Protein 3WSY (pdb70)

B-factor: mean 60.63, std 30.03, range [22.09, 217.59]

Sequence (673 aa):
QPEPIKVYGQVSLNDSHNQMVVHWAGEKSNVIVALARDSLALARPKSSDVYVSYDYGKSFKKISDKLNFGLGNRSEAVIAQFYHSPADNKRYIFADAYAQYLWITFDFCNTLQGFSIPFRAADLLLHSKASNLLLGFDRSHPNKQLWKSDDFGQTWIMIQEHVKSFSWGIDPYDKPNTIYIERHEPSGYSTVFRSTDFFQSRENQEVILEEVRDFQLRDKYMFATKVVHLLGSEQQSSVQLWVSFGRKPMRAAQFVTRHPINEYYIADASEDQVFVCVSHSNNRTNLYISEAEGLKFSLSLENVLYYSPGGAGSDTLVRYFANEPFADFHRVEGLQGVYIATLINGSMNEENMRSVITFDKGGTWEFLQAPAFTGYGEKINCELSQGCSLHLAQRLSQLLNLQLRRMPILSKESAPGLIIATGSVGKNLASKTNVYISSSAGARWREALPGPHYYTWGDHGGIITAIAQGMETNELKYSTNEGETWKTFIFSEKPVFVYGLLTEPGEKSTVFTIFGSNKENVHSWLILQVNATDALGVPCTENDYKLWSPSDERGNECLLGHKTVFKRRTPHATCFNGEDFDRPVVVSNCSCTREDYECDFGFKMSEDLSLEVCVPDPEFSGPPVPCPSTYRRTRGYRKISGDTCSGGDVEARLEGELVPCPLPQDRGFLVVQ

GO terms:
  GO:0005515 protein binding (F, IPI)
  GO:0031901 early endosome membrane (C, IDA)
  GO:0042147 retrograde transport, endosome to Golgi (P, IDA)
  GO:1902430 negative regulation of amyloid-beta formation (P, IDA)
  GO:0140318 protein transporter activity (F, IDA)
  GO:0005041 low-density lipoprotein particle receptor activity (F, TAS)
  GO:0001960 negative regulation of cytokine-mediated signaling pathway (P, IDA)
  GO:0005576 extracellular region (C, IDA)
  GO:0038020 insulin receptor recycling (P, IDA)
  GO:0005768 endosome (C, IDA)
  GO:0005769 early endosome (C, IDA)
  GO:0005771 multivesicular body (C, IDA)
  GO:0005783 endoplasmic reticulum (C, IDA)
  GO:0005794 Golgi apparatus (C, IDA)
  GO:0005886 plasma membrane (C, IDA)
  GO:0016020 membrane (C, IDA)
  GO:0038024 cargo receptor activity (F, IDA)
  GO:0014910 regulation of smooth muscle cell migration (P, IDA)
  GO:1904179 positive regulation of adipose tissue development (P, IDA)
  GO:1905146 lysosomal protein catabolic process (P, IDA)

Solvent-accessible surface area: 32067 Å² total; per-residue (Å²): 184,125,92,29,5,149,43,87,5,130,16,79,13,137,4,69,21,44,30,0,5,2,15,16,9,15,142,132,28,77,8,5,0,2,0,0,12,30,41,90,104,83,96,186,16,173,47,16,28,1,4,0,0,80,34,32,0,103,55,32,107,96,0,23,102,69,9,66,34,28,192,83,74,249,60,157,15,13,3,25,50,0,28,54,5,77,42,24,24,100,40,0,0,0,0,6,16,122,34,88,37,0,2,2,0,91,40,38,0,73,94,31,105,25,37,83,8,76,2,77,8,34,47,6,65,17,28,64,146,32,28,58,13,0,0,0,4,9,117,81,57,119,50,60,21,0,33,22,1,81,40,2,0,72,92,21,88,64,14,32,62,80,0,78,41,31,32,24,20,50,91,100,80,10,138,112,51,3,0,2,2,5,60,60,42,141,48,76,56,1,13,0,17,33,1,38,31,28,23,126,27,216,150,59,56,86,83,27,19,111,62,1,91,65,27,59,28,72,77,69,6,3,4,1,6,34,18,35,99,116,117,26,110,179,84,146,49,42,25,50,4,52,1,1,23,38,40,124,111,11,144,24,12,133,28,113,60,144,78,90,23,55,27,25,55,14,21,15,14,19,80,33,21,0,0,0,1,0,4,3,76,68,96,98,4,9,0,9,20,2,56,8,80,10,26,144,8,63,82,19,18,91,40,3,0,3,2,2,56,74,19,6,10,31,124,40,79,0,108,141,80,10,138,119,36,27,13,2,25,32,56,1,68,31,5,56,3,1,0,0,0,1,35,21,128,48,79,48,61,45,114,35,1,72,1,6,4,1,23,42,10,3,59,88,46,106,70,1,89,14,5,51,106,26,39,188,42,118,119,26,143,26,101,84,100,120,27,15,1,0,0,0,8,12,118,0,2,6,8,20,62,85,52,62,37,64,43,73,9,30,8,72,125,13,6,4,1,10,0,1,0,1,0,0,32,18,132,32,5,39,54,145,22,7,1,3,4,3,27,5,0,2,26,132,18,92,25,7,6,41,19,33,2,4,10,14,1,0,1,15,12,5,0,2,1,0,0,34,27,47,122,36,17,24,74,0,45,13,3,24,23,38,2,79,83,50,140,71,19,94,4,29,164,139,50,10,42,2,9,4,4,43,12,31,74,29,20,99,10,20,17,0,7,2,2,2,1,42,109,130,71,116,14,28,0,22,3,8,1,0,52,1,42,92,15,2,40,78,88,22,75,129,133,28,33,140,116,17,2,12,0,72,44,44,60,117,112,38,20,34,2,28,60,26,33,12,41,42,26,38,59,123,16,74,4,46,20,21,77,107,36,128,39,56,71,93,90,49,88,27,73,12,62,77,130,9,12,56,30,19,161,12,48,103,75,30,168,70,145,97,132,97,80,9,55,96,20,119,155,89,124,87,154,68,140,124,31,115,112,96,36,118,127,59,102,0,18,87,72,49,43,34,13,67,5,59,31,38,109,38,31,73,149,24,50,9,93,88,78,96,31,137,71,44,132,92,81,0,44,41,62,66,74

CATH classification: 3.30.60.270

Radius of gyration: 27.46 Å; Cα contacts (8 Å, |Δi|>4): 1666; chains: 2; bounding box: 67×55×88 Å

Nearest PDB structures (foldseek):
  3wsy-assembly1_A  TM=1.002E+00  e=0.000E+00  Homo sapiens
  3wsz-assembly1_A  TM=9.929E-01  e=1.173E-96  Homo sapiens
  7vt0-assembly1_B  TM=8.746E-01  e=8.440E-98  Homo sapiens
  3wsx-assembly1_A  TM=8.585E-01  e=1.118E-90  Homo sapiens
  6fg9-assembly1_B  TM=8.362E-01  e=2.624E-47  Mus musculus

Structure (mmCIF, N/CA/C/O backbone):
data_3WSY
#
_entry.id   3WSY
#
_cell.length_a   158.186
_cell.length_b   158.186
_cell.length_c   145.458
_cell.angle_alpha   90.00
_cell.angle_beta   90.00
_cell.angle_gamma   90.00
#
_symmetry.space_group_name_H-M   'I 41'
#
loop_
_entity.id
_entity.type
_entity.pdbx_description
1 polymer 'Sortilin-related receptor'
2 polymer 'peptide from Sortilin-related receptor'
3 non-polymer 2-acetamido-2-deoxy-beta-D-glucopyranose
#
loop_
_atom_site.group_PDB
_atom_site.id
_atom_site.type_symbol
_atom_site.label_atom_id
_atom_site.label_alt_id
_atom_site.label_comp_id
_atom_site.label_asym_id
_atom_site.label_entity_id
_atom_site.label_seq_id
_atom_site.pdbx_PDB_ins_code
_atom_site.Cartn_x
_atom_site.Cartn_y
_atom_site.Cartn_z
_atom_site.occupancy
_atom_site.B_iso_or_equiv
_atom_site.auth_seq_id
_atom_site.auth_comp_id
_atom_site.auth_asym_id
_atom_site.auth_atom_id
_atom_site.pdbx_PDB_model_num
ATOM 1 N N . GLN A 1 2 ? -2.597 -6.115 50.444 1.00 127.55 86 GLN A N 1
ATOM 2 C CA . GLN A 1 2 ? -1.294 -5.548 50.024 1.00 122.15 86 GLN A CA 1
ATOM 3 C C . GLN A 1 2 ? -0.124 -6.399 50.524 1.00 126.69 86 GLN A C 1
ATOM 4 O O . GLN A 1 2 ? 0.183 -6.410 51.724 1.00 122.47 86 GLN A O 1
ATOM 10 N N . PRO A 1 3 ? 0.515 -7.148 49.609 1.00 127.63 87 PRO A N 1
ATOM 11 C CA . PRO A 1 3 ? 1.867 -7.592 49.927 1.00 123.39 87 PRO A CA 1
ATOM 12 C C . PRO A 1 3 ? 2.785 -6.476 49.434 1.00 117.22 87 PRO A C 1
ATOM 13 O O . PRO A 1 3 ? 2.864 -6.234 48.224 1.00 132.38 87 PRO A O 1
ATOM 17 N N . GLU A 1 4 ? 3.430 -5.770 50.356 1.00 93.40 88 GLU A N 1
ATOM 18 C CA . GLU A 1 4 ? 4.160 -4.563 49.995 1.00 81.72 88 GLU A CA 1
ATOM 19 C C . GLU A 1 4 ? 4.877 -4.653 48.637 1.00 74.46 88 GLU A C 1
ATOM 20 O O . GLU A 1 4 ? 5.607 -5.615 48.381 1.00 75.14 88 GLU A O 1
ATOM 26 N N . PRO A 1 5 ? 4.664 -3.656 47.755 1.00 66.49 89 PRO A N 1
ATOM 27 C CA . PRO A 1 5 ? 5.244 -3.687 46.406 1.00 61.49 89 PRO A CA 1
ATOM 28 C C . PRO A 1 5 ? 6.752 -3.441 46.371 1.00 60.04 89 PRO A C 1
ATOM 29 O O . PRO A 1 5 ? 7.362 -3.505 45.312 1.00 66.54 89 PRO A O 1
ATOM 33 N N . ILE A 1 6 ? 7.355 -3.167 47.514 1.00 56.04 90 ILE A N 1
ATOM 34 C CA . ILE A 1 6 ? 8.796 -3.030 47.568 1.00 54.99 90 ILE A CA 1
ATOM 35 C C . ILE A 1 6 ? 9.366 -3.733 48.796 1.00 55.17 90 ILE A C 1
ATOM 36 O O . ILE A 1 6 ? 8.921 -3.501 49.920 1.00 53.51 90 ILE A O 1
ATOM 41 N N . LYS A 1 7 ? 10.352 -4.593 48.574 1.00 56.84 91 LYS A N 1
ATOM 42 C CA . LYS A 1 7 ? 11.028 -5.270 49.672 1.00 59.20 91 LYS A CA 1
ATOM 43 C C . LYS A 1 7 ? 12.334 -4.587 50.042 1.00 57.33 91 LYS A C 1
ATOM 44 O O . LYS A 1 7 ? 13.025 -4.022 49.190 1.00 55.92 91 LYS A O 1
ATOM 50 N N . VAL A 1 8 ? 12.649 -4.617 51.330 1.00 58.44 92 VAL A N 1
ATOM 51 C CA . VAL A 1 8 ? 13.938 -4.150 51.805 1.00 59.18 92 VAL A CA 1
ATOM 52 C C . VAL A 1 8 ? 14.882 -5.332 51.959 1.00 60.75 92 VAL A C 1
ATOM 53 O O . VAL A 1 8 ? 15.145 -5.813 53.062 1.00 59.05 92 VAL A O 1
ATOM 57 N N . TYR A 1 9 ? 15.380 -5.761 50.806 1.00 62.77 93 TYR A N 1
ATOM 58 C CA . TYR A 1 9 ? 16.235 -6.906 50.611 1.00 62.33 93 TYR A CA 1
ATOM 59 C C . TYR A 1 9 ? 17.481 -6.901 51.518 1.00 66.04 93 TYR A C 1
ATOM 60 O O . TYR A 1 9 ? 18.071 -7.944 51.737 1.00 74.05 93 TYR A O 1
ATOM 69 N N . GLY A 1 10 ? 17.855 -5.751 52.087 1.00 68.27 94 GLY A N 1
ATOM 70 C CA . GLY A 1 10 ? 18.986 -5.688 53.046 1.00 73.46 94 GLY A CA 1
ATOM 71 C C . GLY A 1 10 ? 19.164 -4.385 53.830 1.00 78.08 94 GLY A C 1
ATOM 72 O O . GLY A 1 10 ? 18.971 -3.297 53.275 1.00 83.15 94 GLY A O 1
ATOM 73 N N . GLN A 1 11 ? 19.526 -4.497 55.120 1.00 74.95 95 GLN A N 1
ATOM 74 C CA . GLN A 1 11 ? 19.835 -3.339 55.998 1.00 72.07 95 GLN A CA 1
ATOM 75 C C . GLN A 1 11 ? 21.224 -3.488 56.569 1.00 69.44 95 GLN A C 1
ATOM 76 O O . GLN A 1 11 ? 21.538 -4.517 57.159 1.00 75.53 95 GLN A O 1
ATOM 82 N N . VAL A 1 12 ? 22.052 -2.461 56.407 1.00 66.00 96 VAL A N 1
ATOM 83 C CA . VAL A 1 12 ? 23.476 -2.571 56.729 1.00 61.65 96 VAL A CA 1
ATOM 84 C C . VAL A 1 12 ? 24.024 -1.313 57.389 1.00 62.60 96 VAL A C 1
ATOM 85 O O . VAL A 1 12 ? 24.044 -0.251 56.778 1.00 63.77 96 VAL A O 1
ATOM 89 N N . SER A 1 13 ? 24.466 -1.440 58.637 1.00 64.45 97 SER A N 1
ATOM 90 C CA . SER A 1 13 ? 25.159 -0.355 59.322 1.00 63.90 97 SER A CA 1
ATOM 91 C C . SER A 1 13 ? 26.616 -0.654 59.250 1.00 62.93 97 SER A C 1
ATOM 92 O O . SER A 1 13 ? 27.039 -1.750 59.579 1.00 65.01 97 SER A O 1
ATOM 95 N N . LEU A 1 14 ? 27.401 0.313 58.827 1.00 63.66 98 LEU A N 1
ATOM 96 C CA . LEU A 1 14 ? 28.801 0.021 58.635 1.00 69.39 98 LEU A CA 1
ATOM 97 C C . LEU A 1 14 ? 29.646 0.244 59.879 1.00 75.13 98 LEU A C 1
ATOM 98 O O . LEU A 1 14 ? 30.718 -0.351 60.008 1.00 72.35 98 LEU A O 1
ATOM 103 N N . ASN A 1 15 ? 29.167 1.079 60.803 1.00 83.07 99 ASN A N 1
ATOM 104 C CA . ASN A 1 15 ? 29.974 1.443 61.971 1.00 89.04 99 ASN A CA 1
ATOM 105 C C . ASN A 1 15 ? 31.207 2.170 61.485 1.00 87.93 99 ASN A C 1
ATOM 106 O O . ASN A 1 15 ? 32.304 1.988 62.015 1.00 92.83 99 ASN A O 1
ATOM 111 N N . ASP A 1 16 ? 31.019 2.956 60.435 1.00 80.14 100 ASP A N 1
ATOM 112 C CA . ASP A 1 16 ? 32.096 3.677 59.802 1.00 69.96 100 ASP A CA 1
ATOM 113 C C . ASP A 1 16 ? 31.663 5.112 59.719 1.00 68.35 100 ASP A C 1
ATOM 114 O O . ASP A 1 16 ? 30.499 5.391 59.445 1.00 67.87 100 ASP A O 1
ATOM 119 N N . SER A 1 17 ? 32.589 6.032 59.954 1.00 66.38 101 SER A N 1
ATOM 120 C CA . SER A 1 17 ? 32.225 7.440 59.919 1.00 64.13 101 SER A CA 1
ATOM 121 C C . SER A 1 17 ? 33.224 8.297 59.157 1.00 60.69 101 SER A C 1
ATOM 122 O O . SER A 1 17 ? 33.376 9.481 59.471 1.00 59.08 101 SER A O 1
ATOM 125 N N . HIS A 1 18 ? 33.884 7.694 58.158 1.00 57.98 102 HIS A N 1
ATOM 126 C CA . HIS A 1 18 ? 34.740 8.409 57.197 1.00 58.29 102 HIS A CA 1
ATOM 127 C C . HIS A 1 18 ? 33.866 9.293 56.338 1.00 58.65 102 HIS A C 1
ATOM 128 O O . HIS A 1 18 ? 32.750 8.904 56.028 1.00 58.12 102 HIS A O 1
ATOM 135 N N . ASN A 1 19 ? 34.362 10.456 55.922 1.00 61.33 103 ASN A N 1
ATOM 136 C CA . ASN A 1 19 ? 33.479 11.440 55.294 1.00 68.33 103 ASN A CA 1
ATOM 137 C C . ASN A 1 19 ? 33.085 11.126 53.880 1.00 70.66 103 ASN A C 1
ATOM 138 O O . ASN A 1 19 ? 32.100 11.660 53.362 1.00 73.43 103 ASN A O 1
ATOM 143 N N . GLN A 1 20 ? 33.844 10.244 53.255 1.00 68.24 104 GLN A N 1
ATOM 144 C CA . GLN A 1 20 ? 33.592 9.957 51.873 1.00 65.16 104 GLN A CA 1
ATOM 145 C C . GLN A 1 20 ? 33.526 8.484 51.611 1.00 58.29 104 GLN A C 1
ATOM 146 O O . GLN A 1 20 ? 34.293 7.701 52.181 1.00 55.09 104 GLN A O 1
ATOM 152 N N . MET A 1 21 ? 32.599 8.126 50.728 1.00 54.23 105 MET A N 1
ATOM 153 C CA . MET A 1 21 ? 32.509 6.773 50.235 1.00 52.17 105 MET A CA 1
ATOM 154 C C . MET A 1 21 ? 32.572 6.616 48.713 1.00 48.23 105 MET A C 1
ATOM 155 O O . MET A 1 21 ? 31.889 7.323 47.951 1.00 46.14 105 MET A O 1
ATOM 160 N N . VAL A 1 22 ? 33.388 5.651 48.302 1.00 41.70 106 VAL A N 1
ATOM 161 C CA . VAL A 1 22 ? 33.591 5.334 46.913 1.00 40.62 106 VAL A CA 1
ATOM 162 C C . VAL A 1 22 ? 33.051 3.936 46.666 1.00 40.31 106 VAL A C 1
ATOM 163 O O . VAL A 1 22 ? 33.471 2.992 47.316 1.00 41.20 106 VAL A O 1
ATOM 167 N N . VAL A 1 23 ? 32.140 3.801 45.708 1.00 41.02 107 VAL A N 1
ATOM 168 C CA . VAL A 1 23 ? 31.408 2.543 45.513 1.00 40.94 107 VAL A CA 1
ATOM 169 C C . VAL A 1 23 ? 31.603 1.947 44.137 1.00 36.99 107 VAL A C 1
ATOM 170 O O . VAL A 1 23 ? 31.578 2.655 43.146 1.00 41.43 107 VAL A O 1
ATOM 174 N N . HIS A 1 24 ? 31.781 0.650 44.054 0.50 33.72 108 HIS A N 1
ATOM 175 C CA . HIS A 1 24 ? 31.855 0.101 42.752 0.50 32.57 108 HIS A CA 1
ATOM 176 C C . HIS A 1 24 ? 31.112 -1.155 42.705 0.50 31.37 108 HIS A C 1
ATOM 177 O O . HIS A 1 24 ? 31.334 -2.054 43.493 0.50 29.94 108 HIS A O 1
ATOM 184 N N . TRP A 1 25 ? 30.220 -1.207 41.745 1.00 32.21 109 TRP A N 1
ATOM 185 C CA . TRP A 1 25 ? 29.548 -2.429 41.395 1.00 34.59 109 TRP A CA 1
ATOM 186 C C . TRP A 1 25 ? 30.392 -3.123 40.371 1.00 35.85 109 TRP A C 1
ATOM 187 O O . TRP A 1 25 ? 30.826 -2.488 39.428 1.00 39.39 109 TRP A O 1
ATOM 198 N N . ALA A 1 26 ? 30.588 -4.426 40.506 1.00 34.58 110 ALA A N 1
ATOM 199 C CA . ALA A 1 26 ? 31.405 -5.127 39.545 1.00 34.50 110 ALA A CA 1
ATOM 200 C C . ALA A 1 26 ? 30.574 -5.604 38.368 1.00 35.95 110 ALA A C 1
ATOM 201 O O . ALA A 1 26 ? 31.114 -5.939 37.324 1.00 36.48 110 ALA A O 1
ATOM 203 N N . GLY A 1 27 ? 29.260 -5.640 38.542 1.00 37.62 111 GLY A N 1
ATOM 204 C CA . GLY A 1 27 ? 28.347 -5.927 37.437 1.00 41.83 111 GLY A CA 1
ATOM 205 C C . GLY A 1 27 ? 28.509 -7.288 36.797 1.00 43.93 111 GLY A C 1
ATOM 206 O O . GLY A 1 27 ? 28.875 -8.230 37.467 1.00 49.42 111 GLY A O 1
ATOM 207 N N . GLU A 1 28 ? 28.240 -7.385 35.498 1.00 45.06 112 GLU A N 1
ATOM 208 C CA . GLU A 1 28 ? 28.262 -8.662 34.786 1.00 45.24 112 GLU A CA 1
ATOM 209 C C . GLU A 1 28 ? 27.589 -9.740 35.624 1.00 46.17 112 GLU A C 1
ATOM 210 O O . GLU A 1 28 ? 28.065 -10.869 35.718 1.00 48.15 112 GLU A O 1
ATOM 216 N N . LYS A 1 29 ? 26.485 -9.364 36.263 1.00 46.20 113 LYS A N 1
ATOM 217 C CA . LYS A 1 29 ? 25.744 -10.296 37.088 1.00 43.98 113 LYS A CA 1
ATOM 218 C C . LYS A 1 29 ? 26.635 -10.880 38.148 1.00 42.73 113 LYS A C 1
ATOM 219 O O . LYS A 1 29 ? 26.369 -11.937 38.663 1.00 38.63 113 LYS A O 1
ATOM 225 N N . SER A 1 30 ? 27.702 -10.168 38.458 1.00 46.43 114 SER A N 1
ATOM 226 C CA . SER A 1 30 ? 28.657 -10.612 39.446 1.00 49.74 114 SER A CA 1
ATOM 227 C C . SER A 1 30 ? 28.057 -10.757 40.820 1.00 49.70 114 SER A C 1
ATOM 228 O O . SER A 1 30 ? 28.366 -11.699 41.512 1.00 51.93 114 SER A O 1
ATOM 231 N N . ASN A 1 31 ? 27.207 -9.816 41.215 1.00 52.54 115 ASN A N 1
ATOM 232 C CA . ASN A 1 31 ? 26.616 -9.786 42.560 1.00 49.90 115 ASN A CA 1
ATOM 233 C C . ASN A 1 31 ? 27.527 -9.151 43.589 1.00 47.85 115 ASN A C 1
ATOM 234 O O . ASN A 1 31 ? 27.168 -9.075 44.760 1.00 48.90 115 ASN A O 1
ATOM 239 N N . VAL A 1 32 ? 28.691 -8.686 43.145 1.00 45.13 116 VAL A N 1
ATOM 240 C CA . VAL A 1 32 ? 29.676 -8.069 44.023 1.00 43.94 116 VAL A CA 1
ATOM 241 C C . VAL A 1 32 ? 29.636 -6.542 44.019 1.00 40.21 116 VAL A C 1
ATOM 242 O O . VAL A 1 32 ? 29.580 -5.920 42.974 1.00 39.93 116 VAL A O 1
ATOM 246 N N . ILE A 1 33 ? 29.688 -5.948 45.197 1.00 37.20 117 ILE A N 1
ATOM 247 C CA . ILE A 1 33 ? 29.818 -4.518 45.314 1.00 37.82 117 ILE A CA 1
ATOM 248 C C . ILE A 1 33 ? 31.030 -4.238 46.166 1.00 39.51 117 ILE A C 1
ATOM 249 O O . ILE A 1 33 ? 31.274 -4.951 47.121 1.00 45.71 117 ILE A O 1
ATOM 254 N N . VAL A 1 34 ? 31.804 -3.217 45.816 1.00 39.63 118 VAL A N 1
ATOM 255 C CA . VAL A 1 34 ? 33.017 -2.882 46.574 1.00 37.65 118 VAL A CA 1
ATOM 256 C C . VAL A 1 34 ? 32.958 -1.448 47.035 1.00 40.13 118 VAL A C 1
ATOM 257 O O . VAL A 1 34 ? 32.633 -0.560 46.244 1.00 45.91 118 VAL A O 1
ATOM 261 N N . ALA A 1 35 ? 33.274 -1.216 48.304 1.00 40.93 119 ALA A N 1
ATOM 262 C CA . ALA A 1 35 ? 33.264 0.146 48.831 1.00 43.71 119 ALA A CA 1
ATOM 263 C C . ALA A 1 35 ? 34.515 0.506 49.608 1.00 45.70 119 ALA A C 1
ATOM 264 O O . ALA A 1 35 ? 35.076 -0.313 50.332 1.00 50.41 119 ALA A O 1
ATOM 266 N N . LEU A 1 36 ? 34.949 1.742 49.417 1.00 45.77 120 LEU A N 1
ATOM 267 C CA . LEU A 1 36 ? 36.050 2.311 50.142 1.00 44.68 120 LEU A CA 1
ATOM 268 C C . LEU A 1 36 ? 35.508 3.493 50.929 1.00 47.63 120 LEU A C 1
ATOM 269 O O . LEU A 1 36 ? 34.850 4.380 50.362 1.00 44.83 120 LEU A O 1
ATOM 274 N N . ALA A 1 37 ? 35.764 3.480 52.238 1.00 51.07 121 ALA A N 1
ATOM 275 C CA . ALA A 1 37 ? 35.476 4.617 53.105 1.00 54.20 121 ALA A CA 1
ATOM 276 C C . ALA A 1 37 ? 36.800 5.235 53.440 1.00 58.06 121 ALA A C 1
ATOM 277 O O . ALA A 1 37 ? 37.696 4.561 53.968 1.00 60.68 121 ALA A O 1
ATOM 279 N N . ARG A 1 38 ? 36.907 6.521 53.130 1.00 59.85 122 ARG A N 1
ATOM 280 C CA . ARG A 1 38 ? 38.163 7.233 53.105 1.00 62.59 122 ARG A CA 1
ATOM 281 C C . ARG A 1 38 ? 37.846 8.630 53.556 1.00 62.35 122 ARG A C 1
ATOM 282 O O . ARG A 1 38 ? 36.698 9.064 53.472 1.00 63.12 122 ARG A O 1
ATOM 290 N N . ASP A 1 39 ? 38.856 9.340 54.032 1.00 64.36 123 ASP A N 1
ATOM 291 C CA . ASP A 1 39 ? 38.663 10.718 54.409 1.00 67.58 123 ASP A CA 1
ATOM 292 C C . ASP A 1 39 ? 38.590 11.557 53.173 1.00 68.85 123 ASP A C 1
ATOM 293 O O . ASP A 1 39 ? 39.013 11.124 52.110 1.00 70.05 123 ASP A O 1
ATOM 298 N N . SER A 1 40 ? 38.029 12.750 53.313 1.00 73.93 124 SER A N 1
ATOM 299 C CA . SER A 1 40 ? 37.832 13.630 52.185 1.00 80.75 124 SER A CA 1
ATOM 300 C C . SER A 1 40 ? 39.085 13.692 51.339 1.00 85.72 124 SER A C 1
ATOM 301 O O . SER A 1 40 ? 40.194 13.735 51.865 1.00 87.13 124 SER A O 1
ATOM 304 N N . LEU A 1 41 ? 38.911 13.691 50.028 1.00 92.67 125 LEU A N 1
ATOM 305 C CA . LEU A 1 41 ? 40.058 13.824 49.163 1.00 100.79 125 LEU A CA 1
ATOM 306 C C . LEU A 1 41 ? 40.679 15.208 49.318 1.00 104.89 125 LEU A C 1
ATOM 307 O O . LEU A 1 41 ? 41.897 15.345 49.435 1.00 100.25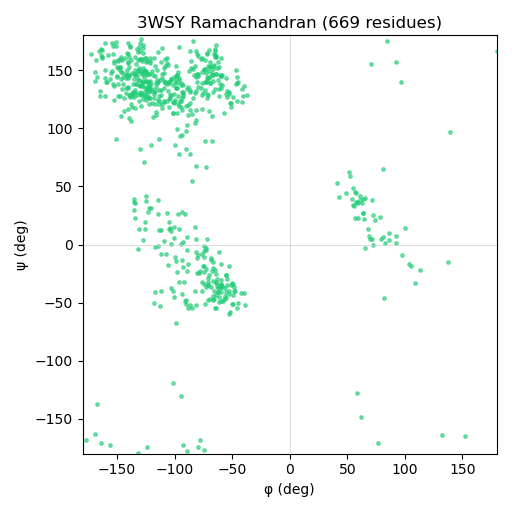 125 LEU A O 1
ATOM 312 N N . ALA A 1 42 ? 39.834 16.232 49.347 1.00 111.29 126 ALA A N 1
ATOM 313 C CA . ALA A 1 42 ? 40.338 17.603 49.318 1.00 113.20 126 ALA A CA 1
ATOM 314 C C . ALA A 1 42 ? 41.612 17.757 50.147 1.00 115.83 126 ALA A C 1
ATOM 315 O O . ALA A 1 42 ? 42.616 18.244 49.637 1.00 128.10 126 ALA A O 1
ATOM 317 N N . LEU A 1 43 ? 41.591 17.320 51.404 1.00 109.78 127 LEU A N 1
ATOM 318 C CA . LEU A 1 43 ? 42.814 17.351 52.193 1.00 100.99 127 LEU A CA 1
ATOM 319 C C . LEU A 1 43 ? 43.798 16.367 51.594 1.00 105.34 127 LEU A C 1
ATOM 320 O O . LEU A 1 43 ? 43.405 15.369 50.977 1.00 108.08 127 LEU A O 1
ATOM 325 N N . ALA A 1 44 ? 45.077 16.681 51.763 1.00 107.67 128 ALA A N 1
ATOM 326 C CA . ALA A 1 44 ? 46.167 15.829 51.306 1.00 110.67 128 ALA A CA 1
ATOM 327 C C . ALA A 1 44 ? 46.759 15.086 52.497 1.00 117.79 128 ALA A C 1
ATOM 328 O O . ALA A 1 44 ? 47.808 14.458 52.385 1.00 118.59 128 ALA A O 1
ATOM 330 N N . ARG A 1 45 ? 46.060 15.154 53.628 1.00 130.05 129 ARG A N 1
ATOM 331 C CA . ARG A 1 45 ? 46.534 14.581 54.881 1.00 130.87 129 ARG A CA 1
ATOM 332 C C . ARG A 1 45 ? 45.657 13.417 55.355 1.00 123.89 129 ARG A C 1
ATOM 333 O O . ARG A 1 45 ? 45.430 13.272 56.558 1.00 127.25 129 ARG A O 1
ATOM 341 N N . PRO A 1 46 ? 45.174 12.574 54.419 1.00 109.68 130 PRO A N 1
ATOM 342 C CA . PRO A 1 46 ? 44.136 11.612 54.804 1.00 99.64 130 PRO A CA 1
ATOM 343 C C . PRO A 1 46 ? 44.623 10.696 55.923 1.00 95.12 130 PRO A C 1
ATOM 344 O O . PRO A 1 46 ? 45.763 10.241 55.873 1.00 100.19 130 PRO A O 1
ATOM 348 N N . LYS A 1 47 ? 43.782 10.437 56.923 1.00 85.11 131 LYS A N 1
ATOM 349 C CA . LYS A 1 47 ? 44.253 9.734 58.132 1.00 79.63 131 LYS A CA 1
ATOM 350 C C . LYS A 1 47 ? 43.865 8.270 58.348 1.00 79.04 131 LYS A C 1
ATOM 351 O O . LYS A 1 47 ? 44.501 7.601 59.142 1.00 85.22 131 LYS A O 1
ATOM 357 N N . SER A 1 48 ? 42.852 7.756 57.658 1.00 79.31 132 SER A N 1
ATOM 358 C CA . SER A 1 48 ? 42.428 6.358 57.870 1.00 74.94 132 SER A CA 1
ATOM 359 C C . SER A 1 48 ? 41.568 5.849 56.736 1.00 71.55 132 SER A C 1
ATOM 360 O O . SER A 1 48 ? 40.962 6.630 56.015 1.00 74.18 132 SER A O 1
ATOM 363 N N . SER A 1 49 ? 41.455 4.541 56.593 1.00 67.76 133 SER A N 1
ATOM 364 C CA . SER A 1 49 ? 40.499 4.044 55.627 1.00 68.30 133 SER A CA 1
ATOM 365 C C . SER A 1 49 ? 40.009 2.644 55.944 1.00 73.86 133 SER A C 1
ATOM 366 O O . SER A 1 49 ? 40.740 1.814 56.511 1.00 76.75 133 SER A O 1
ATOM 369 N N . ASP A 1 50 ? 38.756 2.399 55.575 1.00 71.26 134 ASP A N 1
ATOM 370 C CA . ASP A 1 50 ? 38.188 1.060 55.612 1.00 68.82 134 ASP A CA 1
ATOM 371 C C . ASP A 1 50 ? 37.620 0.636 54.249 1.00 64.05 134 ASP A C 1
ATOM 372 O O . ASP A 1 50 ? 37.117 1.470 53.477 1.00 65.37 134 ASP A O 1
ATOM 377 N N . VAL A 1 51 ? 37.712 -0.667 53.982 1.00 53.95 135 VAL A N 1
ATOM 378 C CA . VAL A 1 51 ? 37.280 -1.288 52.743 1.00 49.31 135 VAL A CA 1
ATOM 379 C C . VAL A 1 51 ? 36.232 -2.364 53.036 1.00 53.95 135 VAL A C 1
ATOM 380 O O . VAL A 1 51 ? 36.421 -3.193 53.910 1.00 60.79 135 VAL A O 1
ATOM 384 N N . TYR A 1 52 ? 35.130 -2.362 52.305 1.00 55.87 136 TYR A N 1
ATOM 385 C CA . TYR A 1 52 ? 34.081 -3.334 52.539 1.00 57.10 136 TYR A CA 1
ATOM 386 C C . TYR A 1 52 ? 33.678 -3.922 51.213 1.00 58.57 136 TYR A C 1
ATOM 387 O O . TYR A 1 52 ? 33.670 -3.219 50.205 1.00 63.61 136 TYR A O 1
ATOM 396 N N . VAL A 1 53 ? 33.326 -5.199 51.212 1.00 56.27 137 VAL A N 1
ATOM 397 C CA . VAL A 1 53 ? 32.833 -5.856 50.004 1.00 56.85 137 VAL A CA 1
ATOM 398 C C . VAL A 1 53 ? 31.600 -6.724 50.314 1.00 57.11 137 VAL A C 1
ATOM 399 O O . VAL A 1 53 ? 31.528 -7.331 51.376 1.00 65.35 137 VAL A O 1
ATOM 403 N N . SER A 1 54 ? 30.630 -6.756 49.399 1.00 52.86 138 SER A N 1
ATOM 404 C CA . SER A 1 54 ? 29.434 -7.594 49.525 1.00 49.15 138 SER A CA 1
ATOM 405 C C . SER A 1 54 ? 29.421 -8.607 48.387 1.00 48.99 138 SER A C 1
ATOM 406 O O . SER A 1 54 ? 30.010 -8.348 47.339 1.00 47.35 138 SER A O 1
ATOM 409 N N . TYR A 1 55 ? 28.779 -9.762 48.593 1.00 49.33 139 TYR A N 1
ATOM 410 C CA . TYR A 1 55 ? 28.706 -10.793 47.542 1.00 46.61 139 TYR A CA 1
ATOM 411 C C . TYR A 1 55 ? 27.279 -11.222 47.289 1.00 45.93 139 TYR A C 1
ATOM 412 O O . TYR A 1 55 ? 27.035 -12.124 46.507 1.00 49.44 139 TYR A O 1
ATOM 421 N N . ASP A 1 56 ? 26.330 -10.593 47.941 0.50 43.49 140 ASP A N 1
ATOM 422 C CA . ASP A 1 56 ? 24.982 -11.030 47.783 0.50 44.50 140 ASP A CA 1
ATOM 423 C C . ASP A 1 56 ? 24.207 -9.831 47.343 0.50 43.99 140 ASP A C 1
ATOM 424 O O . ASP A 1 56 ? 23.078 -9.606 47.779 0.50 41.86 140 ASP A O 1
A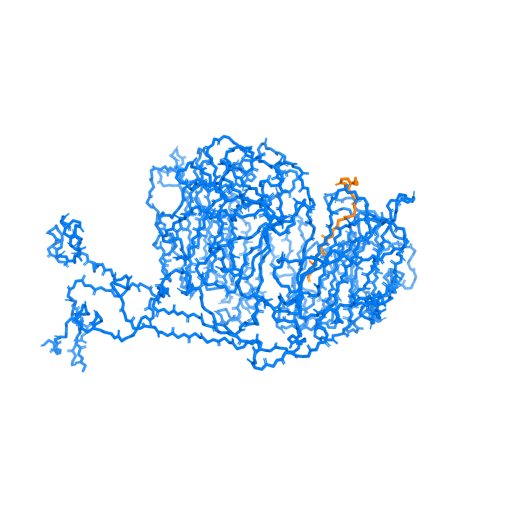TOM 429 N N . TYR A 1 57 ? 24.858 -9.035 46.504 1.00 44.34 141 TYR A N 1
ATOM 430 C CA . TYR A 1 57 ? 24.277 -7.825 45.927 1.00 44.89 141 TYR A CA 1
ATOM 431 C C . TYR A 1 57 ? 23.748 -6.852 46.980 1.00 46.52 141 TYR A C 1
ATOM 432 O O . TYR A 1 57 ? 22.617 -6.372 46.882 1.00 47.90 141 TYR A O 1
ATOM 441 N N . GLY A 1 58 ? 24.564 -6.578 47.992 1.00 47.28 142 GLY A N 1
ATOM 442 C CA . GLY A 1 58 ? 24.261 -5.529 48.943 1.00 49.41 142 GLY A CA 1
ATOM 443 C C . GLY A 1 58 ? 23.378 -5.968 50.083 1.00 55.85 142 GLY A C 1
ATOM 444 O O . GLY A 1 58 ? 22.902 -5.129 50.857 1.00 57.20 142 GLY A O 1
ATOM 445 N N . LYS A 1 59 ? 23.154 -7.276 50.200 1.00 61.27 143 LYS A N 1
ATOM 446 C CA . LYS A 1 59 ? 22.372 -7.796 51.323 1.00 67.40 143 LYS A CA 1
ATOM 447 C C . LYS A 1 59 ? 23.191 -7.674 52.610 1.00 63.63 143 LYS A C 1
ATOM 448 O O . LYS A 1 59 ? 22.650 -7.374 53.674 1.00 63.92 143 LYS A O 1
ATOM 454 N N . SER A 1 60 ? 24.501 -7.858 52.481 1.00 60.66 144 SER A N 1
ATOM 455 C CA . SER A 1 60 ? 25.405 -7.831 53.615 1.00 61.28 144 SER A CA 1
ATOM 456 C C . SER A 1 60 ? 26.851 -7.594 53.188 1.00 64.23 144 SER A C 1
ATOM 457 O O . SER A 1 60 ? 27.409 -8.324 52.337 1.00 58.88 144 SER A O 1
ATOM 460 N N . PHE A 1 61 ? 27.461 -6.601 53.827 1.00 66.05 145 PHE A N 1
ATOM 461 C CA . PHE A 1 61 ? 28.826 -6.203 53.522 1.00 66.14 145 PHE A CA 1
ATOM 462 C C . PHE A 1 61 ? 29.818 -6.735 54.513 1.00 65.76 145 PHE A C 1
ATOM 463 O O . PHE A 1 61 ? 29.584 -6.701 55.711 1.00 73.87 145 PHE A O 1
ATOM 471 N N . LYS A 1 62 ? 30.940 -7.205 53.999 1.00 65.12 146 LYS A N 1
ATOM 472 C CA . LYS A 1 62 ? 31.996 -7.754 54.824 1.00 66.54 146 LYS A CA 1
ATOM 473 C C . LYS A 1 62 ? 33.209 -6.804 54.790 1.00 66.51 146 LYS A C 1
ATOM 474 O O . LYS A 1 62 ? 33.738 -6.502 53.714 1.00 71.72 146 LYS A O 1
ATOM 480 N N . LYS A 1 63 ? 33.605 -6.309 55.969 1.00 62.29 147 LYS A N 1
ATOM 481 C CA . LYS A 1 63 ? 34.756 -5.420 56.144 1.00 55.76 147 LYS A CA 1
ATOM 482 C C . LYS A 1 63 ? 36.055 -6.181 56.007 1.00 54.57 147 LYS A C 1
ATOM 483 O O . LYS A 1 63 ? 36.225 -7.222 56.610 1.00 56.00 147 LYS A O 1
ATOM 489 N N . ILE A 1 64 ? 36.989 -5.648 55.236 1.00 55.64 148 ILE A N 1
ATOM 490 C CA . ILE A 1 64 ? 38.206 -6.387 54.960 1.00 58.14 148 ILE A CA 1
ATOM 491 C C . ILE A 1 64 ? 39.489 -5.573 55.180 1.00 60.03 148 ILE A C 1
ATOM 492 O O . ILE A 1 64 ? 40.584 -6.008 54.797 1.00 58.43 148 ILE A O 1
ATOM 497 N N . SER A 1 65 ? 39.350 -4.423 55.845 1.00 59.41 149 SER A N 1
ATOM 498 C CA . SER A 1 65 ? 40.462 -3.506 56.075 1.00 67.59 149 SER A CA 1
ATOM 499 C C . SER A 1 65 ? 41.700 -4.204 56.620 1.00 77.38 149 SER A C 1
ATOM 500 O O . SER A 1 65 ? 42.828 -3.867 56.240 1.00 84.90 149 SER A O 1
ATOM 503 N N . ASP A 1 66 ? 41.469 -5.153 57.530 1.00 84.96 150 ASP A N 1
ATOM 504 C CA . ASP A 1 66 ? 42.528 -5.944 58.147 1.00 85.27 150 ASP A CA 1
ATOM 505 C C . ASP A 1 66 ? 43.271 -6.808 57.132 1.00 83.42 150 ASP A C 1
ATOM 506 O O . ASP A 1 66 ? 44.465 -7.031 57.296 1.00 89.32 150 ASP A O 1
ATOM 511 N N . LYS A 1 67 ? 42.579 -7.289 56.095 1.00 77.66 151 LYS A N 1
ATOM 512 C CA . LYS A 1 67 ? 43.226 -8.069 55.028 1.00 72.98 151 LYS A CA 1
ATOM 513 C C . LYS A 1 67 ? 44.196 -7.200 54.214 1.00 71.41 151 LYS A C 1
ATOM 514 O O . LYS A 1 67 ? 45.102 -7.699 53.550 1.00 66.39 151 LYS A O 1
ATOM 520 N N . LEU A 1 68 ? 44.006 -5.891 54.293 1.00 75.24 152 LEU A N 1
ATOM 521 C CA . LEU A 1 68 ? 44.996 -4.946 53.798 1.00 77.99 152 LEU A CA 1
ATOM 522 C C . LEU A 1 68 ? 45.996 -4.583 54.896 1.00 81.02 152 LEU A C 1
ATOM 523 O O . LEU A 1 68 ? 45.732 -3.729 55.762 1.00 71.42 152 LEU A O 1
ATOM 528 N N . ASN A 1 69 ? 47.140 -5.260 54.847 1.00 85.64 153 ASN A N 1
ATOM 529 C CA . ASN A 1 69 ? 48.213 -5.073 55.821 1.00 87.93 153 ASN A CA 1
ATOM 530 C C . ASN A 1 69 ? 49.543 -5.368 55.168 1.00 88.15 153 ASN A C 1
ATOM 531 O O . ASN A 1 69 ? 49.594 -5.862 54.035 1.00 85.82 153 ASN A O 1
ATOM 536 N N . PHE A 1 70 ? 50.614 -5.125 55.908 1.00 87.58 154 PHE A N 1
ATOM 537 C CA . PHE A 1 70 ? 51.940 -5.148 55.329 1.00 96.67 154 PHE A CA 1
ATOM 538 C C . PHE A 1 70 ? 52.629 -6.499 55.393 1.00 108.10 154 PHE A C 1
ATOM 539 O O . PHE A 1 70 ? 53.862 -6.596 55.364 1.00 107.80 154 PHE A O 1
ATOM 547 N N . GLY A 1 71 ? 51.814 -7.544 55.435 1.00 120.72 155 GLY A N 1
ATOM 548 C CA . GLY A 1 71 ? 52.322 -8.891 55.571 1.00 126.22 155 GLY A CA 1
ATOM 549 C C . GLY A 1 71 ? 52.753 -9.169 56.998 1.00 129.96 155 GLY A C 1
ATOM 550 O O . GLY A 1 71 ? 52.523 -8.369 57.917 1.00 123.49 155 GLY A O 1
ATOM 551 N N . LEU A 1 72 ? 53.411 -10.301 57.179 1.00 129.76 156 LEU A N 1
ATOM 552 C CA . LEU A 1 72 ? 53.626 -10.843 58.510 1.00 124.75 156 LEU A CA 1
ATOM 553 C C . LEU A 1 72 ? 55.059 -10.539 58.966 1.00 117.12 156 LEU A C 1
ATOM 554 O O . LEU A 1 72 ? 56.002 -11.027 58.355 1.00 115.37 156 LEU A O 1
ATOM 559 N N . GLY A 1 73 ? 55.245 -9.706 59.992 1.00 110.37 157 GLY A N 1
ATOM 560 C CA . GLY A 1 73 ? 54.185 -8.932 60.629 1.00 107.52 157 GLY A CA 1
ATOM 561 C C . GLY A 1 73 ? 54.623 -7.483 60.707 1.00 107.66 157 GLY A C 1
ATOM 562 O O . GLY A 1 73 ? 55.725 -7.190 61.167 1.00 100.98 157 GLY A O 1
ATOM 563 N N . ASN A 1 74 ? 53.774 -6.577 60.232 1.00 111.37 158 ASN A N 1
ATOM 564 C CA . ASN A 1 74 ? 54.036 -5.137 60.299 1.00 108.48 158 ASN A CA 1
ATOM 565 C C . ASN A 1 74 ? 52.937 -4.493 61.105 1.00 104.77 158 ASN A C 1
ATOM 566 O O . ASN A 1 74 ? 51.765 -4.591 60.751 1.00 109.48 158 ASN A O 1
ATOM 571 N N . ARG A 1 75 ? 53.308 -3.827 62.184 1.00 103.79 159 ARG A N 1
ATOM 572 C CA . ARG A 1 75 ? 52.331 -3.112 62.979 1.00 109.00 159 ARG A CA 1
ATOM 573 C C . ARG A 1 75 ? 51.975 -1.769 62.359 1.00 107.64 159 ARG A C 1
ATOM 574 O O . ARG A 1 75 ? 51.045 -1.095 62.812 1.00 106.10 159 ARG A O 1
ATOM 582 N N . SER A 1 76 ? 52.708 -1.374 61.323 1.00 108.94 160 SER A N 1
ATOM 583 C CA . SER A 1 76 ? 52.367 -0.141 60.628 1.00 104.39 160 SER A CA 1
ATOM 584 C C . SER A 1 76 ? 50.948 -0.320 60.084 1.00 102.25 160 SER A C 1
ATOM 585 O O . SER A 1 76 ? 50.602 -1.398 59.589 1.00 98.58 160 SER A O 1
ATOM 588 N N . GLU A 1 77 ? 50.113 0.706 60.194 1.00 93.88 161 GLU A N 1
ATOM 589 C CA . GLU A 1 77 ? 48.729 0.562 59.750 1.00 89.83 161 GLU A CA 1
ATOM 590 C C . GLU A 1 77 ? 48.505 1.094 58.340 1.00 87.07 161 GLU A C 1
ATOM 591 O O . GLU A 1 77 ? 48.847 2.240 58.050 1.00 89.01 161 GLU A O 1
ATOM 597 N N . ALA A 1 78 ? 47.907 0.264 57.485 1.00 80.76 162 ALA A N 1
ATOM 598 C CA . ALA A 1 78 ? 47.644 0.617 56.078 1.00 72.28 162 ALA A CA 1
ATOM 599 C C . ALA A 1 78 ? 46.552 1.664 55.926 1.00 70.44 162 ALA A C 1
ATOM 600 O O . ALA A 1 78 ? 45.570 1.645 56.668 1.00 76.64 162 ALA A O 1
ATOM 602 N N . VAL A 1 79 ? 46.738 2.573 54.966 1.00 66.29 163 VAL A N 1
ATOM 603 C CA . VAL A 1 79 ? 45.740 3.598 54.618 1.00 63.49 163 VAL A CA 1
ATOM 604 C C . VAL A 1 79 ? 45.600 3.773 53.098 1.00 64.56 163 VAL A C 1
ATOM 605 O O . VAL A 1 79 ? 46.559 4.153 52.417 1.00 65.80 163 VAL A O 1
ATOM 609 N N . ILE A 1 80 ? 44.393 3.506 52.595 1.00 60.31 164 ILE A N 1
ATOM 610 C CA . ILE A 1 80 ? 44.091 3.522 51.165 1.00 55.17 164 ILE A CA 1
ATOM 611 C C . ILE A 1 80 ? 43.565 4.869 50.665 1.00 59.02 164 ILE A C 1
ATOM 612 O O . ILE A 1 80 ? 42.648 5.451 51.260 1.00 55.38 164 ILE A O 1
ATOM 617 N N . ALA A 1 81 ? 44.156 5.340 49.563 1.00 62.08 165 ALA A N 1
ATOM 618 C CA . ALA A 1 81 ? 43.761 6.584 48.904 1.00 62.07 165 ALA A CA 1
ATOM 619 C C . ALA A 1 81 ? 42.704 6.291 47.874 1.00 61.69 165 ALA A C 1
ATOM 620 O O . ALA A 1 81 ? 41.668 6.943 47.852 1.00 63.87 165 ALA A O 1
ATOM 622 N N . GLN A 1 82 ? 42.985 5.318 47.011 1.00 59.36 166 GLN A N 1
ATOM 623 C CA . GLN A 1 82 ? 42.094 4.964 45.919 1.00 59.99 166 GLN A CA 1
ATOM 624 C C . GLN A 1 82 ? 42.189 3.488 45.641 1.00 53.88 166 GLN A C 1
ATOM 625 O O . GLN A 1 82 ? 43.165 2.848 46.014 1.00 51.52 166 GLN A O 1
ATOM 631 N N . PHE A 1 83 ? 41.168 2.953 44.981 1.00 49.29 167 PHE A N 1
ATOM 632 C CA . PHE A 1 83 ? 41.228 1.594 44.473 1.00 47.27 167 PHE A CA 1
ATOM 633 C C . PHE A 1 83 ? 40.775 1.584 43.022 1.00 47.72 167 PHE A C 1
ATOM 634 O O . PHE A 1 83 ? 39.949 2.399 42.623 1.00 51.84 167 PHE A O 1
ATOM 642 N N . TYR A 1 84 ? 41.315 0.667 42.236 1.00 46.56 168 TYR A N 1
ATOM 643 C CA . TYR A 1 84 ? 41.189 0.744 40.793 1.00 48.41 168 TYR A CA 1
ATOM 644 C C . TYR A 1 84 ? 40.670 -0.573 40.320 1.00 45.63 168 TYR A C 1
ATOM 645 O O . TYR A 1 84 ? 41.125 -1.587 40.801 1.00 48.37 168 TYR A O 1
ATOM 654 N N . HIS A 1 85 ? 39.750 -0.563 39.365 1.00 44.23 169 HIS A N 1
ATOM 655 C CA . HIS A 1 85 ? 39.196 -1.802 38.824 1.00 44.17 169 HIS A CA 1
ATOM 656 C C . HIS A 1 85 ? 39.626 -2.061 37.383 1.00 42.21 169 HIS A C 1
ATOM 657 O O . HIS A 1 85 ? 40.159 -1.185 36.712 1.00 42.00 169 HIS A O 1
ATOM 664 N N . SER A 1 86 ? 39.361 -3.255 36.884 1.00 42.38 170 SER A N 1
ATOM 665 C CA . SER A 1 86 ? 39.722 -3.535 35.511 1.00 43.06 170 SER A CA 1
ATOM 666 C C . SER A 1 86 ? 38.516 -3.531 34.609 1.00 43.74 170 SER A C 1
ATOM 667 O O . SER A 1 86 ? 37.551 -4.267 34.850 1.00 45.18 170 SER A O 1
ATOM 670 N N . PRO A 1 87 ? 38.578 -2.708 33.546 1.00 42.99 171 PRO A N 1
ATOM 671 C CA . PRO A 1 87 ? 37.571 -2.704 32.491 1.00 41.40 171 PRO A CA 1
ATOM 672 C C . PRO A 1 87 ? 37.553 -4.044 31.780 1.00 41.30 171 PRO A C 1
ATOM 673 O O . PRO A 1 87 ? 36.515 -4.470 31.283 1.00 41.97 171 PRO A O 1
ATOM 677 N N . ALA A 1 88 ? 38.706 -4.698 31.746 1.00 41.92 172 ALA A N 1
ATOM 678 C CA . ALA A 1 88 ? 38.857 -5.947 31.038 1.00 44.74 172 ALA A CA 1
ATOM 679 C C . ALA A 1 88 ? 38.370 -7.145 31.851 1.00 46.60 172 ALA A C 1
ATOM 680 O O . ALA A 1 88 ? 37.743 -8.043 31.311 1.00 51.69 172 ALA A O 1
ATOM 682 N N . ASP A 1 89 ? 38.641 -7.148 33.148 1.00 47.23 173 ASP A N 1
ATOM 683 C CA . ASP A 1 89 ? 38.303 -8.273 33.999 1.00 48.28 173 ASP A CA 1
ATOM 684 C C . ASP A 1 89 ? 37.672 -7.692 35.252 1.00 48.12 173 ASP A C 1
ATOM 685 O O . ASP A 1 89 ? 38.320 -6.930 35.984 1.00 46.14 173 ASP A O 1
ATOM 690 N N . ASN A 1 90 ? 36.409 -8.017 35.503 1.00 47.20 174 ASN A N 1
ATOM 691 C CA . ASN A 1 90 ? 35.749 -7.392 36.635 1.00 51.35 174 ASN A CA 1
ATOM 692 C C . ASN A 1 90 ? 36.098 -8.074 37.948 1.00 52.30 174 ASN A C 1
ATOM 693 O O . ASN A 1 90 ? 35.684 -7.612 39.002 1.00 54.73 174 ASN A O 1
ATOM 698 N N . LYS A 1 91 ? 36.824 -9.192 37.880 1.00 50.61 175 LYS A N 1
ATOM 699 C CA . LYS A 1 91 ? 37.295 -9.896 39.085 1.00 47.16 175 LYS A CA 1
ATOM 700 C C . LYS A 1 91 ? 38.459 -9.172 39.779 1.00 44.86 175 LYS A C 1
ATOM 701 O O . LYS A 1 91 ? 38.566 -9.220 40.994 1.00 41.59 175 LYS A O 1
ATOM 707 N N . ARG A 1 92 ? 39.320 -8.516 38.997 1.00 44.05 176 ARG A N 1
ATOM 708 C CA . ARG A 1 92 ? 40.548 -7.889 39.494 1.00 42.96 176 ARG A CA 1
ATOM 709 C C . ARG A 1 92 ? 40.378 -6.537 40.121 1.00 43.40 176 ARG A C 1
ATOM 710 O O . ARG A 1 92 ? 39.587 -5.713 39.647 1.00 46.73 176 ARG A O 1
ATOM 718 N N . TYR A 1 93 ? 41.172 -6.289 41.154 1.00 42.12 177 TYR A N 1
ATOM 719 C CA . TYR A 1 93 ? 41.188 -4.998 41.827 1.00 43.84 177 TYR A CA 1
ATOM 720 C C . TYR A 1 93 ? 42.563 -4.652 42.401 1.00 43.77 177 TYR A C 1
ATOM 721 O O . TYR A 1 93 ? 43.337 -5.541 42.720 1.00 47.60 177 TYR A O 1
ATOM 730 N N . ILE A 1 94 ? 42.870 -3.366 42.508 1.00 40.57 178 ILE A N 1
ATOM 731 C CA . ILE A 1 94 ? 44.140 -2.930 43.044 1.00 40.52 178 ILE A CA 1
ATOM 732 C C . ILE A 1 94 ? 43.899 -1.803 44.009 1.00 44.07 178 ILE A C 1
ATOM 733 O O . ILE A 1 94 ? 43.256 -0.825 43.643 1.00 45.63 178 ILE A O 1
ATOM 738 N N . PHE A 1 95 ? 44.426 -1.939 45.228 1.00 44.75 179 PHE A N 1
ATOM 739 C CA . PHE A 1 95 ? 44.328 -0.893 46.244 1.00 46.37 179 PHE A CA 1
ATOM 740 C C . PHE A 1 95 ? 45.700 -0.310 46.473 1.00 48.63 179 PHE A C 1
ATOM 741 O O . PHE A 1 95 ? 46.684 -1.044 46.476 1.00 52.83 179 PHE A O 1
ATOM 749 N N . ALA A 1 96 ? 45.750 0.996 46.713 1.00 49.13 180 ALA A N 1
ATOM 750 C CA . ALA A 1 96 ? 47.003 1.730 46.803 1.00 51.87 180 ALA A CA 1
ATOM 751 C C . ALA A 1 96 ? 47.139 2.506 48.109 1.00 54.20 180 ALA A C 1
ATOM 752 O O . ALA A 1 96 ? 46.250 3.286 48.470 1.00 53.34 180 ALA A O 1
ATOM 754 N N . ASP A 1 97 ? 48.261 2.307 48.803 1.00 55.81 181 ASP A N 1
ATOM 755 C CA . ASP A 1 97 ? 48.453 2.961 50.086 1.00 57.69 181 ASP A CA 1
ATOM 756 C C . ASP A 1 97 ? 48.721 4.418 49.856 1.00 57.29 181 ASP A C 1
ATOM 757 O O . ASP A 1 97 ? 49.432 4.783 48.923 1.00 55.83 181 ASP A O 1
ATOM 762 N N . ALA A 1 98 ? 48.137 5.247 50.712 1.00 58.61 182 ALA A N 1
ATOM 763 C CA . ALA A 1 98 ? 48.281 6.688 50.597 1.00 61.16 182 ALA A CA 1
ATOM 764 C C . ALA A 1 98 ? 49.719 7.089 50.861 1.00 64.08 182 ALA A C 1
ATOM 765 O O . ALA A 1 98 ? 50.204 8.068 50.302 1.00 62.92 182 ALA A O 1
ATOM 767 N N . TYR A 1 99 ? 50.393 6.320 51.714 1.00 67.34 183 TYR A N 1
ATOM 768 C CA . TYR A 1 99 ? 51.741 6.657 52.145 1.00 66.87 183 TYR A CA 1
ATOM 769 C C . TYR A 1 99 ? 52.786 5.699 51.650 1.00 65.93 183 TYR A C 1
ATOM 770 O O . TYR A 1 99 ? 53.763 6.115 51.046 1.00 71.37 183 TYR A O 1
ATOM 779 N N . ALA A 1 100 ? 52.579 4.415 51.896 1.00 61.47 184 ALA A N 1
ATOM 780 C CA . ALA A 1 100 ? 53.602 3.422 51.607 1.00 61.28 184 ALA A CA 1
ATOM 781 C C . ALA A 1 100 ? 53.718 3.096 50.128 1.00 63.27 184 ALA A C 1
ATOM 782 O O . ALA A 1 100 ? 52.721 2.949 49.429 1.00 72.06 184 ALA A O 1
ATOM 784 N N . GLN A 1 101 ? 54.935 2.955 49.640 1.00 62.42 185 GLN A N 1
ATOM 785 C CA . GLN A 1 101 ? 55.094 2.575 48.257 1.00 61.24 185 GLN A CA 1
ATOM 786 C C . GLN A 1 101 ? 54.705 1.119 48.128 1.00 56.96 185 GLN A C 1
ATOM 787 O O . GLN A 1 101 ? 55.528 0.256 47.841 1.00 52.15 185 GLN A O 1
ATOM 793 N N . TYR A 1 102 ? 53.419 0.882 48.354 1.00 57.04 186 TYR A N 1
ATOM 794 C CA . TYR A 1 102 ? 52.865 -0.443 48.486 1.00 62.87 186 TYR A CA 1
ATOM 795 C C . TYR A 1 102 ? 51.508 -0.559 47.786 1.00 61.62 186 TYR A C 1
ATOM 796 O O . TYR A 1 102 ? 50.716 0.378 47.773 1.00 58.83 186 TYR A O 1
ATOM 805 N N . LEU A 1 103 ? 51.243 -1.736 47.241 1.00 59.44 187 LEU A N 1
ATOM 806 C CA . LEU A 1 103 ? 50.043 -2.004 46.476 1.00 59.43 187 LEU A CA 1
ATOM 807 C C . LEU A 1 103 ? 49.423 -3.281 46.960 1.00 61.00 187 LEU A C 1
ATOM 808 O O . LEU A 1 103 ? 50.119 -4.092 47.541 1.00 68.06 187 LEU A O 1
ATOM 813 N N . TRP A 1 104 ? 48.132 -3.478 46.710 1.00 60.32 188 TRP A N 1
ATOM 814 C CA . TRP A 1 104 ? 47.489 -4.763 46.971 1.00 60.03 188 TRP A CA 1
ATOM 815 C C . TRP A 1 104 ? 46.686 -5.209 45.779 1.00 57.40 188 TRP A C 1
ATOM 816 O O . TRP A 1 104 ? 45.978 -4.404 45.201 1.00 62.40 188 TRP A O 1
ATOM 827 N N . ILE A 1 105 ? 46.765 -6.483 45.418 1.00 49.94 189 ILE A N 1
ATOM 828 C CA . ILE A 1 105 ? 46.048 -6.948 44.239 1.00 50.43 189 ILE A CA 1
ATOM 829 C C . ILE A 1 105 ? 45.157 -8.163 44.514 1.00 52.68 189 ILE A C 1
ATOM 830 O O . ILE A 1 105 ? 45.310 -8.815 45.543 1.00 53.25 189 ILE A O 1
ATOM 835 N N . THR A 1 106 ? 44.233 -8.453 43.590 1.00 53.52 190 THR A N 1
ATOM 836 C CA . THR A 1 106 ? 43.235 -9.526 43.724 1.00 54.42 190 THR A CA 1
ATOM 837 C C . THR A 1 106 ? 42.757 -9.963 42.367 1.00 55.95 190 THR A C 1
ATOM 838 O O . THR A 1 106 ? 42.574 -9.127 41.498 1.00 63.90 190 THR A O 1
ATOM 842 N N . PHE A 1 107 ? 42.512 -11.252 42.185 1.00 54.14 191 PHE A N 1
ATOM 843 C CA . PHE A 1 107 ? 41.881 -11.711 40.960 1.00 53.65 191 PHE A CA 1
ATOM 844 C C . PHE A 1 107 ? 40.662 -12.522 41.325 1.00 55.62 191 PHE A C 1
ATOM 845 O O . PHE A 1 107 ? 40.167 -13.312 40.522 1.00 53.72 191 PHE A O 1
ATOM 853 N N . ASP A 1 108 ? 40.187 -12.337 42.551 1.00 57.00 192 ASP A N 1
ATOM 854 C CA . ASP A 1 108 ? 39.079 -13.134 43.027 1.00 59.99 192 ASP A CA 1
ATOM 855 C C . ASP A 1 108 ? 38.042 -12.292 43.750 1.00 60.11 192 ASP A C 1
ATOM 856 O O . ASP A 1 108 ? 37.439 -12.736 44.733 1.00 64.39 192 ASP A O 1
ATOM 861 N N . PHE A 1 109 ? 37.818 -11.078 43.265 1.00 55.31 193 PHE A N 1
ATOM 862 C CA . PHE A 1 109 ? 36.757 -10.271 43.822 1.00 53.68 193 PHE A CA 1
ATOM 863 C C . PHE A 1 109 ? 37.056 -9.958 45.274 1.00 55.11 193 PHE A C 1
ATOM 864 O O . PHE A 1 109 ? 36.146 -9.781 46.077 1.00 53.19 193 PHE A O 1
ATOM 872 N N . CYS A 1 110 ? 38.336 -9.938 45.613 1.00 59.32 194 CYS A N 1
ATOM 873 C CA . CYS A 1 110 ? 38.784 -9.537 46.937 1.00 66.62 194 CYS A CA 1
ATOM 874 C C . CYS A 1 110 ? 38.823 -10.605 47.997 1.00 73.85 194 CYS A C 1
ATOM 875 O O . CYS A 1 110 ? 39.121 -10.295 49.150 1.00 81.81 194 CYS A O 1
ATOM 878 N N . ASN A 1 111 ? 38.521 -11.852 47.648 1.00 79.16 195 ASN A N 1
ATOM 879 C CA . ASN A 1 111 ? 38.647 -12.928 48.637 1.00 78.72 195 ASN A CA 1
ATOM 880 C C . ASN A 1 111 ? 40.070 -13.000 49.159 1.00 75.48 195 ASN A C 1
ATOM 881 O O . ASN A 1 111 ? 40.297 -13.027 50.367 1.00 72.61 195 ASN A O 1
ATOM 886 N N . THR A 1 112 ? 41.019 -13.000 48.226 1.00 70.90 196 THR A N 1
ATOM 887 C CA . THR A 1 112 ? 42.425 -13.075 48.555 1.00 68.12 196 THR A CA 1
ATOM 888 C C . THR A 1 112 ? 43.160 -11.885 47.991 1.00 65.92 196 THR A C 1
ATOM 889 O O . THR A 1 112 ? 43.173 -11.664 46.782 1.00 63.42 196 THR A O 1
ATOM 893 N N . LEU A 1 113 ? 43.784 -11.138 48.889 1.00 65.87 197 LEU A N 1
ATOM 894 C CA . LEU A 1 113 ? 44.565 -9.968 48.535 1.00 67.98 197 LEU A CA 1
ATOM 895 C C . LEU A 1 113 ? 46.039 -10.248 48.718 1.00 72.05 197 LEU A C 1
ATOM 896 O O . LEU A 1 113 ? 46.427 -10.859 49.706 1.00 85.40 197 LEU A O 1
ATOM 901 N N . GLN A 1 114 ? 46.872 -9.793 47.788 1.00 72.08 198 GLN A N 1
ATOM 902 C CA . GLN A 1 114 ? 48.315 -9.922 47.959 1.00 68.20 198 GLN A CA 1
ATOM 903 C C . GLN A 1 114 ? 49.048 -8.587 47.932 1.00 65.94 198 GLN A C 1
ATOM 904 O O . GLN A 1 114 ? 48.905 -7.834 46.978 1.00 71.69 198 GLN A O 1
ATOM 910 N N . GLY A 1 115 ? 49.837 -8.317 48.974 1.00 66.12 199 GLY A N 1
ATOM 911 C CA . GLY A 1 115 ? 50.667 -7.105 49.090 1.00 61.36 199 GLY A CA 1
ATOM 912 C C . GLY A 1 115 ? 51.979 -7.149 48.311 1.00 62.31 199 GLY A C 1
ATOM 913 O O . GLY A 1 115 ? 52.563 -8.218 48.135 1.00 64.82 199 GLY A O 1
ATOM 914 N N . PHE A 1 116 ? 52.414 -5.987 47.815 1.00 60.98 200 PHE A N 1
ATOM 915 C CA . PHE A 1 116 ? 53.694 -5.799 47.107 1.00 60.75 200 PHE A CA 1
ATOM 916 C C . PHE A 1 116 ? 54.183 -4.393 47.384 1.00 62.41 200 PHE A C 1
ATOM 917 O O . PHE A 1 116 ? 53.390 -3.459 47.375 1.00 64.93 200 PHE A O 1
ATOM 925 N N . SER A 1 117 ? 55.471 -4.214 47.633 1.00 65.01 201 SER A N 1
ATOM 926 C CA . SER A 1 117 ? 56.001 -2.857 47.573 1.00 65.58 201 SER A CA 1
ATOM 927 C C . SER A 1 117 ? 56.371 -2.578 46.123 1.00 65.30 201 SER A C 1
ATOM 928 O O . SER A 1 117 ? 56.575 -3.502 45.320 1.00 62.46 201 SER A O 1
ATOM 931 N N . ILE A 1 118 ? 56.425 -1.298 45.791 1.00 61.63 202 ILE A N 1
ATOM 932 C CA . ILE A 1 118 ? 56.664 -0.873 44.433 1.00 58.42 202 ILE A CA 1
ATOM 933 C C . ILE A 1 118 ? 57.585 0.336 44.484 1.00 59.48 202 ILE A C 1
ATOM 934 O O . ILE A 1 118 ? 57.632 1.037 45.503 1.00 56.31 202 ILE A O 1
ATOM 939 N N . PRO A 1 119 ? 58.315 0.591 43.381 1.00 60.42 203 PRO A N 1
ATOM 940 C CA . PRO A 1 119 ? 59.365 1.618 43.332 1.00 60.10 203 PRO A CA 1
ATOM 941 C C . PRO A 1 119 ? 58.893 3.082 43.336 1.00 63.17 203 PRO A C 1
ATOM 942 O O . PRO A 1 119 ? 59.719 3.984 43.216 1.00 67.55 203 PRO A O 1
ATOM 946 N N . PHE A 1 120 ? 57.593 3.320 43.484 1.00 64.73 204 PHE A N 1
ATOM 947 C CA . PHE A 1 120 ? 57.045 4.679 43.493 1.00 61.23 204 PHE A CA 1
ATOM 948 C C . PHE A 1 120 ? 55.760 4.685 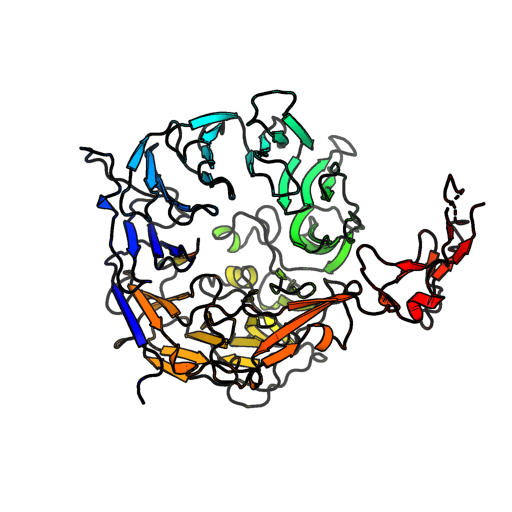44.301 1.00 61.07 204 PHE A C 1
ATOM 949 O O . PHE A 1 120 ? 55.251 3.621 44.669 1.00 57.13 204 PHE A O 1
ATOM 957 N N . ARG A 1 121 ? 55.220 5.866 44.573 1.00 63.51 205 ARG A N 1
ATOM 958 C CA . ARG A 1 121 ? 53.894 5.909 45.172 1.00 72.78 205 ARG A CA 1
ATOM 959 C C . ARG A 1 121 ? 52.852 5.941 44.063 1.00 73.67 205 ARG A C 1
ATOM 960 O O . ARG A 1 121 ? 52.981 6.701 43.101 1.00 80.91 205 ARG A O 1
ATOM 968 N N . ALA A 1 122 ? 51.824 5.113 44.194 1.00 67.15 206 ALA A N 1
ATOM 969 C CA . ALA A 1 122 ? 50.759 5.084 43.206 1.00 67.36 206 ALA A CA 1
ATOM 970 C C . ALA A 1 122 ? 49.730 6.210 43.418 1.00 71.20 206 ALA A C 1
ATOM 971 O O . ALA A 1 122 ? 48.569 5.950 43.768 1.00 69.64 206 ALA A O 1
ATOM 973 N N . ALA A 1 123 ? 50.182 7.452 43.205 1.00 73.87 207 ALA A N 1
ATOM 974 C CA . ALA A 1 123 ? 49.325 8.651 43.131 1.00 69.65 207 ALA A CA 1
ATOM 975 C C . ALA A 1 123 ? 48.177 8.398 42.153 1.00 67.68 207 ALA A C 1
ATOM 976 O O . ALA A 1 123 ? 46.993 8.577 42.468 1.00 62.79 207 ALA A O 1
ATOM 978 N N . ASP A 1 124 ? 48.554 7.952 40.963 1.00 63.87 208 ASP A N 1
ATOM 979 C CA . ASP A 1 124 ? 47.605 7.698 39.926 1.00 59.70 208 ASP A CA 1
ATOM 980 C C . ASP A 1 124 ? 48.015 6.461 39.151 1.00 54.03 208 ASP A C 1
ATOM 981 O O . ASP A 1 124 ? 49.170 6.325 38.759 1.00 54.91 208 ASP A O 1
ATOM 986 N N . LEU A 1 125 ? 47.067 5.550 38.960 1.00 49.69 209 LEU A N 1
ATOM 987 C CA . LEU A 1 125 ? 47.244 4.407 38.066 1.00 47.92 209 LEU A CA 1
ATOM 988 C C . LEU A 1 125 ? 46.237 4.443 36.924 1.00 48.39 209 LEU A C 1
ATOM 989 O O . LEU A 1 125 ? 45.199 5.110 37.026 1.00 55.94 209 LEU A O 1
ATOM 994 N N . LEU A 1 126 ? 46.532 3.711 35.853 1.00 42.74 210 LEU A N 1
ATOM 995 C CA . LEU A 1 126 ? 45.666 3.669 34.691 1.00 40.37 210 LEU A CA 1
ATOM 996 C C . LEU A 1 126 ? 45.738 2.292 34.082 1.00 40.92 210 LEU A C 1
ATOM 997 O O . LEU A 1 126 ? 46.768 1.903 33.514 1.00 37.60 210 LEU A O 1
ATOM 1002 N N . LEU A 1 127 ? 44.639 1.556 34.193 1.00 39.29 211 LEU A N 1
ATOM 1003 C CA . LEU A 1 127 ? 44.641 0.160 33.777 1.00 39.24 211 LEU A CA 1
ATOM 1004 C C . LEU A 1 127 ? 44.157 -0.028 32.362 1.00 38.81 211 LEU A C 1
ATOM 1005 O O . LEU A 1 127 ? 43.043 0.336 32.041 1.00 42.53 211 LEU A O 1
ATOM 1010 N N . HIS A 1 128 ? 44.958 -0.645 31.511 1.00 38.94 212 HIS A N 1
ATOM 1011 C CA . HIS A 1 128 ? 44.494 -0.924 30.163 1.00 38.71 212 HIS A CA 1
ATOM 1012 C C . HIS A 1 128 ? 43.088 -1.515 30.155 1.00 40.47 212 HIS A C 1
ATOM 1013 O O . HIS A 1 128 ? 42.700 -2.295 31.046 1.00 45.44 212 HIS A O 1
ATOM 1020 N N . SER A 1 129 ? 42.322 -1.145 29.145 1.00 42.76 213 SER A N 1
ATOM 1021 C CA . SER A 1 129 ? 40.895 -1.479 29.124 1.00 47.45 213 SER A CA 1
ATOM 1022 C C . SER A 1 129 ? 40.570 -2.771 28.380 1.00 46.84 213 SER A C 1
ATOM 1023 O O . SER A 1 129 ? 39.459 -3.298 28.480 1.00 46.10 213 SER A O 1
ATOM 1026 N N . LYS A 1 130 ? 41.536 -3.270 27.625 1.00 47.20 214 LYS A N 1
ATOM 1027 C CA . LYS A 1 130 ? 41.380 -4.560 26.994 1.00 48.65 214 LYS A CA 1
ATOM 1028 C C . LYS A 1 130 ? 42.328 -5.612 27.596 1.00 51.16 214 LYS A C 1
ATOM 1029 O O . LYS A 1 130 ? 41.917 -6.750 27.820 1.00 53.77 214 LYS A O 1
ATOM 1035 N N . ALA A 1 131 ? 43.568 -5.224 27.898 1.00 49.43 215 ALA A N 1
ATOM 1036 C CA . ALA A 1 131 ? 44.558 -6.158 28.447 1.00 49.19 215 ALA A CA 1
ATOM 1037 C C . ALA A 1 131 ? 44.629 -6.126 29.973 1.00 50.47 215 ALA A C 1
ATOM 1038 O O . ALA A 1 131 ? 45.374 -5.329 30.551 1.00 49.98 215 ALA A O 1
ATOM 1040 N N . SER A 1 132 ? 43.877 -7.016 30.614 1.00 50.65 216 SER A N 1
ATOM 1041 C CA . SER A 1 132 ? 43.768 -7.036 32.070 1.00 53.81 216 SER A CA 1
ATOM 1042 C C . SER A 1 132 ? 45.104 -6.952 32.811 1.00 57.75 216 SER A C 1
ATOM 1043 O O . SER A 1 132 ? 45.202 -6.243 33.818 1.00 65.61 216 SER A O 1
ATOM 1046 N N . ASN A 1 133 ? 46.122 -7.650 32.307 1.00 56.96 217 ASN A N 1
ATOM 1047 C CA . ASN A 1 133 ? 47.463 -7.681 32.928 1.00 57.34 217 ASN A CA 1
ATOM 1048 C C . ASN A 1 133 ? 48.220 -6.346 32.882 1.00 53.08 217 ASN A C 1
ATOM 1049 O O . ASN A 1 133 ? 49.122 -6.097 33.687 1.00 52.41 217 ASN A O 1
ATOM 1054 N N . LEU A 1 134 ? 47.845 -5.500 31.926 1.00 49.33 218 LEU A N 1
ATOM 1055 C CA . LEU A 1 134 ? 48.607 -4.303 31.575 1.00 43.19 218 LEU A CA 1
ATOM 1056 C C . LEU A 1 134 ? 48.109 -3.054 32.290 1.00 42.92 218 LEU A C 1
ATOM 1057 O O . LEU A 1 134 ? 46.888 -2.858 32.398 1.00 43.32 218 LEU A O 1
ATOM 1062 N N . LEU A 1 135 ? 49.034 -2.210 32.762 1.00 41.76 219 LEU A N 1
ATOM 1063 C CA . LEU A 1 135 ? 48.661 -0.901 33.373 1.00 42.76 219 LEU A CA 1
ATOM 1064 C C . LEU A 1 135 ? 49.820 0.098 33.547 1.00 41.77 219 LEU A C 1
ATOM 1065 O O . LEU A 1 135 ? 50.977 -0.271 33.462 1.00 43.65 219 LEU A O 1
ATOM 1070 N N . LEU A 1 136 ? 49.499 1.355 33.830 1.00 41.59 220 LEU A N 1
ATOM 1071 C CA . LEU A 1 136 ? 50.526 2.394 34.021 1.00 41.76 220 LEU A CA 1
ATOM 1072 C C . LEU A 1 136 ? 50.378 3.050 35.367 1.00 43.05 220 LEU A C 1
ATOM 1073 O O . LEU A 1 136 ? 49.296 3.059 35.945 1.00 45.33 220 LEU A O 1
ATOM 1078 N N . GLY A 1 137 ? 51.462 3.641 35.846 1.00 43.15 221 GLY A N 1
ATOM 1079 C CA . GLY A 1 137 ? 51.465 4.240 37.158 1.00 44.67 221 GLY A CA 1
ATOM 1080 C C . GLY A 1 137 ? 52.339 5.457 37.190 1.00 47.95 221 GLY A C 1
ATOM 1081 O O . GLY A 1 137 ? 53.473 5.431 36.707 1.00 50.44 221 GLY A O 1
ATOM 1082 N N . PHE A 1 138 ? 51.804 6.517 37.783 1.00 48.45 222 PHE A N 1
ATOM 1083 C CA . PHE A 1 138 ? 52.405 7.817 37.726 1.00 50.38 222 PHE A CA 1
ATOM 1084 C C . PHE A 1 138 ? 52.641 8.337 39.118 1.00 58.76 222 PHE A C 1
ATOM 1085 O O . PHE A 1 138 ? 51.770 8.234 39.993 1.00 59.04 222 PHE A O 1
ATOM 1093 N N . ASP A 1 139 ? 53.836 8.895 39.303 1.00 71.50 223 ASP A N 1
ATOM 1094 C CA . ASP A 1 139 ? 54.278 9.438 40.579 1.00 80.79 223 ASP A CA 1
ATOM 1095 C C . ASP A 1 139 ? 54.427 10.940 40.430 1.00 81.48 223 ASP A C 1
ATOM 1096 O O . ASP A 1 139 ? 55.499 11.416 40.048 1.00 75.81 223 ASP A O 1
ATOM 1101 N N . ARG A 1 140 ? 53.347 11.666 40.722 1.00 84.15 224 ARG A N 1
ATOM 1102 C CA . ARG A 1 140 ? 53.274 13.113 40.503 1.00 87.18 224 ARG A CA 1
ATOM 1103 C C . ARG A 1 140 ? 54.252 13.856 41.394 1.00 87.60 224 ARG A C 1
ATOM 1104 O O . ARG A 1 140 ? 54.894 14.821 40.968 1.00 84.12 224 ARG A O 1
ATOM 1112 N N . SER A 1 141 ? 54.356 13.381 42.630 1.00 88.15 225 SER A N 1
ATOM 1113 C CA . SER A 1 141 ? 55.157 14.029 43.648 1.00 86.27 225 SER A CA 1
ATOM 1114 C C . SER A 1 141 ? 56.656 13.819 43.447 1.00 83.59 225 SER A C 1
ATOM 1115 O O . SER A 1 141 ? 57.453 14.372 44.198 1.00 85.38 225 SER A O 1
ATOM 1118 N N . HIS A 1 142 ? 57.043 13.005 42.467 1.00 81.01 226 HIS A N 1
ATOM 1119 C CA . HIS A 1 142 ? 58.463 12.831 42.152 1.00 78.34 226 HIS A CA 1
ATOM 1120 C C . HIS A 1 142 ? 58.971 14.093 41.473 1.00 75.53 226 HIS A C 1
ATOM 1121 O O . HIS A 1 142 ? 58.255 14.699 40.674 1.00 75.50 226 HIS A O 1
ATOM 1128 N N . PRO A 1 143 ? 60.196 14.514 41.815 1.00 76.22 227 PRO A N 1
ATOM 1129 C CA . PRO A 1 143 ? 60.812 15.681 41.187 1.00 75.33 227 PRO A CA 1
ATOM 1130 C C . PRO A 1 143 ? 60.870 15.543 39.671 1.00 72.23 227 PRO A C 1
ATOM 1131 O O . PRO A 1 143 ? 60.658 16.517 38.960 1.00 74.67 227 PRO A O 1
ATOM 1135 N N . ASN A 1 144 ? 61.133 14.336 39.189 1.00 69.09 228 ASN A N 1
ATOM 1136 C CA . ASN A 1 144 ? 61.170 14.066 37.761 1.00 68.01 228 ASN A CA 1
ATOM 1137 C C . ASN A 1 144 ? 59.854 13.667 37.147 1.00 65.91 228 ASN A C 1
ATOM 1138 O O . ASN A 1 144 ? 59.771 13.480 35.935 1.00 68.61 228 ASN A O 1
ATOM 1143 N N . LYS A 1 145 ? 58.829 13.503 37.972 1.00 62.14 229 LYS A N 1
ATOM 1144 C CA . LYS A 1 145 ? 57.508 13.164 37.456 1.00 59.18 229 LYS A CA 1
ATOM 1145 C C . LYS A 1 145 ? 57.581 11.937 36.516 1.00 58.45 229 LYS A C 1
ATOM 1146 O O . LYS A 1 145 ? 57.277 12.011 35.314 1.00 57.41 229 LYS A O 1
ATOM 1152 N N . GLN A 1 146 ? 57.997 10.813 37.097 1.00 57.26 230 GLN A N 1
ATOM 1153 C CA . GLN A 1 146 ? 58.268 9.583 36.359 1.00 57.98 230 GLN A CA 1
ATOM 1154 C C . GLN A 1 146 ? 57.030 8.762 36.113 1.00 54.54 230 GLN A C 1
ATOM 1155 O O . GLN A 1 146 ? 56.104 8.761 36.919 1.00 55.82 230 GLN A O 1
ATOM 1161 N N . LEU A 1 147 ? 57.068 8.024 35.012 1.00 50.58 231 LEU A N 1
ATOM 1162 C CA . LEU A 1 147 ? 55.977 7.191 34.572 1.00 52.08 231 LEU A CA 1
ATOM 1163 C C . LEU A 1 147 ? 56.440 5.737 34.460 1.00 53.73 231 LEU A C 1
ATOM 1164 O O . LEU A 1 147 ? 57.493 5.464 33.883 1.00 58.37 231 LEU A O 1
ATOM 1169 N N . TRP A 1 148 ? 55.638 4.810 34.982 1.00 50.05 232 TRP A N 1
ATOM 1170 C CA . TRP A 1 148 ? 56.026 3.408 35.071 1.00 46.87 232 TRP A CA 1
ATOM 1171 C C . TRP A 1 148 ? 54.993 2.508 34.411 1.00 47.61 232 TRP A C 1
ATOM 1172 O O . TRP A 1 148 ? 53.807 2.827 34.411 1.00 47.88 232 TRP A O 1
ATOM 1183 N N . LYS A 1 149 ? 55.437 1.377 33.868 1.00 48.36 233 LYS A N 1
ATOM 1184 C CA . LYS A 1 149 ? 54.515 0.359 33.358 1.00 52.91 233 LYS A CA 1
ATOM 1185 C C . LYS A 1 149 ? 54.694 -0.934 34.118 1.00 56.92 233 LYS A C 1
ATOM 1186 O O . LYS A 1 149 ? 55.810 -1.265 34.521 1.00 63.53 233 LYS A O 1
ATOM 1192 N N . SER A 1 150 ? 53.590 -1.655 34.297 1.00 55.68 234 SER A N 1
ATOM 1193 C CA . SER A 1 150 ? 53.612 -2.996 34.844 1.00 56.35 234 SER A CA 1
ATOM 1194 C C . SER A 1 150 ? 52.973 -3.942 33.852 1.00 57.94 234 SER A C 1
ATOM 1195 O O . SER A 1 150 ? 52.044 -3.592 33.116 1.00 57.81 234 SER A O 1
ATOM 1198 N N . ASP A 1 151 ? 53.480 -5.158 33.842 1.00 60.52 235 ASP A N 1
ATOM 1199 C CA . ASP A 1 151 ? 53.081 -6.066 32.824 1.00 61.10 235 ASP A CA 1
ATOM 1200 C C . ASP A 1 151 ? 52.365 -7.244 33.420 1.00 62.46 235 ASP A C 1
ATOM 1201 O O . ASP A 1 151 ? 51.905 -8.132 32.714 1.00 62.28 235 ASP A O 1
ATOM 1206 N N . ASP A 1 152 ? 52.271 -7.251 34.733 1.00 61.55 236 ASP A N 1
ATOM 1207 C CA . ASP A 1 152 ? 51.776 -8.411 35.424 1.00 59.05 236 ASP A CA 1
ATOM 1208 C C . ASP A 1 152 ? 50.793 -7.936 36.475 1.00 57.98 236 ASP A C 1
ATOM 1209 O O . ASP A 1 152 ? 50.772 -8.434 37.592 1.00 55.45 236 ASP A O 1
ATOM 1214 N N . PHE A 1 153 ? 49.997 -6.941 36.119 1.00 56.38 237 PHE A N 1
ATOM 1215 C CA . PHE A 1 153 ? 48.987 -6.419 37.012 1.00 54.53 237 PHE A CA 1
ATOM 1216 C C . PHE A 1 153 ? 49.568 -5.900 38.308 1.00 55.71 237 PHE A C 1
ATOM 1217 O O . PHE A 1 153 ? 48.968 -6.031 39.367 1.00 53.51 237 PHE A O 1
ATOM 1225 N N . GLY A 1 154 ? 50.754 -5.317 38.224 1.00 60.14 238 GLY A N 1
ATOM 1226 C CA . GLY A 1 154 ? 51.235 -4.451 39.298 1.00 62.10 238 GLY A CA 1
ATOM 1227 C C . GLY A 1 154 ? 52.213 -5.014 40.304 1.00 64.49 238 GLY A C 1
ATOM 1228 O O . GLY A 1 154 ? 52.445 -4.394 41.342 1.00 66.89 238 GLY A O 1
ATOM 1229 N N . GLN A 1 155 ? 52.799 -6.168 39.998 1.00 63.45 239 GLN A N 1
ATOM 1230 C CA . GLN A 1 155 ? 53.828 -6.768 40.847 1.00 62.04 239 GLN A CA 1
ATOM 1231 C C . GLN A 1 155 ? 55.200 -6.202 40.516 1.00 62.28 239 GLN A C 1
ATOM 1232 O O . GLN A 1 155 ? 55.905 -5.690 41.390 1.00 62.06 239 GLN A O 1
ATOM 1238 N N . THR A 1 156 ? 55.577 -6.293 39.247 1.00 62.49 240 THR A N 1
ATOM 1239 C CA . THR A 1 156 ? 56.837 -5.727 38.790 1.00 60.47 240 THR A CA 1
ATOM 1240 C C . THR A 1 156 ? 56.587 -4.557 37.838 1.00 58.72 240 THR A C 1
ATOM 1241 O O . THR A 1 156 ? 55.666 -4.596 37.017 1.00 56.36 240 THR A O 1
ATOM 1245 N N . TRP A 1 157 ? 57.424 -3.527 37.971 1.00 58.87 241 TRP A N 1
ATOM 1246 C CA . TRP A 1 157 ? 57.321 -2.268 37.225 1.00 59.85 241 TRP A CA 1
ATOM 1247 C C . TRP A 1 157 ? 58.611 -1.874 36.519 1.00 61.42 241 TRP A C 1
ATOM 1248 O O . TRP A 1 157 ? 59.697 -2.235 36.954 1.00 68.65 241 TRP A O 1
ATOM 1259 N N . ILE A 1 158 ? 58.500 -1.134 35.424 1.00 60.32 242 ILE A N 1
ATOM 1260 C CA . ILE A 1 158 ? 59.683 -0.515 34.828 1.00 58.79 242 ILE A CA 1
ATOM 1261 C C . ILE A 1 158 ? 59.367 0.938 34.513 1.00 57.87 242 ILE A C 1
ATOM 1262 O O . ILE A 1 158 ? 58.270 1.267 34.064 1.00 60.20 242 ILE A O 1
ATOM 1267 N N . MET A 1 159 ? 60.311 1.819 34.793 1.00 53.89 243 MET A N 1
ATOM 1268 C CA . MET A 1 159 ? 60.047 3.217 34.598 1.00 52.03 243 MET A CA 1
ATOM 1269 C C . MET A 1 159 ? 60.413 3.597 33.182 1.00 51.87 243 MET A C 1
ATOM 1270 O O . MET A 1 159 ? 61.563 3.477 32.795 1.00 53.94 243 MET A O 1
ATOM 1275 N N . ILE A 1 160 ? 59.440 4.089 32.422 1.00 50.32 244 ILE A N 1
ATOM 1276 C CA . ILE A 1 160 ? 59.609 4.240 30.980 1.00 48.42 244 ILE A CA 1
ATOM 1277 C C . ILE A 1 160 ? 59.679 5.660 30.438 1.00 49.98 244 ILE A C 1
ATOM 1278 O O . ILE A 1 160 ? 59.946 5.842 29.248 1.00 53.30 244 ILE A O 1
ATOM 1283 N N . GLN A 1 161 ? 59.416 6.656 31.281 1.00 49.53 245 GLN A N 1
ATOM 1284 C CA . GLN A 1 161 ? 59.496 8.059 30.852 1.00 49.92 245 GLN A CA 1
ATOM 1285 C C . GLN A 1 161 ? 59.636 9.036 32.006 1.00 51.23 245 GLN A C 1
ATOM 1286 O O . GLN A 1 161 ? 59.137 8.781 33.093 1.00 57.80 245 GLN A O 1
ATOM 1292 N N . GLU A 1 162 ? 60.300 10.159 31.767 1.00 51.85 246 GLU A N 1
ATOM 1293 C CA . GLU A 1 162 ? 60.391 11.213 32.777 1.00 53.55 246 GLU A CA 1
ATOM 1294 C C . GLU A 1 162 ? 59.822 12.536 32.286 1.00 52.48 246 GLU A C 1
ATOM 1295 O O . GLU A 1 162 ? 59.746 12.793 31.073 1.00 50.18 246 GLU A O 1
ATOM 1301 N N . HIS A 1 163 ? 59.453 13.383 33.241 1.00 50.41 247 HIS A N 1
ATOM 1302 C CA . HIS A 1 163 ? 58.908 14.697 32.949 1.00 51.09 247 HIS A CA 1
ATOM 1303 C C . HIS A 1 163 ? 57.564 14.601 32.250 1.00 51.31 247 HIS A C 1
ATOM 1304 O O . HIS A 1 163 ? 57.250 15.370 31.326 1.00 52.76 247 HIS A O 1
ATOM 1311 N N . VAL A 1 164 ? 56.753 13.659 32.709 1.00 47.45 248 VAL A N 1
ATOM 1312 C CA . VAL A 1 164 ? 55.434 13.541 32.144 1.00 45.22 248 VAL A CA 1
ATOM 1313 C C . VAL A 1 164 ? 54.501 14.565 32.781 1.00 46.56 248 VAL A C 1
ATOM 1314 O O . VAL A 1 164 ? 54.482 14.742 34.001 1.00 47.90 248 VAL A O 1
ATOM 1318 N N . LYS A 1 165 ? 53.765 15.273 31.933 1.00 45.63 249 LYS A N 1
ATOM 1319 C CA . LYS A 1 165 ? 52.705 16.141 32.400 1.00 43.64 249 LYS A CA 1
ATOM 1320 C C . LYS A 1 165 ? 51.417 15.329 32.456 1.00 43.16 249 LYS A C 1
ATOM 1321 O O . LYS A 1 165 ? 50.718 15.356 33.457 1.00 45.22 249 LYS A O 1
ATOM 1327 N N . SER A 1 166 ? 51.110 14.593 31.396 1.00 41.37 250 SER A N 1
ATOM 1328 C CA . SER A 1 166 ? 49.927 13.744 31.395 1.00 39.13 250 SER A CA 1
ATOM 1329 C C . SER A 1 166 ? 50.156 12.618 30.422 1.00 38.53 250 SER A C 1
ATOM 1330 O O . SER A 1 166 ? 51.140 12.625 29.677 1.00 38.25 250 SER A O 1
ATOM 1333 N N . PHE A 1 167 ? 49.226 11.671 30.406 1.00 36.41 251 PHE A N 1
ATOM 1334 C CA . PHE A 1 167 ? 49.383 10.471 29.620 1.00 35.10 251 PHE A CA 1
ATOM 1335 C C . PHE A 1 167 ? 48.077 9.700 29.548 1.00 36.90 251 PHE A C 1
ATOM 1336 O O . PHE A 1 167 ? 47.212 9.842 30.405 1.00 38.71 251 PHE A O 1
ATOM 1344 N N . SER A 1 168 ? 47.961 8.843 28.543 1.00 39.82 252 SER A N 1
ATOM 1345 C CA . SER A 1 168 ? 46.820 7.943 28.411 1.00 40.71 252 SER A CA 1
ATOM 1346 C C . SER A 1 168 ? 47.134 6.822 27.437 1.00 40.64 252 SER A C 1
ATOM 1347 O O . SER A 1 168 ? 48.045 6.925 26.599 1.00 38.57 252 SER A O 1
ATOM 1350 N N . TRP A 1 169 ? 46.350 5.758 27.532 1.00 40.56 253 TRP A N 1
ATOM 1351 C CA . TRP A 1 169 ? 46.423 4.707 26.544 1.00 40.95 253 TRP A CA 1
ATOM 1352 C C . TRP A 1 169 ? 45.806 5.266 25.290 1.00 39.83 253 TRP A C 1
ATOM 1353 O O . TRP A 1 169 ? 45.126 6.279 25.334 1.00 42.41 253 TRP A O 1
ATOM 1364 N N . GLY A 1 170 ? 46.047 4.618 24.167 1.00 39.80 254 GLY A N 1
ATOM 1365 C CA . GLY A 1 170 ? 45.376 4.989 22.933 1.00 41.35 254 GLY A CA 1
ATOM 1366 C C . GLY A 1 170 ? 43.962 4.455 22.929 1.00 42.64 254 GLY A C 1
ATOM 1367 O O . GLY A 1 170 ? 43.464 4.003 23.962 1.00 43.77 254 GLY A O 1
ATOM 1368 N N . ILE A 1 171 ? 43.306 4.506 21.775 1.00 43.88 255 ILE A N 1
ATOM 1369 C CA . ILE A 1 171 ? 41.933 4.025 21.675 1.00 45.76 255 ILE A CA 1
ATOM 1370 C C . ILE A 1 171 ? 41.750 3.086 20.502 1.00 48.54 255 ILE A C 1
ATOM 1371 O O . ILE A 1 171 ? 42.140 3.389 19.383 1.00 46.98 255 ILE A O 1
ATOM 1376 N N . ASP A 1 172 ? 41.148 1.939 20.775 1.00 52.65 256 ASP A N 1
ATOM 1377 C CA . ASP A 1 172 ? 40.807 1.008 19.736 1.00 55.51 256 ASP A CA 1
ATOM 1378 C C . ASP A 1 172 ? 39.615 1.537 18.952 1.00 52.27 256 ASP A C 1
ATOM 1379 O O . ASP A 1 172 ? 38.684 2.079 19.540 1.00 51.10 256 ASP A O 1
ATOM 1384 N N . PRO A 1 173 ? 39.634 1.372 17.623 1.00 50.84 257 PRO A N 1
ATOM 1385 C CA . PRO A 1 173 ? 40.745 0.782 16.888 1.00 50.88 257 PRO A CA 1
ATOM 1386 C C . PRO A 1 173 ? 41.655 1.807 16.210 1.00 52.99 257 PRO A C 1
ATOM 1387 O O . PRO A 1 173 ? 42.575 1.441 15.465 1.00 56.87 257 PRO A O 1
ATOM 1391 N N . TYR A 1 174 ? 41.409 3.084 16.465 1.00 52.66 258 TYR A N 1
ATOM 1392 C CA . TYR A 1 174 ? 42.152 4.157 15.795 1.00 50.04 258 TYR A CA 1
ATOM 1393 C C . TYR A 1 174 ? 43.655 4.100 16.058 1.00 47.20 258 TYR A C 1
ATOM 1394 O O . TYR A 1 174 ? 44.451 4.320 15.167 1.00 44.56 258 TYR A O 1
ATOM 1403 N N . ASP A 1 175 ? 44.029 3.810 17.292 1.00 48.02 259 ASP A N 1
ATOM 1404 C CA . ASP A 1 175 ? 45.419 3.630 17.641 1.00 50.57 259 ASP A CA 1
ATOM 1405 C C . ASP A 1 175 ? 45.776 2.152 17.677 1.00 57.38 259 ASP A C 1
ATOM 1406 O O . ASP A 1 175 ? 44.918 1.297 17.932 1.00 61.17 259 ASP A O 1
ATOM 1411 N N . LYS A 1 176 ? 47.055 1.857 17.451 1.00 62.68 260 LYS A N 1
ATOM 1412 C CA . LYS A 1 176 ? 47.570 0.494 17.551 1.00 65.90 260 LYS A CA 1
ATOM 1413 C C . LYS A 1 176 ? 47.453 0.010 18.993 1.00 65.23 260 LYS A C 1
ATOM 1414 O O . LYS A 1 176 ? 47.141 0.793 19.886 1.00 64.73 260 LYS A O 1
ATOM 1420 N N . PRO A 1 177 ? 47.653 -1.296 19.221 1.00 66.55 261 PRO A N 1
ATOM 1421 C CA . PRO A 1 177 ? 47.780 -1.840 20.588 1.00 65.10 261 PRO A CA 1
ATOM 1422 C C . PRO A 1 177 ? 49.059 -1.347 21.295 1.00 63.53 261 PRO A C 1
ATOM 1423 O O . PRO A 1 177 ? 50.086 -1.167 20.633 1.00 65.37 261 PRO A O 1
ATOM 1427 N N . ASN A 1 178 ? 48.991 -1.141 22.616 1.00 58.16 262 ASN A N 1
ATOM 1428 C CA . ASN A 1 178 ? 50.098 -0.581 23.432 1.00 54.77 262 ASN A CA 1
ATOM 1429 C C . ASN A 1 178 ? 50.433 0.882 23.220 1.00 52.27 262 ASN A C 1
ATOM 1430 O O . ASN A 1 178 ? 51.422 1.399 23.780 1.00 54.49 262 ASN A O 1
ATOM 1435 N N . THR A 1 179 ? 49.638 1.540 22.389 1.00 49.74 263 THR A N 1
ATOM 1436 C CA . THR A 1 179 ? 49.822 2.949 22.121 1.00 47.57 263 THR A CA 1
ATOM 1437 C C . THR A 1 179 ? 49.645 3.734 23.420 1.00 44.94 263 THR A C 1
ATOM 1438 O O . THR A 1 179 ? 48.668 3.557 24.161 1.00 45.21 263 THR A O 1
ATOM 1442 N N . ILE A 1 180 ? 50.637 4.556 23.716 1.00 39.95 264 ILE A N 1
ATOM 1443 C CA . ILE A 1 180 ? 50.548 5.437 24.843 1.00 38.27 264 ILE A CA 1
ATOM 1444 C C . ILE A 1 180 ? 50.765 6.869 24.378 1.00 40.11 264 ILE A C 1
ATOM 1445 O O . ILE A 1 180 ? 51.734 7.145 23.675 1.00 44.57 264 ILE A O 1
ATOM 1450 N N . TYR A 1 181 ? 49.880 7.788 24.756 1.00 37.41 265 TYR A N 1
ATOM 1451 C CA . TYR A 1 181 ? 50.119 9.196 24.471 1.00 32.35 265 TYR A CA 1
ATOM 1452 C C . TYR A 1 181 ? 50.700 9.842 25.694 1.00 31.45 265 TYR A C 1
ATOM 1453 O O . TYR A 1 181 ? 50.359 9.443 26.791 1.00 30.35 265 TYR A O 1
ATOM 1462 N N . ILE A 1 182 ? 51.595 10.811 25.518 1.00 33.13 266 ILE A N 1
ATOM 1463 C CA . ILE A 1 182 ? 52.037 11.645 26.650 1.00 36.23 266 ILE A CA 1
ATOM 1464 C C . ILE A 1 182 ? 52.271 13.122 26.313 1.00 38.02 266 ILE A C 1
ATOM 1465 O O . ILE A 1 182 ? 52.685 13.444 25.203 1.00 40.37 266 ILE A O 1
ATOM 1470 N N . GLU A 1 183 ? 51.985 14.008 27.271 1.00 39.63 267 GLU A N 1
ATOM 1471 C CA . GLU A 1 183 ? 52.508 15.369 27.246 1.00 41.81 267 GLU A CA 1
ATOM 1472 C C . GLU A 1 183 ? 53.769 15.263 28.058 1.00 44.69 267 GLU A C 1
ATOM 1473 O O . GLU A 1 183 ? 53.703 14.763 29.181 1.00 45.62 267 GLU A O 1
ATOM 1479 N N . ARG A 1 184 ? 54.906 15.716 27.530 1.00 45.36 268 ARG A N 1
ATOM 1480 C CA . ARG A 1 184 ? 56.105 15.808 28.361 1.00 46.95 268 ARG A CA 1
ATOM 1481 C C . ARG A 1 184 ? 56.526 17.252 28.517 1.00 48.57 268 ARG A C 1
ATOM 1482 O O . ARG A 1 184 ? 56.476 18.012 27.546 1.00 49.07 268 ARG A O 1
ATOM 1490 N N . HIS A 1 185 ? 56.931 17.622 29.736 1.00 48.45 269 HIS A N 1
ATOM 1491 C CA . HIS A 1 185 ? 57.221 19.010 30.085 1.00 49.05 269 HIS A CA 1
ATOM 1492 C C . HIS A 1 185 ? 58.374 19.520 29.287 1.00 50.87 269 HIS A C 1
ATOM 1493 O O . HIS A 1 185 ? 59.291 18.774 28.977 1.00 54.07 269 HIS A O 1
ATOM 1500 N N . GLU A 1 186 ? 58.347 20.803 28.968 1.00 52.62 270 GLU A N 1
ATOM 1501 C CA . GLU A 1 186 ? 59.477 21.422 28.283 1.00 54.26 270 GLU A CA 1
ATOM 1502 C C . GLU A 1 186 ? 59.967 22.632 29.063 1.00 53.97 270 GLU A C 1
ATOM 1503 O O . GLU A 1 186 ? 59.244 23.134 29.912 1.00 55.11 270 GLU A O 1
ATOM 1509 N N . PRO A 1 187 ? 61.208 23.084 28.815 1.00 54.47 271 PRO A N 1
ATOM 1510 C CA . PRO A 1 187 ? 61.681 24.258 29.547 1.00 53.12 271 PRO A CA 1
ATOM 1511 C C . PRO A 1 187 ? 60.924 25.551 29.280 1.00 53.24 271 PRO A C 1
ATOM 1512 O O . PRO A 1 187 ? 60.905 26.425 30.135 1.00 55.17 271 PRO A O 1
ATOM 1516 N N . SER A 1 188 ? 60.298 25.690 28.123 1.00 52.54 272 SER A N 1
ATOM 1517 C CA . SER A 1 188 ? 59.297 26.730 27.987 1.00 49.86 272 SER A CA 1
ATOM 1518 C C . SER A 1 188 ? 58.169 26.342 28.924 1.00 52.00 272 SER A C 1
ATOM 1519 O O . SER A 1 188 ? 58.066 25.187 29.332 1.00 53.29 272 SER A O 1
ATOM 1522 N N . GLY A 1 189 ? 57.281 27.258 29.252 1.00 53.96 273 GLY A N 1
ATOM 1523 C CA . GLY A 1 189 ? 56.081 26.809 29.976 1.00 58.88 273 GLY A CA 1
ATOM 1524 C C . GLY A 1 189 ? 55.531 25.468 29.460 1.00 54.29 273 GLY A C 1
ATOM 1525 O O . GLY A 1 189 ? 55.180 24.595 30.229 1.00 53.88 273 GLY A O 1
ATOM 1526 N N . TYR A 1 190 ? 55.518 25.304 28.142 1.00 55.46 274 TYR A N 1
ATOM 1527 C CA . TYR A 1 190 ? 54.734 24.275 27.451 1.00 56.44 274 TYR A CA 1
ATOM 1528 C C . TYR A 1 190 ? 55.319 22.863 27.430 1.00 54.31 274 TYR A C 1
ATOM 1529 O O . TYR A 1 190 ? 56.332 22.598 28.075 1.00 54.93 274 TYR A O 1
ATOM 1538 N N . SER A 1 191 ? 54.652 21.967 26.698 1.00 52.63 275 SER A N 1
ATOM 1539 C CA . SER A 1 191 ? 55.007 20.551 26.649 1.00 51.29 275 SER A CA 1
ATOM 1540 C C . SER A 1 191 ? 54.921 19.991 25.243 1.00 46.53 275 SER A C 1
ATOM 1541 O O . SER A 1 191 ? 54.250 20.568 24.390 1.00 43.64 275 SER A O 1
ATOM 1544 N N . THR A 1 192 ? 55.615 18.876 25.013 1.00 43.90 276 THR A N 1
ATOM 1545 C CA . THR A 1 192 ? 55.599 18.185 23.729 1.00 43.75 276 THR A CA 1
ATOM 1546 C C . THR A 1 192 ? 54.776 16.908 23.847 1.00 43.15 276 THR A C 1
ATOM 1547 O O . THR A 1 192 ? 54.870 16.185 24.839 1.00 44.00 276 THR A O 1
ATOM 1551 N N . VAL A 1 193 ? 53.970 16.646 22.827 1.00 40.29 277 VAL A N 1
ATOM 1552 C CA . VAL A 1 193 ? 53.118 15.470 22.766 1.00 39.01 277 VAL A CA 1
ATOM 1553 C C . VAL A 1 193 ? 53.727 14.321 21.947 1.00 42.38 277 VAL A C 1
ATOM 1554 O O . VAL A 1 193 ? 54.025 14.479 20.742 1.00 43.34 277 VAL A O 1
ATOM 1558 N N . PHE A 1 194 ? 53.897 13.173 22.617 1.00 42.55 278 PHE A N 1
ATOM 1559 C CA . PHE A 1 194 ? 54.452 11.961 22.020 1.00 42.95 278 PHE A CA 1
ATOM 1560 C C . PHE A 1 194 ? 53.465 10.821 21.971 1.00 41.34 278 PHE A C 1
ATOM 1561 O O . PHE A 1 194 ? 52.623 10.671 22.850 1.00 40.96 278 PHE A O 1
ATOM 1569 N N . ARG A 1 195 ? 53.652 9.978 20.967 1.00 40.42 279 ARG A N 1
ATOM 1570 C CA . ARG A 1 195 ? 52.972 8.715 20.851 1.00 40.73 279 ARG A CA 1
ATOM 1571 C C . ARG A 1 195 ? 54.030 7.598 20.773 1.00 42.75 279 ARG A C 1
ATOM 1572 O O . ARG A 1 195 ? 55.012 7.736 20.058 1.00 44.28 279 ARG A O 1
ATOM 1580 N N . SER A 1 196 ? 53.840 6.499 21.505 1.00 43.37 280 SER A N 1
ATOM 1581 C CA . SER A 1 196 ? 54.761 5.351 21.455 1.00 41.84 280 SER A CA 1
ATOM 1582 C C . SER A 1 196 ? 54.061 3.991 21.491 1.00 43.37 280 SER A C 1
ATOM 1583 O O . SER A 1 196 ? 53.138 3.750 22.294 1.00 45.08 280 SER A O 1
ATOM 1586 N N . THR A 1 197 ? 54.520 3.096 20.621 1.00 43.68 281 THR A N 1
ATOM 1587 C CA . THR A 1 197 ? 53.904 1.776 20.506 1.00 44.85 281 THR A CA 1
ATOM 1588 C C . THR A 1 197 ? 54.676 0.715 21.249 1.00 45.62 281 THR A C 1
ATOM 1589 O O . THR A 1 197 ? 54.186 -0.406 21.408 1.00 44.36 281 THR A O 1
ATOM 1593 N N . ASP A 1 198 ? 55.879 1.060 21.696 1.00 48.25 282 ASP A N 1
ATOM 1594 C CA . ASP A 1 198 ? 56.722 0.091 22.387 1.00 49.08 282 ASP A CA 1
ATOM 1595 C C . ASP A 1 198 ? 57.157 0.526 23.775 1.00 46.45 282 ASP A C 1
ATOM 1596 O O . ASP A 1 198 ? 58.199 0.106 24.247 1.00 45.71 282 ASP A O 1
ATOM 1601 N N . PHE A 1 199 ? 56.354 1.359 24.427 1.00 46.61 283 PHE A N 1
ATOM 1602 C CA . PHE A 1 199 ? 56.661 1.818 25.783 1.00 45.38 283 PHE A CA 1
ATOM 1603 C C . PHE A 1 199 ? 57.966 2.569 25.780 1.00 43.21 283 PHE A C 1
ATOM 1604 O O . PHE A 1 199 ? 58.803 2.401 26.666 1.00 43.23 283 PHE A O 1
ATOM 1612 N N . PHE A 1 200 ? 58.137 3.387 24.750 1.00 44.24 284 PHE A N 1
ATOM 1613 C CA . PHE A 1 200 ? 59.224 4.350 24.714 1.00 48.73 284 PHE A CA 1
ATOM 1614 C C . PHE A 1 200 ? 60.562 3.648 24.870 1.00 50.69 284 PHE A C 1
ATOM 1615 O O . PHE A 1 200 ? 61.412 4.068 25.650 1.00 48.11 284 PHE A O 1
ATOM 1623 N N . GLN A 1 201 ? 60.716 2.557 24.132 1.00 56.71 285 GLN A N 1
ATOM 1624 C CA . GLN A 1 201 ? 61.925 1.768 24.182 1.00 59.87 285 GLN A CA 1
ATOM 1625 C C . GLN A 1 201 ? 62.829 2.056 23.000 1.00 61.53 285 GLN A C 1
ATOM 1626 O O . GLN A 1 201 ? 64.037 2.142 23.166 1.00 77.04 285 GLN A O 1
ATOM 1632 N N . SER A 1 202 ? 62.239 2.213 21.822 1.00 61.59 286 SER A N 1
ATOM 1633 C CA . SER A 1 202 ? 62.953 2.497 20.577 1.00 58.70 286 SER A CA 1
ATOM 1634 C C . SER A 1 202 ? 62.670 3.914 20.150 1.00 59.01 286 SER A C 1
ATOM 1635 O O . SER A 1 202 ? 61.595 4.447 20.438 1.00 62.82 286 SER A O 1
ATOM 1638 N N . ARG A 1 203 ? 63.602 4.533 19.444 1.00 60.88 287 ARG A N 1
ATOM 1639 C CA . ARG A 1 203 ? 63.307 5.869 18.961 1.00 63.02 287 ARG A CA 1
ATOM 1640 C C . ARG A 1 203 ? 62.450 5.830 17.694 1.00 60.20 287 ARG A C 1
ATOM 1641 O O . ARG A 1 203 ? 61.726 6.783 17.411 1.00 54.46 287 ARG A O 1
ATOM 1649 N N . GLU A 1 204 ? 62.505 4.728 16.947 1.00 60.36 288 GLU A N 1
ATOM 1650 C CA . GLU A 1 204 ? 61.760 4.673 15.700 1.00 62.48 288 GLU A CA 1
ATOM 1651 C C . GLU A 1 204 ? 60.288 4.359 15.939 1.00 57.68 288 GLU A C 1
ATOM 1652 O O . GLU A 1 204 ? 59.465 4.494 15.043 1.00 58.23 288 GLU A O 1
ATOM 1658 N N . ASN A 1 205 ? 59.961 3.953 17.155 1.00 54.06 289 ASN A N 1
ATOM 1659 C CA . ASN A 1 205 ? 58.570 3.759 17.525 1.00 54.25 289 ASN A CA 1
ATOM 1660 C C . ASN A 1 205 ? 57.972 4.827 18.405 1.00 53.16 289 ASN A C 1
ATOM 1661 O O . ASN A 1 205 ? 56.955 4.629 19.057 1.00 54.67 289 ASN A O 1
ATOM 1666 N N . GLN A 1 206 ? 58.627 5.966 18.405 1.00 53.32 290 GLN A N 1
ATOM 1667 C CA . GLN A 1 206 ? 58.206 7.115 19.157 1.00 51.76 290 GLN A CA 1
ATOM 1668 C C . GLN A 1 206 ? 57.903 8.151 18.098 1.00 49.98 290 GLN A C 1
ATOM 1669 O O . GLN A 1 206 ? 58.648 8.271 17.128 1.00 55.87 290 GLN A O 1
ATOM 1675 N N . GLU A 1 207 ? 56.819 8.899 18.273 1.00 46.04 291 GLU A N 1
ATOM 1676 C CA . GLU A 1 207 ? 56.336 9.806 17.238 1.00 40.76 291 GLU A CA 1
ATOM 1677 C C . GLU A 1 207 ? 55.883 11.135 17.812 1.00 40.99 291 GLU A C 1
ATOM 1678 O O . GLU A 1 207 ? 55.089 11.164 18.759 1.00 43.47 291 GLU A O 1
ATOM 1684 N N . VAL A 1 208 ? 56.375 12.237 17.254 1.00 38.79 292 VAL A N 1
ATOM 1685 C CA . VAL A 1 208 ? 55.983 13.540 17.770 1.00 38.30 292 VAL A CA 1
ATOM 1686 C C . VAL A 1 208 ? 54.657 13.956 17.151 1.00 40.51 292 VAL A C 1
ATOM 1687 O O . VAL A 1 208 ? 54.521 13.972 15.922 1.00 41.18 292 VAL A O 1
ATOM 1691 N N . ILE A 1 209 ? 53.690 14.284 18.008 1.00 38.88 293 ILE A N 1
ATOM 1692 C CA . ILE A 1 209 ? 52.351 14.622 17.546 1.00 38.43 293 ILE A CA 1
ATOM 1693 C C . ILE A 1 209 ? 52.181 16.127 17.359 1.00 39.98 293 ILE A C 1
ATOM 1694 O O . ILE A 1 209 ? 51.565 16.568 16.369 1.00 39.75 293 ILE A O 1
ATOM 1699 N N . LEU A 1 210 ? 52.704 16.904 18.313 1.00 37.09 294 LEU A N 1
ATOM 1700 C CA . LEU A 1 210 ? 52.609 18.365 18.256 1.00 35.48 294 LEU A CA 1
ATOM 1701 C C . LEU A 1 210 ? 53.530 18.946 19.283 1.00 36.31 294 LEU A C 1
ATOM 1702 O O . LEU A 1 210 ? 53.685 18.367 20.340 1.00 37.29 294 LEU A O 1
ATOM 1707 N N . GLU A 1 211 ? 54.149 20.082 18.986 1.00 39.50 295 GLU A N 1
ATOM 1708 C CA . GLU A 1 211 ? 55.151 20.645 19.896 1.00 43.49 295 GLU A CA 1
ATOM 1709 C C . GLU A 1 211 ? 54.617 21.879 20.638 1.00 46.25 295 GLU A C 1
ATOM 1710 O O . GLU A 1 211 ? 53.686 22.538 20.175 1.00 45.61 295 GLU A O 1
ATOM 1716 N N . GLU A 1 212 ? 55.203 22.185 21.795 1.00 47.57 296 GLU A N 1
ATOM 1717 C CA . GLU A 1 212 ? 54.871 23.408 22.537 1.00 46.92 296 GLU A CA 1
ATOM 1718 C C . GLU A 1 212 ? 53.360 23.611 22.792 1.00 47.53 296 GLU A C 1
ATOM 1719 O O . GLU A 1 212 ? 52.761 24.631 22.390 1.00 49.05 296 GLU A O 1
ATOM 1725 N N . VAL A 1 213 ? 52.752 22.643 23.475 1.00 44.23 297 VAL A N 1
ATOM 1726 C CA . VAL A 1 213 ? 51.318 22.709 23.757 1.00 43.91 297 VAL A CA 1
ATOM 1727 C C . VAL A 1 213 ? 51.025 23.045 25.210 1.00 45.10 297 VAL A C 1
ATOM 1728 O O . VAL A 1 213 ? 51.834 22.762 26.097 1.00 47.12 297 VAL A O 1
ATOM 1732 N N . ARG A 1 214 ? 49.849 23.625 25.440 1.00 42.94 298 ARG A N 1
ATOM 1733 C CA . ARG A 1 214 ? 49.420 23.968 26.780 1.00 41.39 298 ARG A CA 1
ATOM 1734 C C . ARG A 1 214 ? 48.696 22.798 27.435 1.00 43.88 298 ARG A C 1
ATOM 1735 O O . ARG A 1 214 ? 49.062 22.379 28.528 1.00 45.57 298 ARG A O 1
ATOM 1743 N N . ASP A 1 215 ? 47.669 22.280 26.771 1.00 47.21 299 ASP A N 1
ATOM 1744 C CA . ASP A 1 215 ? 47.014 21.051 27.199 1.00 51.92 299 ASP A CA 1
ATOM 1745 C C . ASP A 1 215 ? 46.988 20.139 25.978 1.00 48.54 299 ASP A C 1
ATOM 1746 O O . ASP A 1 215 ? 47.333 20.579 24.887 1.00 49.04 299 ASP A O 1
ATOM 1751 N N . PHE A 1 216 ? 46.595 18.882 26.161 1.00 43.80 300 PHE A N 1
ATOM 1752 C CA . PHE A 1 216 ? 46.348 17.968 25.048 1.00 39.82 300 PHE A CA 1
ATOM 1753 C C . PHE A 1 216 ? 45.281 16.990 25.499 1.00 41.70 300 PHE A C 1
ATOM 1754 O O . PHE A 1 216 ? 45.244 16.602 26.669 1.00 45.95 300 PHE A O 1
ATOM 1762 N N . GLN A 1 217 ? 44.421 16.570 24.587 1.00 42.68 301 GLN A N 1
ATOM 1763 C CA . GLN A 1 217 ? 43.333 15.695 24.971 1.00 46.08 301 GLN A CA 1
ATOM 1764 C C . GLN A 1 217 ? 43.011 14.700 23.894 1.00 45.94 301 GLN A C 1
ATOM 1765 O O . GLN A 1 217 ? 43.118 15.005 22.720 1.00 49.35 301 GLN A O 1
ATOM 1771 N N . LEU A 1 218 ? 42.575 13.517 24.292 1.00 45.40 302 LEU A N 1
ATOM 1772 C CA . LEU A 1 218 ? 42.298 12.464 23.337 1.00 44.98 302 LEU A CA 1
ATOM 1773 C C . LEU A 1 218 ? 40.835 12.108 23.421 1.00 47.37 302 LEU A C 1
ATOM 1774 O O . LEU A 1 218 ? 40.350 11.891 24.521 1.00 52.88 302 LEU A O 1
ATOM 1779 N N . ARG A 1 219 ? 40.112 12.059 22.301 1.00 48.91 303 ARG A N 1
ATOM 1780 C CA . ARG A 1 219 ? 38.671 11.727 22.369 1.00 48.55 303 ARG A CA 1
ATOM 1781 C C . ARG A 1 219 ? 38.083 11.034 21.150 1.00 52.82 303 ARG A C 1
ATOM 1782 O O . ARG A 1 219 ? 37.592 11.690 20.229 1.00 50.65 303 ARG A O 1
ATOM 1790 N N . ASP A 1 220 ? 38.109 9.700 21.160 1.00 58.88 304 ASP A N 1
ATOM 1791 C CA . ASP A 1 220 ? 37.673 8.923 19.998 1.00 65.66 304 ASP A CA 1
ATOM 1792 C C . ASP A 1 220 ? 38.494 9.300 18.774 1.00 63.30 304 ASP A C 1
ATOM 1793 O O . ASP A 1 220 ? 39.729 9.320 18.845 1.00 65.68 304 ASP A O 1
ATOM 1798 N N . LYS A 1 221 ? 37.816 9.633 17.672 1.00 54.32 305 LYS A N 1
ATOM 1799 C CA . LYS A 1 221 ? 38.499 9.958 16.425 1.00 51.30 305 LYS A CA 1
ATOM 1800 C C . LYS A 1 221 ? 39.362 11.221 16.540 1.00 50.96 305 LYS A C 1
ATOM 1801 O O . LYS A 1 221 ? 40.430 11.333 15.920 1.00 50.36 305 LYS A O 1
ATOM 1807 N N . TYR A 1 222 ? 38.910 12.146 17.378 1.00 48.05 306 TYR A N 1
ATOM 1808 C CA . TYR A 1 222 ? 39.579 13.410 17.598 1.00 44.14 306 TYR A CA 1
ATOM 1809 C C . TYR A 1 222 ? 40.720 13.399 18.591 1.00 42.87 306 TYR A C 1
ATOM 1810 O O . TYR A 1 222 ? 40.699 12.653 19.580 1.00 41.64 306 TYR A O 1
ATOM 1819 N N . MET A 1 223 ? 41.718 14.233 18.296 1.00 40.43 307 MET A N 1
ATOM 1820 C CA . MET A 1 223 ? 42.714 14.681 19.266 1.00 38.31 307 MET A CA 1
ATOM 1821 C C . MET A 1 223 ? 42.728 16.207 19.206 1.00 37.39 307 MET A C 1
ATOM 1822 O O . MET A 1 223 ? 42.650 16.778 18.113 1.00 38.75 307 MET A O 1
ATOM 1827 N N . PHE A 1 224 ? 42.838 16.848 20.374 1.00 33.93 308 PHE A N 1
ATOM 1828 C CA . PHE A 1 224 ? 42.834 18.293 20.509 1.00 30.87 308 PHE A CA 1
ATOM 1829 C C . PHE A 1 224 ? 44.026 18.766 21.314 1.00 31.45 308 PHE A C 1
ATOM 1830 O O . PHE A 1 224 ? 44.476 18.086 22.229 1.00 32.25 308 PHE A O 1
ATOM 1838 N N . ALA A 1 225 ? 44.535 19.942 20.983 1.00 32.51 309 ALA A N 1
ATOM 1839 C CA . ALA A 1 225 ? 45.529 20.603 21.826 1.00 35.38 309 ALA A CA 1
ATOM 1840 C C . ALA A 1 225 ? 45.393 22.113 21.711 1.00 38.21 309 ALA A C 1
ATOM 1841 O O . ALA A 1 225 ? 44.835 22.627 20.730 1.00 40.01 309 ALA A O 1
ATOM 1843 N N . THR A 1 226 ? 45.892 22.817 22.718 1.00 39.92 310 THR A N 1
ATOM 1844 C CA . THR A 1 226 ? 45.970 24.261 22.663 1.00 42.37 310 THR A CA 1
ATOM 1845 C C . THR A 1 226 ? 47.395 24.718 22.580 1.00 46.79 310 THR A C 1
ATOM 1846 O O . THR A 1 226 ? 48.230 24.339 23.416 1.00 48.93 310 THR A O 1
ATOM 1850 N N . LYS A 1 227 ? 47.651 25.569 21.588 1.00 49.43 311 LYS A N 1
ATOM 1851 C CA . LYS A 1 227 ? 48.977 26.121 21.349 1.00 47.69 311 LYS A CA 1
ATOM 1852 C C . LYS A 1 227 ? 48.959 27.610 21.544 1.00 44.30 311 LYS A C 1
ATOM 1853 O O . LYS A 1 227 ? 48.047 28.289 21.072 1.00 41.75 311 LYS A O 1
ATOM 1859 N N . VAL A 1 228 ? 49.966 28.112 22.243 1.00 44.97 312 VAL A N 1
ATOM 1860 C CA . VAL A 1 228 ? 50.164 29.551 22.301 1.00 48.05 312 VAL A CA 1
ATOM 1861 C C . VAL A 1 228 ? 51.278 29.950 21.348 1.00 49.06 312 VAL A C 1
ATOM 1862 O O . VAL A 1 228 ? 52.433 29.607 21.547 1.00 52.26 312 VAL A O 1
ATOM 1866 N N . VAL A 1 229 ? 50.919 30.686 20.314 1.00 50.17 313 VAL A N 1
ATOM 1867 C CA . VAL A 1 229 ? 51.858 31.029 19.270 1.00 53.35 313 VAL A CA 1
ATOM 1868 C C . VAL A 1 229 ? 52.249 32.493 19.419 1.00 56.77 313 VAL A C 1
ATOM 1869 O O . VAL A 1 229 ? 51.386 33.317 19.713 1.00 54.98 313 VAL A O 1
ATOM 1873 N N . HIS A 1 230 ? 53.528 32.826 19.210 1.00 62.84 314 HIS A N 1
ATOM 1874 C CA . HIS A 1 230 ? 53.944 34.237 19.199 1.00 66.63 314 HIS A CA 1
ATOM 1875 C C . HIS A 1 230 ? 54.106 34.795 17.802 1.00 67.87 314 HIS A C 1
ATOM 1876 O O . HIS A 1 230 ? 55.198 34.816 17.261 1.00 77.14 314 HIS A O 1
ATOM 1883 N N . LEU A 1 231 ? 53.011 35.267 17.232 1.00 70.37 315 LEU A N 1
ATOM 1884 C CA . LEU A 1 231 ? 53.003 35.655 15.838 1.00 73.65 315 LEU A CA 1
ATOM 1885 C C . LEU A 1 231 ? 53.726 36.953 15.546 1.00 85.77 315 LEU A C 1
ATOM 1886 O O . LEU A 1 231 ? 54.570 37.014 14.652 1.00 93.60 315 LEU A O 1
ATOM 1891 N N . LEU A 1 232 ? 53.388 37.999 16.288 1.00 97.32 316 LEU A N 1
ATOM 1892 C CA . LEU A 1 232 ? 54.022 39.288 16.071 1.00 99.37 316 LEU A CA 1
ATOM 1893 C C . LEU A 1 232 ? 55.473 39.219 16.558 1.00 96.93 316 LEU A C 1
ATOM 1894 O O . LEU A 1 232 ? 56.343 39.882 16.017 1.00 98.29 316 LEU A O 1
ATOM 1899 N N . GLY A 1 233 ? 55.724 38.364 17.543 1.00 93.51 317 GLY A N 1
ATOM 1900 C CA . GLY A 1 233 ? 57.042 38.205 18.135 1.00 94.62 317 GLY A CA 1
ATOM 1901 C C . GLY A 1 233 ? 56.880 38.244 19.638 1.00 109.09 317 GLY A C 1
ATOM 1902 O O . GLY A 1 233 ? 55.764 38.102 20.158 1.00 118.36 317 GLY A O 1
ATOM 1903 N N . SER A 1 234 ? 57.989 38.442 20.340 1.00 120.43 318 SER A N 1
ATOM 1904 C CA . SER A 1 234 ? 57.968 38.563 21.798 1.00 129.54 318 SER A CA 1
ATOM 1905 C C . SER A 1 234 ? 57.178 39.805 22.248 1.00 133.21 318 SER A C 1
ATOM 1906 O O . SER A 1 234 ? 56.372 39.749 23.180 1.00 130.69 318 SER A O 1
ATOM 1909 N N . GLU A 1 235 ? 57.407 40.917 21.566 1.00 133.27 319 GLU A N 1
ATOM 1910 C CA . GLU A 1 235 ? 56.817 42.180 21.966 1.00 127.63 319 GLU A CA 1
ATOM 1911 C C . GLU A 1 235 ? 55.310 42.158 21.755 1.00 128.89 319 GLU A C 1
ATOM 1912 O O . GLU A 1 235 ? 54.567 42.679 22.574 1.00 133.56 319 GLU A O 1
ATOM 1918 N N . GLN A 1 236 ? 54.864 41.503 20.687 1.00 128.95 320 GLN A N 1
ATOM 1919 C CA . GLN A 1 236 ? 53.440 41.447 20.342 1.00 131.88 320 GLN A CA 1
ATOM 1920 C C . GLN A 1 236 ? 52.578 40.428 21.102 1.00 128.73 320 GLN A C 1
ATOM 1921 O O . GLN A 1 236 ? 53.085 39.494 21.732 1.00 126.11 320 GLN A O 1
ATOM 1927 N N . GLN A 1 237 ? 51.264 40.645 21.005 1.00 122.82 321 GLN A N 1
ATOM 1928 C CA . GLN A 1 237 ? 50.212 39.747 21.468 1.00 110.74 321 GLN A CA 1
ATOM 1929 C C . GLN A 1 237 ? 50.428 38.324 20.988 1.00 103.54 321 GLN A C 1
ATOM 1930 O O . GLN A 1 237 ? 50.589 38.085 19.785 1.00 104.61 321 GLN A O 1
ATOM 1936 N N . SER A 1 238 ? 50.425 37.384 21.923 1.00 90.50 322 SER A N 1
ATOM 1937 C CA . SER A 1 238 ? 50.451 35.979 21.570 1.00 78.78 322 SER A CA 1
ATOM 1938 C C . SER A 1 238 ? 49.068 35.624 21.060 1.00 69.73 322 SER A C 1
ATOM 1939 O O . SER A 1 238 ? 48.087 36.214 21.473 1.00 69.82 322 SER A O 1
ATOM 1942 N N . SER A 1 239 ? 48.992 34.652 20.178 1.00 63.81 323 SER A N 1
ATOM 1943 C CA . SER A 1 239 ? 47.710 34.138 19.733 1.00 62.29 323 SER A CA 1
ATOM 1944 C C . SER A 1 239 ? 47.530 32.735 20.307 1.00 59.87 323 SER A C 1
ATOM 1945 O O . SER A 1 239 ? 48.461 31.937 20.262 1.00 64.95 323 SER A O 1
ATOM 1948 N N . VAL A 1 240 ? 46.347 32.444 20.846 1.00 51.21 324 VAL A N 1
ATOM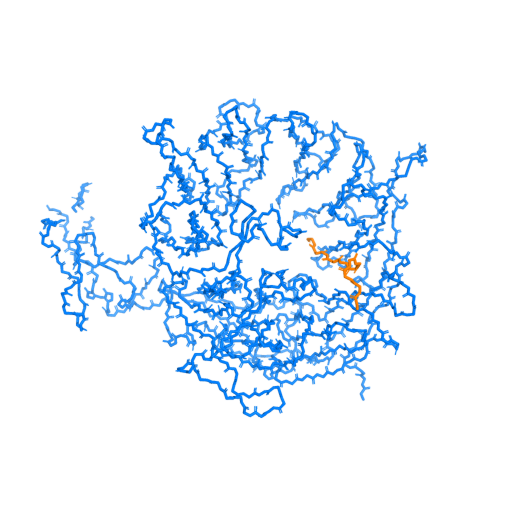 1949 C CA . VAL A 1 240 ? 46.050 31.113 21.361 1.00 42.45 324 VAL A CA 1
ATOM 1950 C C . VAL A 1 240 ? 45.252 30.316 20.362 1.00 39.44 324 VAL A C 1
ATOM 1951 O O . VAL A 1 240 ? 44.176 30.727 19.973 1.00 35.87 324 VAL A O 1
ATOM 1955 N N . GLN A 1 241 ? 45.742 29.148 19.980 1.00 39.41 325 GLN A N 1
ATOM 1956 C CA . GLN A 1 241 ? 45.092 28.412 18.905 1.00 41.19 325 GLN A CA 1
ATOM 1957 C C . GLN A 1 241 ? 44.613 27.024 19.306 1.00 40.46 325 GLN A C 1
ATOM 1958 O O . GLN A 1 241 ? 45.141 26.411 20.244 1.00 40.95 325 GLN A O 1
ATOM 1964 N N . LEU A 1 242 ? 43.625 26.516 18.577 1.00 36.46 326 LEU A N 1
ATOM 1965 C CA . LEU A 1 242 ? 43.138 25.180 18.839 1.00 35.19 326 LEU A CA 1
ATOM 1966 C C . LEU A 1 242 ? 43.517 24.265 17.699 1.00 36.65 326 LEU A C 1
ATOM 1967 O O . LEU A 1 242 ? 43.055 24.446 16.574 1.00 38.44 326 LEU A O 1
ATOM 1972 N N . TRP A 1 243 ? 44.330 23.261 17.996 1.00 37.38 327 TRP A N 1
ATOM 1973 C CA . TRP A 1 243 ? 44.766 22.303 16.983 1.00 38.05 327 TRP A CA 1
ATOM 1974 C C . TRP A 1 243 ? 43.982 21.004 17.062 1.00 37.61 327 TRP A C 1
ATOM 1975 O O . TRP A 1 243 ? 43.656 20.554 18.160 1.00 39.19 327 TRP A O 1
ATOM 1986 N N . VAL A 1 244 ? 43.704 20.402 15.906 1.00 35.32 328 VAL A N 1
ATOM 1987 C CA . VAL A 1 244 ? 42.747 19.315 15.817 1.00 36.39 328 VAL A CA 1
ATOM 1988 C C . VAL A 1 244 ? 43.175 18.246 14.830 1.00 39.72 328 VAL A C 1
ATOM 1989 O O . VAL A 1 244 ? 43.607 18.574 13.720 1.00 42.29 328 VAL A O 1
ATOM 1993 N N . SER A 1 245 ? 43.052 16.979 15.232 1.00 41.26 329 SER A N 1
ATOM 1994 C CA . SER A 1 245 ? 43.177 15.854 14.309 1.00 45.15 329 SER A CA 1
ATOM 1995 C C . SER A 1 245 ? 41.931 15.014 14.321 1.00 45.98 329 SER A C 1
ATOM 1996 O O . SER A 1 245 ? 41.443 14.623 15.387 1.00 49.63 329 SER A O 1
ATOM 1999 N N . PHE A 1 246 ? 41.441 14.708 13.129 1.00 44.88 330 PHE A N 1
ATOM 2000 C CA . PHE A 1 246 ? 40.367 13.745 12.990 1.00 46.26 330 PHE A CA 1
ATOM 2001 C C . PHE A 1 246 ? 40.896 12.529 12.255 1.00 48.74 330 PHE A C 1
ATOM 2002 O O . PHE A 1 246 ? 41.563 12.667 11.229 1.00 54.04 330 PHE A O 1
ATOM 2010 N N . GLY A 1 247 ? 40.599 11.345 12.788 1.00 47.27 331 GLY A N 1
ATOM 2011 C CA . GLY A 1 247 ? 41.045 10.093 12.193 1.00 46.75 331 GLY A CA 1
ATOM 2012 C C . GLY A 1 247 ? 42.554 9.993 12.209 1.00 49.82 331 GLY A C 1
ATOM 2013 O O . GLY A 1 247 ? 43.155 9.354 11.353 1.00 52.00 331 GLY A O 1
ATOM 2014 N N . ARG A 1 248 ? 43.181 10.659 13.168 1.00 50.59 332 ARG A N 1
ATOM 2015 C CA . ARG A 1 248 ? 44.619 10.521 13.317 1.00 46.04 332 ARG A CA 1
ATOM 2016 C C . ARG A 1 248 ? 45.434 11.117 12.185 1.00 44.91 332 ARG A C 1
ATOM 2017 O O . ARG A 1 248 ? 46.621 10.855 12.111 1.00 45.98 332 ARG A O 1
ATOM 2025 N N . LYS A 1 249 ? 44.814 11.921 11.323 1.00 43.08 333 LYS A N 1
ATOM 2026 C CA . LYS A 1 249 ? 45.586 12.732 10.392 1.00 42.17 333 LYS A CA 1
ATOM 2027 C C . LYS A 1 249 ? 46.373 13.691 11.243 1.00 41.10 333 LYS A C 1
ATOM 2028 O O . LYS A 1 249 ? 46.016 13.903 12.394 1.00 40.67 333 LYS A O 1
ATOM 2034 N N . PRO A 1 250 ? 47.443 14.290 10.691 1.00 41.55 334 PRO A N 1
ATOM 2035 C CA . PRO A 1 250 ? 48.241 15.252 11.481 1.00 42.36 334 PRO A CA 1
ATOM 2036 C C . PRO A 1 250 ? 47.393 16.417 11.954 1.00 43.15 334 PRO A C 1
ATOM 2037 O O . PRO A 1 250 ? 46.465 16.842 11.260 1.00 43.93 334 PRO A O 1
ATOM 2041 N N . MET A 1 251 ? 47.699 16.929 13.135 1.00 42.51 335 MET A N 1
ATOM 2042 C CA . MET A 1 251 ? 46.907 18.000 13.682 1.00 41.75 335 MET A CA 1
ATOM 2043 C C . MET A 1 251 ? 47.111 19.260 12.889 1.00 44.70 335 MET A C 1
ATOM 2044 O O . MET A 1 251 ? 48.213 19.547 12.443 1.00 47.14 335 MET A O 1
ATOM 2049 N N . ARG A 1 252 ? 46.034 19.986 12.651 1.00 48.46 336 ARG A N 1
ATOM 2050 C CA . ARG A 1 252 ? 46.160 21.280 12.004 1.00 51.81 336 ARG A CA 1
ATOM 2051 C C . ARG A 1 252 ? 45.390 22.259 12.854 1.00 49.41 336 ARG A C 1
ATOM 2052 O O . ARG A 1 252 ? 44.576 21.835 13.669 1.00 51.13 336 ARG A O 1
ATOM 2060 N N . ALA A 1 253 ? 45.686 23.549 12.722 1.00 45.99 337 ALA A N 1
ATOM 2061 C CA . ALA A 1 253 ? 44.998 24.550 13.524 1.00 45.40 337 ALA A CA 1
ATOM 2062 C C . ALA A 1 253 ? 43.623 24.861 12.935 1.00 48.67 337 ALA A C 1
ATOM 2063 O O . ALA A 1 253 ? 43.464 24.998 11.713 1.00 52.29 337 ALA A O 1
ATOM 2065 N N . ALA A 1 254 ? 42.633 24.922 13.820 1.00 48.26 338 ALA A N 1
ATOM 2066 C CA . ALA A 1 254 ? 41.252 25.122 13.442 1.00 49.22 338 ALA A CA 1
ATOM 2067 C C . ALA A 1 254 ? 41.019 26.586 13.223 1.00 51.37 338 ALA A C 1
ATOM 2068 O O . ALA A 1 254 ? 41.709 27.429 13.799 1.00 43.99 338 ALA A O 1
ATOM 2070 N N . GLN A 1 255 ? 40.027 26.873 12.387 1.00 58.95 339 GLN A N 1
ATOM 2071 C CA . GLN A 1 255 ? 39.748 28.229 11.974 1.00 65.45 339 GLN A CA 1
ATOM 2072 C C . GLN A 1 255 ? 38.531 28.745 12.714 1.00 60.70 339 GLN A C 1
ATOM 2073 O O . GLN A 1 255 ? 37.476 28.101 12.684 1.00 54.23 339 GLN A O 1
ATOM 2079 N N . PHE A 1 256 ? 38.698 29.898 13.368 1.00 59.92 340 PHE A N 1
ATOM 2080 C CA . PHE A 1 256 ? 37.620 30.559 14.092 1.00 61.78 340 PHE A CA 1
ATOM 2081 C C . PHE A 1 256 ? 37.356 31.967 13.623 1.00 70.22 340 PHE A C 1
ATOM 2082 O O . PHE A 1 256 ? 38.263 32.801 13.609 1.00 74.78 340 PHE A O 1
ATOM 2090 N N . VAL A 1 257 ? 36.095 32.216 13.282 1.00 77.77 341 VAL A N 1
ATOM 2091 C CA . VAL A 1 257 ? 35.592 33.537 12.881 1.00 79.07 341 VAL A CA 1
ATOM 2092 C C . VAL A 1 257 ? 35.251 34.421 14.112 1.00 76.58 341 VAL A C 1
ATOM 2093 O O . VAL A 1 257 ? 34.240 34.199 14.785 1.00 73.03 341 VAL A O 1
ATOM 2097 N N . THR A 1 258 ? 36.096 35.405 14.422 1.00 71.91 342 THR A N 1
ATOM 2098 C CA . THR A 1 258 ? 36.025 36.021 15.750 1.00 78.33 342 THR A CA 1
ATOM 2099 C C . THR A 1 258 ? 36.304 37.520 15.859 1.00 91.09 342 THR A C 1
ATOM 2100 O O . THR A 1 258 ? 37.362 38.001 15.441 1.00 95.68 342 THR A O 1
ATOM 2104 N N . ARG A 1 259 ? 35.352 38.242 16.456 1.00 100.54 343 ARG A N 1
ATOM 2105 C CA . ARG A 1 259 ? 35.547 39.636 16.871 1.00 103.85 343 ARG A CA 1
ATOM 2106 C C . ARG A 1 259 ? 36.823 39.719 17.709 1.00 103.63 343 ARG A C 1
ATOM 2107 O O . ARG A 1 259 ? 37.770 40.415 17.357 1.00 109.30 343 ARG A O 1
ATOM 2115 N N . HIS A 1 260 ? 36.854 38.948 18.787 1.00 100.23 344 HIS A N 1
ATOM 2116 C CA . HIS A 1 260 ? 37.802 39.162 19.852 1.00 96.76 344 HIS A CA 1
ATOM 2117 C C . HIS A 1 260 ? 38.890 38.115 19.912 1.00 88.76 344 HIS A C 1
ATOM 2118 O O . HIS A 1 260 ? 38.727 37.026 19.358 1.00 80.63 344 HIS A O 1
ATOM 2125 N N . PRO A 1 261 ? 40.016 38.461 20.569 1.00 85.80 345 PRO A N 1
ATOM 2126 C CA . PRO A 1 261 ? 41.050 37.528 20.970 1.00 86.05 345 PRO A CA 1
ATOM 2127 C C . PRO A 1 261 ? 40.501 36.391 21.817 1.00 76.66 345 PRO A C 1
ATOM 2128 O O . PRO A 1 261 ? 39.803 36.619 22.822 1.00 70.75 345 PRO A O 1
ATOM 2132 N N . ILE A 1 262 ? 40.851 35.179 21.401 1.00 61.91 346 ILE A N 1
ATOM 2133 C CA . ILE A 1 262 ? 40.461 33.987 22.097 1.00 50.07 346 ILE A CA 1
ATOM 2134 C C . ILE A 1 262 ? 41.473 33.686 23.182 1.00 50.91 346 ILE A C 1
ATOM 2135 O O . ILE A 1 262 ? 42.677 33.699 22.970 1.00 52.06 346 ILE A O 1
ATOM 2140 N N . ASN A 1 263 ? 40.949 33.397 24.353 1.00 54.10 347 ASN A N 1
ATOM 2141 C CA . ASN A 1 263 ? 41.725 33.310 25.552 1.00 52.61 347 ASN A CA 1
ATOM 2142 C C . ASN A 1 263 ? 41.975 31.847 25.943 1.00 48.15 347 ASN A C 1
ATOM 2143 O O . ASN A 1 263 ? 43.051 31.512 26.436 1.00 46.42 347 ASN A O 1
ATOM 2148 N N . GLU A 1 264 ? 40.973 30.987 25.737 1.00 42.79 348 GLU A N 1
ATOM 2149 C CA . GLU A 1 264 ? 41.127 29.537 25.939 1.00 41.62 348 GLU A CA 1
ATOM 2150 C C . GLU A 1 264 ? 40.008 28.741 25.279 1.00 38.39 348 GLU A C 1
ATOM 2151 O O . GLU A 1 264 ? 39.014 29.332 24.846 1.00 39.18 348 GLU A O 1
ATOM 2157 N N . TYR A 1 265 ? 40.185 27.419 25.196 1.00 34.46 349 TYR A N 1
ATOM 2158 C CA . TYR A 1 265 ? 39.203 26.551 24.552 1.00 33.72 349 TYR A CA 1
ATOM 2159 C C . TYR A 1 265 ? 38.853 25.427 25.484 1.00 34.27 349 TYR A C 1
ATOM 2160 O O . TYR A 1 265 ? 39.703 24.993 26.269 1.00 34.36 349 TYR A O 1
ATOM 2169 N N . TYR A 1 266 ? 37.618 24.938 25.386 1.00 33.46 350 TYR A N 1
ATOM 2170 C CA . TYR A 1 266 ? 37.187 23.791 26.179 1.00 32.21 350 TYR A CA 1
ATOM 2171 C C . TYR A 1 266 ? 36.352 22.898 25.319 1.00 33.35 350 TYR A C 1
ATOM 2172 O O . TYR A 1 266 ? 35.406 23.360 24.658 1.00 33.42 350 TYR A O 1
ATOM 2181 N N . ILE A 1 267 ? 36.710 21.616 25.316 1.00 33.48 351 ILE A N 1
ATOM 2182 C CA . ILE A 1 267 ? 35.991 20.659 24.506 1.00 34.32 351 ILE A CA 1
ATOM 2183 C C . ILE A 1 267 ? 34.798 20.204 25.293 1.00 34.34 351 ILE A C 1
ATOM 2184 O O . ILE A 1 267 ? 34.949 19.555 26.314 1.00 36.45 351 ILE A O 1
ATOM 2189 N N . ALA A 1 268 ? 33.615 20.566 24.825 1.00 35.09 352 ALA A N 1
ATOM 2190 C CA . ALA A 1 268 ? 32.408 20.305 25.581 1.00 37.55 352 ALA A CA 1
ATOM 2191 C C . ALA A 1 268 ? 31.797 18.982 25.201 1.00 38.88 352 ALA A C 1
ATOM 2192 O O . ALA A 1 268 ? 31.194 18.325 26.041 1.00 40.57 352 ALA A O 1
ATOM 2194 N N . ASP A 1 269 ? 31.944 18.589 23.943 1.00 40.18 353 ASP A N 1
ATOM 2195 C CA . ASP A 1 269 ? 31.428 17.300 23.512 1.00 43.61 353 ASP A CA 1
ATOM 2196 C C . ASP A 1 269 ? 31.930 16.923 22.127 1.00 45.62 353 ASP A C 1
ATOM 2197 O O . ASP A 1 269 ? 32.183 17.783 21.280 1.00 45.38 353 ASP A O 1
ATOM 2202 N N . ALA A 1 270 ? 32.084 15.624 21.912 1.00 48.40 354 ALA A N 1
ATOM 2203 C CA . ALA A 1 270 ? 32.633 15.127 20.670 1.00 52.01 354 ALA A CA 1
ATOM 2204 C C . ALA A 1 270 ? 31.826 13.925 20.251 1.00 53.04 354 ALA A C 1
ATOM 2205 O O . ALA A 1 270 ? 31.958 12.875 20.858 1.00 59.79 354 ALA A O 1
ATOM 2207 N N . SER A 1 271 ? 30.983 14.052 19.236 1.00 52.40 355 SER A N 1
ATOM 2208 C CA . SER A 1 271 ? 30.189 12.905 18.847 1.00 55.94 355 SER A CA 1
ATOM 2209 C C . SER A 1 271 ? 29.774 12.913 17.405 1.00 60.66 355 SER A C 1
ATOM 2210 O O . SER A 1 271 ? 29.334 13.941 16.894 1.00 64.23 355 SER A O 1
ATOM 2213 N N . GLU A 1 272 ? 29.861 11.750 16.764 1.00 60.95 356 GLU A N 1
ATOM 2214 C CA . GLU A 1 272 ? 29.362 11.582 15.402 1.00 61.86 356 GLU A CA 1
ATOM 2215 C C . GLU A 1 272 ? 30.151 12.462 14.488 1.00 57.28 356 GLU A C 1
ATOM 2216 O O . GLU A 1 272 ? 29.608 13.090 13.579 1.00 54.78 356 GLU A O 1
ATOM 2222 N N . ASP A 1 273 ? 31.444 12.529 14.761 1.00 54.72 357 ASP A N 1
ATOM 2223 C CA . ASP A 1 273 ? 32.334 13.173 13.846 1.00 52.23 357 ASP A CA 1
ATOM 2224 C C . ASP A 1 273 ? 32.133 14.662 13.888 1.00 48.76 357 ASP A C 1
ATOM 2225 O O . ASP A 1 273 ? 32.401 15.331 12.903 1.00 54.18 357 ASP A O 1
ATOM 2230 N N . GLN A 1 274 ? 31.649 15.186 15.007 1.00 46.05 358 GLN A N 1
ATOM 2231 C CA . GLN A 1 274 ? 31.372 16.620 15.121 1.00 45.63 358 GLN A CA 1
ATOM 2232 C C . GLN A 1 274 ? 31.752 17.103 16.510 1.00 43.97 358 GLN A C 1
ATOM 2233 O O . GLN A 1 274 ? 31.686 16.349 17.464 1.00 48.87 358 GLN A O 1
ATOM 2239 N N . VAL A 1 275 ? 32.155 18.353 16.647 1.00 40.74 359 VAL A N 1
ATOM 2240 C CA . VAL A 1 275 ? 32.684 18.788 17.932 1.00 40.54 359 VAL A CA 1
ATOM 2241 C C . VAL A 1 275 ? 32.065 20.079 18.451 1.00 42.97 359 VAL A C 1
ATOM 2242 O O . VAL A 1 275 ? 31.900 21.044 17.715 1.00 47.18 359 VAL A O 1
ATOM 2246 N N . PHE A 1 276 ? 31.741 20.100 19.737 1.00 40.29 360 PHE A N 1
ATOM 2247 C CA . PHE A 1 276 ? 31.315 21.316 20.383 1.00 36.16 360 PHE A CA 1
ATOM 2248 C C . PHE A 1 276 ? 32.484 21.847 21.160 1.00 35.72 360 PHE A C 1
ATOM 2249 O O . PHE A 1 276 ? 33.019 21.135 22.007 1.00 34.16 360 PHE A O 1
ATOM 2257 N N . VAL A 1 277 ? 32.884 23.085 20.870 1.00 35.90 361 VAL A N 1
ATOM 2258 C CA . VAL A 1 277 ? 33.958 23.737 21.612 1.00 36.90 361 VAL A CA 1
ATOM 2259 C C . VAL A 1 277 ? 33.456 25.016 22.224 1.00 38.60 361 VAL A C 1
ATOM 2260 O O . VAL A 1 277 ? 32.699 25.770 21.583 1.00 39.92 361 VAL A O 1
ATOM 2264 N N . CYS A 1 278 ? 33.889 25.254 23.459 1.00 38.44 362 CYS A N 1
ATOM 2265 C CA . CYS A 1 278 ? 33.635 26.521 24.122 1.00 39.06 362 CYS A CA 1
ATOM 2266 C C . CYS A 1 278 ? 34.857 27.378 23.982 1.00 40.12 362 CYS A C 1
ATOM 2267 O O . CYS A 1 278 ? 35.931 27.070 24.523 1.00 39.86 362 CYS A O 1
ATOM 2270 N N . VAL A 1 279 ? 34.680 28.446 23.220 1.00 41.57 363 VAL A N 1
ATOM 2271 C CA . VAL A 1 279 ? 35.699 29.465 23.052 1.00 41.68 363 VAL A CA 1
ATOM 2272 C C . VAL A 1 279 ? 35.430 30.555 24.067 1.00 42.86 363 VAL A C 1
ATOM 2273 O O . VAL A 1 279 ? 34.392 31.211 24.013 1.00 44.17 363 VAL A O 1
ATOM 2277 N N . SER A 1 280 ? 36.333 30.755 25.005 1.00 43.28 364 SER A N 1
ATOM 2278 C CA . SER A 1 280 ? 36.129 31.882 25.873 1.00 47.91 364 SER A CA 1
ATOM 2279 C C . SER A 1 280 ? 37.143 32.986 25.555 1.00 51.81 364 SER A C 1
ATOM 2280 O O . SER A 1 280 ? 38.317 32.727 25.271 1.00 49.21 364 SER A O 1
ATOM 2283 N N . HIS A 1 281 ? 36.653 34.217 25.594 1.00 52.98 365 HIS A N 1
ATOM 2284 C CA . HIS A 1 281 ? 37.445 35.380 25.325 0.50 52.97 365 HIS A CA 1
ATOM 2285 C C . HIS A 1 281 ? 37.949 36.007 26.596 1.00 58.95 365 HIS A C 1
ATOM 2286 O O . HIS A 1 281 ? 37.525 35.640 27.691 1.00 58.05 365 HIS A O 1
ATOM 2293 N N . SER A 1 282 ? 38.863 36.962 26.438 1.00 71.66 366 SER A N 1
ATOM 2294 C CA . SER A 1 282 ? 39.548 37.598 27.570 1.00 78.25 366 SER A CA 1
ATOM 2295 C C . SER A 1 282 ? 38.634 38.543 28.354 1.00 77.17 366 SER A C 1
ATOM 2296 O O . SER A 1 282 ? 39.022 39.090 29.392 1.00 77.07 366 SER A O 1
ATOM 2299 N N . ASN A 1 283 ? 37.416 38.724 27.856 1.00 71.59 367 ASN A N 1
ATOM 2300 C CA . ASN A 1 283 ? 36.409 39.459 28.589 1.00 65.27 367 ASN A CA 1
ATOM 2301 C C . ASN A 1 283 ? 35.468 38.556 29.379 1.00 63.66 367 ASN A C 1
ATOM 2302 O O . ASN A 1 283 ? 34.422 39.002 29.826 1.00 68.65 367 ASN A O 1
ATOM 2307 N N . ASN A 1 284 ? 35.815 37.286 29.541 1.00 63.08 368 ASN A N 1
ATOM 2308 C CA . ASN A 1 284 ? 34.987 36.382 30.345 1.00 61.42 368 ASN A CA 1
ATOM 2309 C C . ASN A 1 284 ? 33.651 35.981 29.711 1.00 56.80 368 ASN A C 1
ATOM 2310 O O . ASN A 1 284 ? 32.857 35.277 30.317 1.00 55.77 368 ASN A O 1
ATOM 2315 N N . ARG A 1 285 ? 33.416 36.406 28.478 1.00 53.48 369 ARG A N 1
ATOM 2316 C CA . ARG A 1 285 ? 32.331 35.838 27.694 1.00 55.49 369 ARG A CA 1
ATOM 2317 C C . ARG A 1 285 ? 32.748 34.483 27.059 1.00 54.49 369 ARG A C 1
ATOM 2318 O O . ARG A 1 285 ? 33.890 34.325 26.604 1.00 56.01 369 ARG A O 1
ATOM 2326 N N . THR A 1 286 ? 31.841 33.500 27.038 1.00 46.94 370 THR A N 1
ATOM 2327 C CA . THR A 1 286 ? 32.135 32.239 26.355 1.00 39.27 370 THR A CA 1
ATOM 2328 C C . THR A 1 286 ? 31.055 31.882 25.363 1.00 37.51 370 THR A C 1
ATOM 2329 O O . THR A 1 286 ? 29.894 31.799 25.732 1.00 38.79 370 THR A O 1
ATOM 2333 N N . ASN A 1 287 ? 31.423 31.654 24.109 1.00 36.43 371 ASN A N 1
ATOM 2334 C CA . ASN A 1 287 ? 30.444 31.140 23.147 1.00 37.37 371 ASN A CA 1
ATOM 2335 C C . ASN A 1 287 ? 30.777 29.753 22.678 1.00 36.69 371 ASN A C 1
ATOM 2336 O O . ASN A 1 287 ? 31.901 29.276 22.842 1.00 39.32 371 ASN A O 1
ATOM 2341 N N . LEU A 1 288 ? 29.788 29.128 22.059 1.00 34.39 372 LEU A N 1
ATOM 2342 C CA . LEU A 1 288 ? 29.859 27.743 21.700 1.00 35.08 372 LEU A CA 1
ATOM 2343 C C . LEU A 1 288 ? 29.883 27.583 20.199 1.00 37.17 372 LEU A C 1
ATOM 2344 O O . LEU A 1 288 ? 28.948 28.021 19.496 1.00 36.60 372 LEU A O 1
ATOM 2349 N N . TYR A 1 289 ? 30.932 26.917 19.721 1.00 36.77 373 TYR A N 1
ATOM 2350 C CA . TYR A 1 289 ? 31.059 26.601 18.306 1.00 37.53 373 TYR A CA 1
ATOM 2351 C C . TYR A 1 289 ? 30.801 25.125 18.048 1.00 38.43 373 TYR A C 1
ATOM 2352 O O . TYR A 1 289 ? 30.885 24.290 18.951 1.00 40.58 373 TYR A O 1
ATOM 2361 N N . ILE A 1 290 ? 30.491 24.811 16.804 1.00 37.03 374 ILE A N 1
ATOM 2362 C CA . ILE A 1 290 ? 30.241 23.450 16.419 1.00 36.76 374 ILE A CA 1
ATOM 2363 C C . ILE A 1 290 ? 31.097 23.164 15.191 1.00 38.96 374 ILE A C 1
ATOM 2364 O O . ILE A 1 290 ? 31.128 23.949 14.259 1.00 40.72 374 ILE A O 1
ATOM 2369 N N . SER A 1 291 ? 31.812 22.046 15.220 1.00 42.66 375 SER A N 1
ATOM 2370 C CA . SER A 1 291 ? 32.630 21.565 14.111 1.00 45.87 375 SER A CA 1
ATOM 2371 C C . SER A 1 291 ? 31.756 21.147 12.933 1.00 47.07 375 SER A C 1
ATOM 2372 O O . SER A 1 291 ? 30.630 20.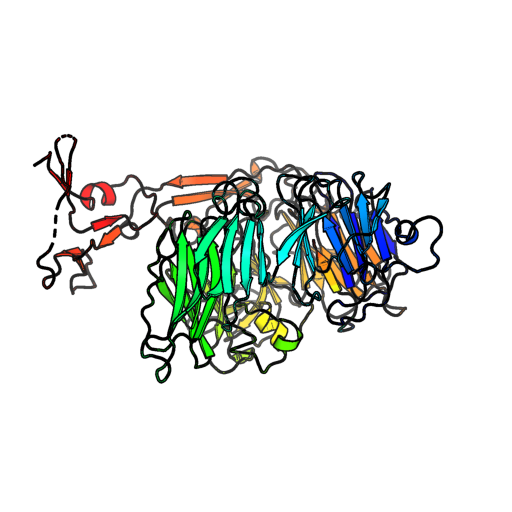701 13.122 1.00 45.67 375 SER A O 1
ATOM 2375 N N . GLU A 1 292 ? 32.268 21.326 11.718 1.00 52.03 376 GLU A N 1
ATOM 2376 C CA . GLU A 1 292 ? 31.694 20.702 10.535 1.00 56.08 376 GLU A CA 1
ATOM 2377 C C . GLU A 1 292 ? 31.877 19.219 10.773 1.00 54.91 376 GLU A C 1
ATOM 2378 O O . GLU A 1 292 ? 32.690 18.846 11.622 1.00 55.27 376 GLU A O 1
ATOM 2384 N N . ALA A 1 293 ? 31.158 18.354 10.069 1.00 53.60 377 ALA A N 1
ATOM 2385 C CA . ALA A 1 293 ? 31.412 16.925 10.295 1.00 55.90 377 ALA A CA 1
ATOM 2386 C C . ALA A 1 293 ? 32.756 16.511 9.716 1.00 57.90 377 ALA A C 1
ATOM 2387 O O . ALA A 1 293 ? 33.058 16.799 8.562 1.00 62.58 377 ALA A O 1
ATOM 2389 N N . GLU A 1 294 ? 33.566 15.851 10.540 1.00 61.53 378 GLU A N 1
ATOM 2390 C CA . GLU A 1 294 ? 34.901 15.373 10.153 1.00 61.74 378 GLU A CA 1
ATOM 2391 C C . GLU A 1 294 ? 35.840 16.522 9.831 1.00 59.61 378 GLU A C 1
ATOM 2392 O O . GLU A 1 294 ? 36.820 16.314 9.140 1.00 59.89 378 GLU A O 1
ATOM 2398 N N . GLY A 1 295 ? 35.549 17.720 10.333 1.00 59.55 379 GLY A N 1
ATOM 2399 C CA . GLY A 1 295 ? 36.201 18.935 9.842 1.00 57.49 379 GLY A CA 1
ATOM 2400 C C . GLY A 1 295 ? 36.775 19.806 10.935 1.00 56.55 379 GLY A C 1
ATOM 2401 O O . GLY A 1 295 ? 36.646 19.480 12.116 1.00 56.19 379 GLY A O 1
ATOM 2402 N N . LEU A 1 296 ? 37.436 20.891 10.514 1.00 56.21 380 LEU A N 1
ATOM 2403 C CA . LEU A 1 296 ? 38.013 21.926 11.392 1.00 55.78 380 LEU A CA 1
ATOM 2404 C C . LEU A 1 296 ? 37.298 23.262 11.226 1.00 57.79 380 LEU A C 1
ATOM 2405 O O . LEU A 1 296 ? 37.797 24.322 11.676 1.00 51.63 380 LEU A O 1
ATOM 2410 N N . LYS A 1 297 ? 36.151 23.213 10.547 1.00 60.74 381 LYS A N 1
ATOM 2411 C CA . LYS A 1 297 ? 35.427 24.416 10.184 1.00 60.61 381 LYS A CA 1
ATOM 2412 C C . LYS A 1 297 ? 34.384 24.715 11.247 1.00 57.65 381 LYS A C 1
ATOM 2413 O O . LYS A 1 297 ? 33.274 24.187 11.231 1.00 58.70 381 LYS A O 1
ATOM 2419 N N . PHE A 1 298 ? 34.774 25.551 12.196 1.00 51.06 382 PHE A N 1
ATOM 2420 C CA . PHE A 1 298 ? 33.897 25.881 13.294 1.00 48.59 382 PHE A CA 1
ATOM 2421 C C . PHE A 1 298 ? 33.043 27.122 13.070 1.00 48.37 382 PHE A C 1
ATOM 2422 O O . PHE A 1 298 ? 33.553 28.203 12.743 1.00 51.26 382 PHE A O 1
ATOM 2430 N N . SER A 1 299 ? 31.742 26.975 13.298 1.00 46.42 383 SER A N 1
ATOM 2431 C CA . SER A 1 299 ? 30.819 28.110 13.242 1.00 44.03 383 SER A CA 1
ATOM 2432 C C . SER A 1 299 ? 29.998 28.274 14.509 1.00 39.35 383 SER A C 1
ATOM 2433 O O . SER A 1 299 ? 29.670 27.304 15.181 1.00 35.65 383 SER A O 1
ATOM 2436 N N . LEU A 1 300 ? 29.673 29.531 14.797 1.00 38.64 384 LEU A N 1
ATOM 2437 C CA . LEU A 1 300 ? 29.040 29.933 16.038 1.00 38.27 384 LEU A CA 1
ATOM 2438 C C . LEU A 1 300 ? 27.691 29.271 16.215 1.00 40.29 384 LEU A C 1
ATOM 2439 O O . LEU A 1 300 ? 26.898 29.228 15.273 1.00 40.02 384 LEU A O 1
ATOM 2444 N N . SER A 1 301 ? 27.435 28.746 17.415 1.00 41.25 385 SER A N 1
ATOM 2445 C CA . SER A 1 301 ? 26.170 28.064 17.668 1.00 40.45 385 SER A CA 1
ATOM 2446 C C . SER A 1 301 ? 25.326 28.741 18.725 1.00 39.68 385 SER A C 1
ATOM 2447 O O . SER A 1 301 ? 24.111 28.819 18.584 1.00 38.52 385 SER A O 1
ATOM 2450 N N . LEU A 1 302 ? 25.961 29.209 19.788 1.00 38.07 386 LEU A N 1
ATOM 2451 C CA . LEU A 1 302 ? 25.216 29.771 20.888 1.00 40.33 386 LEU A CA 1
ATOM 2452 C C . LEU A 1 302 ? 26.153 30.650 21.660 1.00 42.10 386 LEU A C 1
ATOM 2453 O O . LEU A 1 302 ? 27.312 30.297 21.841 1.00 45.66 386 LEU A O 1
ATOM 2458 N N . GLU A 1 303 ? 25.670 31.794 22.115 1.00 42.47 387 GLU A N 1
ATOM 2459 C CA . GLU A 1 303 ? 26.560 32.749 22.749 1.00 43.40 387 GLU A CA 1
ATOM 2460 C C . GLU A 1 303 ? 26.277 32.860 24.209 1.00 42.86 387 GLU A C 1
ATOM 2461 O O . GLU A 1 303 ? 25.143 32.747 24.641 1.00 45.28 387 GLU A O 1
ATOM 2467 N N . ASN A 1 304 ? 27.326 33.092 24.970 1.00 42.28 388 ASN A N 1
ATOM 2468 C CA . ASN A 1 304 ? 27.172 33.361 26.377 1.00 42.40 388 ASN A CA 1
ATOM 2469 C C . ASN A 1 304 ? 26.771 32.166 27.179 1.00 40.07 388 ASN A C 1
ATOM 2470 O O . ASN A 1 304 ? 25.981 32.266 28.104 1.00 40.46 388 ASN A O 1
ATOM 2475 N N . VAL A 1 305 ? 27.333 31.025 26.822 1.00 38.28 389 VAL A N 1
ATOM 2476 C CA . VAL A 1 305 ? 27.174 29.827 27.609 1.00 35.00 389 VAL A CA 1
ATOM 2477 C C . VAL A 1 305 ? 27.760 30.024 28.987 1.00 32.60 389 VAL A C 1
ATOM 2478 O O . VAL A 1 305 ? 28.787 30.669 29.129 1.00 32.51 389 VAL A O 1
ATOM 2482 N N . LEU A 1 306 ? 27.099 29.474 29.999 1.00 30.46 390 LEU A N 1
ATOM 2483 C CA . LEU A 1 306 ? 27.606 29.573 31.347 1.00 29.80 390 LEU A CA 1
ATOM 2484 C C . LEU A 1 306 ? 28.806 28.674 31.445 1.00 30.75 390 LEU A C 1
ATOM 2485 O O . LEU A 1 306 ? 28.704 27.499 31.129 1.00 30.75 390 LEU A O 1
ATOM 2490 N N . TYR A 1 307 ? 29.932 29.231 31.889 1.00 32.98 391 TYR A N 1
ATOM 2491 C CA . TYR A 1 307 ? 31.212 28.509 31.913 1.00 36.06 391 TYR A CA 1
ATOM 2492 C C . TYR A 1 307 ? 32.098 28.914 33.105 1.00 36.55 391 TYR A C 1
ATOM 2493 O O . TYR A 1 307 ? 32.041 30.045 33.589 1.00 36.27 391 TYR A O 1
ATOM 2502 N N . TYR A 1 308 ? 32.878 27.957 33.590 1.00 38.44 392 TYR A N 1
ATOM 2503 C CA . TYR A 1 308 ? 33.838 28.182 34.647 1.00 41.13 392 TYR A CA 1
ATOM 2504 C C . TYR A 1 308 ? 35.196 27.795 34.144 1.00 43.32 392 TYR A C 1
ATOM 2505 O O . TYR A 1 308 ? 35.342 26.753 33.513 1.00 42.78 392 TYR A O 1
ATOM 2514 N N . SER A 1 309 ? 36.194 28.608 34.458 1.00 46.23 393 SER A N 1
ATOM 2515 C CA . SER A 1 309 ? 37.569 28.173 34.311 1.00 50.37 393 SER A CA 1
ATOM 2516 C C . SER A 1 309 ? 38.432 28.752 35.411 1.00 50.79 393 SER A C 1
ATOM 2517 O O . SER A 1 309 ? 38.292 29.932 35.730 1.00 54.68 393 SER A O 1
ATOM 2520 N N . PRO A 1 310 ? 39.349 27.939 35.970 1.00 49.05 394 PRO A N 1
ATOM 2521 C CA . PRO A 1 310 ? 40.183 28.386 37.081 1.00 53.14 394 PRO A CA 1
ATOM 2522 C C . PRO A 1 310 ? 41.049 29.544 36.626 1.00 60.92 394 PRO A C 1
ATOM 2523 O O . PRO A 1 310 ? 41.262 30.492 37.380 1.00 63.70 394 PRO A O 1
ATOM 2527 N N . GLY A 1 311 ? 41.528 29.476 35.389 1.00 66.26 395 GLY A N 1
ATOM 2528 C CA . GLY A 1 311 ? 42.200 30.608 34.792 1.00 71.92 395 GLY A CA 1
ATOM 2529 C C . GLY A 1 311 ? 41.215 31.746 34.599 1.00 77.93 395 GLY A C 1
ATOM 2530 O O . GLY A 1 311 ? 41.490 32.883 34.970 1.00 86.01 395 GLY A O 1
ATOM 2531 N N . GLY A 1 312 ? 40.047 31.432 34.049 1.00 79.06 396 GLY A N 1
ATOM 2532 C CA . GLY A 1 312 ? 39.157 32.465 33.516 1.00 79.45 396 GLY A CA 1
ATOM 2533 C C . GLY A 1 312 ? 37.959 32.905 34.337 1.00 73.33 396 GLY A C 1
ATOM 2534 O O . GLY A 1 312 ? 38.097 33.433 35.443 1.00 70.55 396 GLY A O 1
ATOM 2535 N N . ALA A 1 313 ? 36.779 32.710 33.757 1.00 67.20 397 ALA A N 1
ATOM 2536 C CA . ALA A 1 313 ? 35.539 33.199 34.331 1.00 59.59 397 ALA A CA 1
ATOM 2537 C C . ALA A 1 313 ? 35.167 32.370 35.538 1.00 60.50 397 ALA A C 1
ATOM 2538 O O . ALA A 1 313 ? 35.512 31.186 35.623 1.00 64.48 397 ALA A O 1
ATOM 2540 N N . GLY A 1 314 ? 34.474 33.007 36.473 1.00 59.81 398 GLY A N 1
ATOM 2541 C CA . GLY A 1 314 ? 33.955 32.338 37.657 1.00 59.02 398 GLY A CA 1
ATOM 2542 C C . GLY A 1 314 ? 35.047 31.982 38.636 1.00 60.09 398 GLY A C 1
ATOM 2543 O O . GLY A 1 314 ? 34.769 31.437 39.705 1.00 62.42 398 GLY A O 1
ATOM 2544 N N . SER A 1 315 ? 36.283 32.313 38.262 1.00 60.77 399 SER A N 1
ATOM 2545 C CA . SER A 1 315 ? 37.496 31.956 38.995 1.00 62.69 399 SER A CA 1
ATOM 2546 C C . SER A 1 315 ? 37.486 32.532 40.390 1.00 62.15 399 SER A C 1
ATOM 2547 O O . SER A 1 315 ? 37.967 31.921 41.344 1.00 60.59 399 SER A O 1
ATOM 2550 N N . ASP A 1 316 ? 36.914 33.716 40.487 1.00 68.08 400 ASP A N 1
ATOM 2551 C CA . ASP A 1 316 ? 36.823 34.447 41.729 1.00 78.13 400 ASP A CA 1
ATOM 2552 C C . ASP A 1 316 ? 35.496 34.209 42.496 1.00 78.95 400 ASP A C 1
ATOM 2553 O O . ASP A 1 316 ? 35.034 35.082 43.242 1.00 84.78 400 ASP A O 1
ATOM 2558 N N . THR A 1 317 ? 34.882 33.038 42.321 1.00 73.09 401 THR A N 1
ATOM 2559 C CA . THR A 1 317 ? 33.743 32.660 43.167 1.00 66.23 401 THR A CA 1
ATOM 2560 C C . THR A 1 317 ? 33.965 31.355 43.872 1.00 62.84 401 THR A C 1
ATOM 2561 O O . THR A 1 317 ? 35.030 30.749 43.789 1.00 57.82 401 THR A O 1
ATOM 2565 N N . LEU A 1 318 ? 32.906 30.924 44.542 1.00 63.37 402 LEU A N 1
ATOM 2566 C CA . LEU A 1 318 ? 32.908 29.723 45.361 1.00 60.14 402 LEU A CA 1
ATOM 2567 C C . LEU A 1 318 ? 33.368 28.503 44.578 1.00 54.71 402 LEU A C 1
ATOM 2568 O O . LEU A 1 318 ? 34.054 27.623 45.113 1.00 54.37 402 LEU A O 1
ATOM 2573 N N . VAL A 1 319 ? 33.017 28.473 43.297 1.00 48.04 403 VAL A N 1
ATOM 2574 C CA . VAL A 1 319 ? 33.227 27.289 42.490 1.00 45.64 403 VAL A CA 1
ATOM 2575 C C . VAL A 1 319 ? 34.652 26.782 42.622 1.00 48.90 403 VAL A C 1
ATOM 2576 O O . VAL A 1 319 ? 34.894 25.574 42.585 1.00 48.86 403 VAL A O 1
ATOM 2580 N N . ARG A 1 320 ? 35.587 27.711 42.799 1.00 53.05 404 ARG A N 1
ATOM 2581 C CA . ARG A 1 320 ? 36.991 27.364 42.788 1.00 55.85 404 ARG A CA 1
ATOM 2582 C C . ARG A 1 320 ? 37.314 26.357 43.883 1.00 56.41 404 ARG A C 1
ATOM 2583 O O . ARG A 1 320 ? 38.192 25.506 43.712 1.00 57.07 404 ARG A O 1
ATOM 2591 N N . TYR A 1 321 ? 36.576 26.418 44.987 1.00 55.39 405 TYR A N 1
ATOM 2592 C CA . TYR A 1 321 ? 36.793 25.469 46.069 1.00 55.08 405 TYR A CA 1
ATOM 2593 C C . TYR A 1 321 ? 36.255 24.081 45.763 1.00 52.28 405 TYR A C 1
ATOM 2594 O O . TYR A 1 321 ? 36.407 23.185 46.583 1.00 50.82 405 TYR A O 1
ATOM 2603 N N . PHE A 1 322 ? 35.641 23.895 44.593 1.00 51.33 406 PHE A N 1
ATOM 2604 C CA . PHE A 1 322 ? 35.087 22.586 44.220 1.00 50.75 406 PHE A CA 1
ATOM 2605 C C . PHE A 1 322 ? 35.456 22.087 42.831 1.00 54.99 406 PHE A C 1
ATOM 2606 O O . PHE A 1 322 ? 35.097 20.976 42.460 1.00 61.18 406 PHE A O 1
ATOM 2614 N N . ALA A 1 323 ? 36.166 22.889 42.052 1.00 56.42 407 ALA A N 1
ATOM 2615 C CA . ALA A 1 323 ? 36.503 22.466 40.704 1.00 58.77 407 ALA A CA 1
ATOM 2616 C C . ALA A 1 323 ? 37.824 23.056 40.298 1.00 64.16 407 ALA A C 1
ATOM 2617 O O . ALA A 1 323 ? 38.041 24.254 40.398 1.00 67.92 407 ALA A O 1
ATOM 2619 N N . ASN A 1 324 ? 38.717 22.199 39.839 1.00 69.84 408 ASN A N 1
ATOM 2620 C CA . ASN A 1 324 ? 40.103 22.593 39.581 1.00 77.25 408 ASN A CA 1
ATOM 2621 C C . ASN A 1 324 ? 40.407 22.308 38.128 1.00 73.96 408 ASN A C 1
ATOM 2622 O O . ASN A 1 324 ? 41.532 21.994 37.753 1.00 77.53 408 ASN A O 1
ATOM 2627 N N . GLU A 1 325 ? 39.364 22.425 37.320 1.00 67.06 409 GLU A N 1
ATOM 2628 C CA . GLU A 1 325 ? 39.409 22.094 35.921 1.00 59.97 409 GLU A CA 1
ATOM 2629 C C . GLU A 1 325 ? 38.174 22.723 35.285 1.00 54.42 409 GLU A C 1
ATOM 2630 O O . GLU A 1 325 ? 37.072 22.553 35.806 1.00 55.56 409 GLU A O 1
ATOM 2636 N N . PRO A 1 326 ? 38.334 23.436 34.157 1.00 48.25 410 PRO A N 1
ATOM 2637 C CA . PRO A 1 326 ? 37.196 24.162 33.613 1.00 48.34 410 PRO A CA 1
ATOM 2638 C C . PRO A 1 326 ? 36.079 23.230 33.096 1.00 47.41 410 PRO A C 1
ATOM 2639 O O . PRO A 1 326 ? 36.360 22.082 32.717 1.00 49.02 410 PRO A O 1
ATOM 2643 N N . PHE A 1 327 ? 34.836 23.729 33.103 1.00 42.41 411 PHE A N 1
ATOM 2644 C CA . PHE A 1 327 ? 33.666 23.026 32.557 1.00 38.86 411 PHE A CA 1
ATOM 2645 C C . PHE A 1 327 ? 32.517 23.989 32.270 1.00 37.35 411 PHE A C 1
ATOM 2646 O O . PHE A 1 327 ? 32.576 25.163 32.619 1.00 39.36 411 PHE A O 1
ATOM 2654 N N . ALA A 1 328 ? 31.460 23.482 31.651 1.00 34.78 412 ALA A N 1
ATOM 2655 C CA . ALA A 1 328 ? 30.315 24.303 31.285 1.00 33.15 412 ALA A CA 1
ATOM 2656 C C . ALA A 1 328 ? 29.003 23.633 31.661 1.00 35.93 412 ALA A C 1
ATOM 2657 O O . ALA A 1 328 ? 28.917 22.414 31.798 1.00 39.41 412 ALA A O 1
ATOM 2659 N N . ASP A 1 329 ? 27.967 24.431 31.845 1.00 37.56 413 ASP A N 1
ATOM 2660 C CA . ASP A 1 329 ? 26.681 23.857 32.117 1.00 36.44 413 ASP A CA 1
ATOM 2661 C C . ASP A 1 329 ? 26.065 23.566 30.765 1.00 34.89 413 ASP A C 1
ATOM 2662 O O . ASP A 1 329 ? 25.224 24.303 30.248 1.00 34.83 413 ASP A O 1
ATOM 2667 N N . PHE A 1 330 ? 26.546 22.479 30.184 1.00 33.20 414 PHE A N 1
ATOM 2668 C CA . PHE A 1 330 ? 26.159 22.060 28.855 1.00 32.92 414 PHE A CA 1
ATOM 2669 C C . PHE A 1 330 ? 25.953 20.550 28.929 1.00 33.45 414 PHE A C 1
ATOM 2670 O O . PHE A 1 330 ? 26.812 19.853 29.457 1.00 35.90 414 PHE A O 1
ATOM 2678 N N . HIS A 1 331 ? 24.826 20.046 28.426 1.00 31.31 415 HIS A N 1
ATOM 2679 C CA . HIS A 1 331 ? 24.468 18.643 28.633 1.00 30.68 415 HIS A CA 1
ATOM 2680 C C . HIS A 1 331 ? 24.171 17.897 27.355 1.00 32.79 415 HIS A C 1
ATOM 2681 O O . HIS A 1 331 ? 23.343 18.352 26.561 1.00 35.85 415 HIS A O 1
ATOM 2688 N N . ARG A 1 332 ? 24.803 16.738 27.158 1.00 33.28 416 ARG A N 1
ATOM 2689 C CA . ARG A 1 332 ? 24.348 15.845 26.096 1.00 34.40 416 ARG A CA 1
ATOM 2690 C C . ARG A 1 332 ? 23.306 14.885 26.632 1.00 35.20 416 ARG A C 1
ATOM 2691 O O . ARG A 1 332 ? 23.585 14.131 27.568 1.00 38.20 416 ARG A O 1
ATOM 2699 N N . VAL A 1 333 ? 22.103 14.938 26.061 1.00 34.11 417 VAL A N 1
ATOM 2700 C CA . VAL A 1 333 ? 21.071 13.943 26.334 1.00 32.37 417 VAL A CA 1
ATOM 2701 C C . VAL A 1 333 ? 21.592 12.652 25.727 1.00 33.30 417 VAL A C 1
ATOM 2702 O O . VAL A 1 333 ? 21.695 12.533 24.501 1.00 34.25 417 VAL A O 1
ATOM 2706 N N . GLU A 1 334 ? 21.937 11.716 26.608 1.00 34.92 418 GLU A N 1
ATOM 2707 C CA . GLU A 1 334 ? 22.677 10.512 26.262 1.00 37.30 418 GLU A CA 1
ATOM 2708 C C . GLU A 1 334 ? 21.866 9.540 25.421 1.00 36.88 418 GLU A C 1
ATOM 2709 O O . GLU A 1 334 ? 20.654 9.393 25.596 1.00 40.34 418 GLU A O 1
ATOM 2715 N N . GLY A 1 335 ? 22.546 8.884 24.497 1.00 36.26 419 GLY A N 1
ATOM 2716 C CA . GLY A 1 335 ? 21.907 7.921 23.616 1.00 38.19 419 GLY A CA 1
ATOM 2717 C C . GLY A 1 335 ? 21.163 8.563 22.470 1.00 38.22 419 GLY A C 1
ATOM 2718 O O . GLY A 1 335 ? 20.503 7.878 21.705 1.00 42.15 419 GLY A O 1
ATOM 2719 N N . LEU A 1 336 ? 21.260 9.876 22.345 1.00 35.86 420 LEU A N 1
ATOM 2720 C CA . LEU A 1 336 ? 20.611 10.565 21.254 1.00 35.94 420 LEU A CA 1
ATOM 2721 C C . LEU A 1 336 ? 21.649 11.375 20.525 1.00 39.03 420 LEU A C 1
ATOM 2722 O O . LEU A 1 336 ? 22.663 11.731 21.094 1.00 38.77 420 LEU A O 1
ATOM 2727 N N . GLN A 1 337 ? 21.407 11.697 19.269 1.00 43.56 421 GLN A N 1
ATOM 2728 C CA . GLN A 1 337 ? 22.442 12.388 18.545 1.00 48.11 421 GLN A CA 1
ATOM 2729 C C . GLN A 1 337 ? 22.455 13.897 18.681 1.00 51.29 421 GLN A C 1
ATOM 2730 O O . GLN A 1 337 ? 23.486 14.479 19.041 1.00 58.67 421 GLN A O 1
ATOM 2736 N N . GLY A 1 338 ? 21.326 14.538 18.432 1.00 48.20 422 GLY A N 1
ATOM 2737 C CA . GLY A 1 338 ? 21.341 15.997 18.311 1.00 43.28 422 GLY A CA 1
ATOM 2738 C C . GLY A 1 338 ? 20.805 16.856 19.443 1.00 38.83 422 GLY A C 1
ATOM 2739 O O . GLY A 1 338 ? 20.596 18.049 19.253 1.00 39.20 422 GLY A O 1
ATOM 2740 N N . VAL A 1 339 ? 20.589 16.272 20.614 1.00 35.31 423 VAL A N 1
ATOM 2741 C CA . VAL A 1 339 ? 19.861 16.986 21.655 1.00 32.95 423 VAL A CA 1
ATOM 2742 C C . VAL A 1 339 ? 20.766 17.385 22.787 1.00 32.63 423 VAL A C 1
ATOM 2743 O O . VAL A 1 339 ? 21.421 16.527 23.382 1.00 36.71 423 VAL A O 1
ATOM 2747 N N . TYR A 1 340 ? 20.792 18.678 23.082 1.00 30.28 424 TYR A N 1
ATOM 2748 C CA . TYR A 1 340 ? 21.631 19.226 24.157 1.00 30.48 424 TYR A CA 1
ATOM 2749 C C . TYR A 1 340 ? 20.885 20.311 24.962 1.00 30.50 424 TYR A C 1
ATOM 2750 O O . TYR A 1 340 ? 19.980 21.005 24.429 1.00 30.83 424 TYR A O 1
ATOM 2759 N N . ILE A 1 341 ? 21.270 20.462 26.230 1.00 27.38 425 ILE A N 1
ATOM 2760 C CA . ILE A 1 341 ? 20.689 21.494 27.065 1.00 27.95 425 ILE A CA 1
ATOM 2761 C C . ILE A 1 341 ? 21.776 22.395 27.656 1.00 30.51 425 ILE A C 1
ATOM 2762 O O . ILE A 1 341 ? 22.723 21.906 28.314 1.00 32.84 425 ILE A O 1
ATOM 2767 N N . ALA A 1 342 ? 21.655 23.706 27.424 1.00 30.31 426 ALA A N 1
ATOM 2768 C CA . ALA A 1 342 ? 22.656 24.646 27.955 1.00 32.70 426 ALA A CA 1
ATOM 2769 C C . ALA A 1 342 ? 22.105 25.754 28.869 1.00 35.02 426 ALA A C 1
ATOM 2770 O O . ALA A 1 342 ? 20.984 26.239 28.679 1.00 39.72 426 ALA A O 1
ATOM 2772 N N . THR A 1 343 ? 22.904 26.151 29.853 1.00 33.01 427 THR A N 1
ATOM 2773 C CA . THR A 1 343 ? 22.573 27.286 30.681 1.00 33.66 427 THR A CA 1
ATOM 2774 C C . THR A 1 343 ? 23.265 28.521 30.089 1.00 32.62 427 THR A C 1
ATOM 2775 O O . THR A 1 343 ? 24.489 28.553 30.006 1.00 31.35 427 THR A O 1
ATOM 2779 N N . LEU A 1 344 ? 22.483 29.522 29.674 1.00 33.54 428 LEU A N 1
ATOM 2780 C CA . LEU A 1 344 ? 22.993 30.855 29.241 1.00 32.44 428 LEU A CA 1
ATOM 2781 C C . LEU A 1 344 ? 23.199 31.823 30.380 1.00 33.08 428 LEU A C 1
ATOM 2782 O O . LEU A 1 344 ? 22.510 31.760 31.379 1.00 34.94 428 LEU A O 1
ATOM 2787 N N . ILE A 1 345 ? 24.126 32.751 30.225 1.00 34.75 429 ILE A N 1
ATOM 2788 C CA . ILE A 1 345 ? 24.320 33.745 31.260 1.00 38.87 429 ILE A CA 1
ATOM 2789 C C . ILE A 1 345 ? 24.210 35.123 30.654 1.00 42.97 429 ILE A C 1
ATOM 2790 O O . ILE A 1 345 ? 24.800 35.381 29.616 1.00 42.82 429 ILE A O 1
ATOM 2795 N N . ASN A 1 346 ? 23.410 35.981 31.288 1.00 51.42 430 ASN A N 1
ATOM 2796 C CA . ASN A 1 346 ? 23.145 37.326 30.778 1.00 56.42 430 ASN A CA 1
ATOM 2797 C C . ASN A 1 346 ? 24.007 38.346 31.464 1.00 57.41 430 ASN A C 1
ATOM 2798 O O . ASN A 1 346 ? 24.881 38.919 30.827 1.00 70.86 430 ASN A O 1
ATOM 2803 N N . GLY A 1 347 ? 23.784 38.574 32.751 1.00 52.21 431 GLY A N 1
ATOM 2804 C CA . GLY A 1 347 ? 24.583 39.555 33.486 1.00 51.15 431 GLY A CA 1
ATOM 2805 C C . GLY A 1 347 ? 25.750 38.916 34.205 1.00 50.62 431 GLY A C 1
ATOM 2806 O O . GLY A 1 347 ? 26.504 38.144 33.625 1.00 50.84 431 GLY A O 1
ATOM 2807 N N . SER A 1 348 ? 25.901 39.232 35.479 1.00 52.15 432 SER A N 1
ATOM 2808 C CA . SER A 1 348 ? 26.905 38.571 36.281 1.00 55.75 432 SER A CA 1
ATOM 2809 C C . SER A 1 348 ? 26.380 37.224 36.767 1.00 60.10 432 SER A C 1
ATOM 2810 O O . SER A 1 348 ? 25.173 36.947 36.723 1.00 59.59 432 SER A O 1
ATOM 2813 N N . MET A 1 349 ? 27.296 36.407 37.271 1.00 60.26 433 MET A N 1
ATOM 2814 C CA . MET A 1 349 ? 26.979 35.044 37.644 1.00 59.21 433 MET A CA 1
ATOM 2815 C C . MET A 1 349 ? 26.160 34.885 38.915 1.00 64.23 433 MET A C 1
ATOM 2816 O O . MET A 1 349 ? 26.724 34.741 40.001 1.00 64.24 433 MET A O 1
ATOM 2821 N N . ASN A 1 350 ? 24.835 34.898 38.764 1.00 66.96 434 ASN A N 1
ATOM 2822 C CA . ASN A 1 350 ? 23.921 34.382 39.791 1.00 68.78 434 ASN A CA 1
ATOM 2823 C C . ASN A 1 350 ? 22.575 34.015 39.163 1.00 65.07 434 ASN A C 1
ATOM 2824 O O . ASN A 1 350 ? 22.280 34.438 38.028 1.00 59.16 434 ASN A O 1
ATOM 2829 N N . GLU A 1 351 ? 21.786 33.223 39.901 1.00 59.51 435 GLU A N 1
ATOM 2830 C CA . GLU A 1 351 ? 20.630 32.531 39.353 1.00 56.51 435 GLU A CA 1
ATOM 2831 C C . GLU A 1 351 ? 19.857 33.444 38.438 1.00 52.36 435 GLU A C 1
ATOM 2832 O O . GLU A 1 351 ? 19.439 33.044 37.370 1.00 46.80 435 GLU A O 1
ATOM 2838 N N . GLU A 1 352 ? 19.712 34.692 38.857 1.00 55.67 436 GLU A N 1
ATOM 2839 C CA . GLU A 1 352 ? 18.828 35.650 38.192 1.00 56.61 436 GLU A CA 1
ATOM 2840 C C . GLU A 1 352 ? 19.141 35.789 36.728 1.00 53.65 436 GLU A C 1
ATOM 2841 O O . GLU A 1 352 ? 18.289 36.172 35.932 1.00 53.71 436 GLU A O 1
ATOM 2847 N N . ASN A 1 353 ? 20.385 35.512 36.376 1.00 50.22 437 ASN A N 1
ATOM 2848 C CA . ASN A 1 353 ? 20.835 35.799 35.033 1.00 49.01 437 ASN A CA 1
ATOM 2849 C C . ASN A 1 353 ? 20.931 34.602 34.121 1.00 46.98 437 ASN A C 1
ATOM 2850 O O . ASN A 1 353 ? 21.296 34.730 32.962 1.00 44.31 437 ASN A O 1
ATOM 2855 N N . MET A 1 354 ? 20.587 33.435 34.646 1.00 45.92 438 MET A N 1
ATOM 2856 C CA . MET A 1 354 ? 20.715 32.192 33.905 1.00 39.52 438 MET A CA 1
ATOM 2857 C C . MET A 1 354 ? 19.392 31.772 33.305 1.00 38.45 438 MET A C 1
ATOM 2858 O O . MET A 1 354 ? 18.374 31.844 33.964 1.00 38.20 438 MET A O 1
ATOM 2863 N N . ARG A 1 355 ? 19.403 31.370 32.040 1.00 38.41 439 ARG A N 1
ATOM 2864 C CA . ARG A 1 355 ? 18.220 30.774 31.416 1.00 40.27 439 ARG A CA 1
ATOM 2865 C C . ARG A 1 355 ? 18.660 29.525 30.645 1.00 40.26 439 ARG A C 1
ATOM 2866 O O . ARG A 1 355 ? 19.797 29.437 30.192 1.00 41.73 439 ARG A O 1
ATOM 2874 N N . SER A 1 356 ? 17.773 28.546 30.526 1.00 38.43 440 SER A N 1
ATOM 2875 C CA . SER A 1 356 ? 18.125 27.304 29.873 1.00 37.46 440 SER A CA 1
ATOM 2876 C C . SER A 1 356 ? 17.610 27.315 28.449 1.00 37.90 440 SER A C 1
ATOM 2877 O O . SER A 1 356 ? 16.502 27.802 28.176 1.00 43.25 440 SER A O 1
ATOM 2880 N N . VAL A 1 357 ? 18.427 26.802 27.539 1.00 35.07 441 VAL A N 1
ATOM 2881 C CA . VAL A 1 357 ? 17.977 26.572 26.173 1.00 34.61 441 VAL A CA 1
ATOM 2882 C C . VAL A 1 357 ? 18.291 25.175 25.661 1.00 35.06 441 VAL A C 1
ATOM 2883 O O . VAL A 1 357 ? 19.180 24.492 26.182 1.00 37.42 441 VAL A O 1
ATOM 2887 N N . ILE A 1 358 ? 17.563 24.764 24.631 1.00 33.52 442 ILE A N 1
ATOM 2888 C CA . ILE A 1 358 ? 17.677 23.406 24.128 1.00 35.52 442 ILE A CA 1
ATOM 2889 C C . ILE A 1 358 ? 17.755 23.340 22.598 1.00 36.15 442 ILE A C 1
ATOM 2890 O O . ILE A 1 358 ? 17.141 24.149 21.890 1.00 35.25 442 ILE A O 1
ATOM 2895 N N . THR A 1 359 ? 18.500 22.358 22.098 1.00 35.06 443 THR A N 1
ATOM 2896 C CA . THR A 1 359 ? 18.579 22.154 20.666 1.00 35.39 443 THR A CA 1
ATOM 2897 C C . THR A 1 359 ? 18.296 20.723 20.315 1.00 35.16 443 THR A C 1
ATOM 2898 O O . THR A 1 359 ? 18.621 19.840 21.072 1.00 37.99 443 THR A O 1
ATOM 2902 N N . PHE A 1 360 ? 17.695 20.498 19.162 1.00 35.80 444 PHE A N 1
ATOM 2903 C CA . PHE A 1 360 ? 17.479 19.145 18.687 1.00 37.08 444 PHE A CA 1
ATOM 2904 C C . PHE A 1 360 ? 18.269 18.829 17.424 1.00 37.49 444 PHE A C 1
ATOM 2905 O O . PHE A 1 360 ? 18.200 17.726 16.906 1.00 34.53 444 PHE A O 1
ATOM 2913 N N . ASP A 1 361 ? 19.014 19.803 16.924 1.00 41.41 445 ASP A N 1
ATOM 2914 C CA . ASP A 1 361 ? 19.699 19.640 15.642 1.00 42.05 445 ASP A CA 1
ATOM 2915 C C . ASP A 1 361 ? 21.199 19.793 15.763 1.00 42.00 445 ASP A C 1
ATOM 2916 O O . ASP A 1 361 ? 21.869 20.222 14.833 1.00 44.30 445 ASP A O 1
ATOM 2921 N N . LYS A 1 362 ? 21.714 19.402 16.913 1.00 39.32 446 LYS A N 1
ATOM 2922 C CA . LYS A 1 362 ? 23.130 19.401 17.156 1.00 37.00 446 LYS A CA 1
ATOM 2923 C C . LYS A 1 362 ? 23.602 20.815 17.029 1.00 37.28 446 LYS A C 1
ATOM 2924 O O . LYS A 1 362 ? 24.679 21.090 16.512 1.00 41.33 446 LYS A O 1
ATOM 2930 N N . GLY A 1 363 ? 22.776 21.728 17.507 1.00 36.24 447 GLY A N 1
ATOM 2931 C CA . GLY A 1 363 ? 23.250 23.084 17.722 1.00 37.11 447 GLY A CA 1
ATOM 2932 C C . GLY A 1 363 ? 23.012 23.999 16.539 1.00 37.94 447 GLY A C 1
ATOM 2933 O O . GLY A 1 363 ? 23.478 25.137 16.536 1.00 39.87 447 GLY A O 1
ATOM 2934 N N . GLY A 1 364 ? 22.280 23.502 15.542 1.00 36.64 448 GLY A N 1
ATOM 2935 C CA . GLY A 1 364 ? 21.828 24.323 14.432 1.00 37.02 448 GLY A CA 1
ATOM 2936 C C . GLY A 1 364 ? 20.919 25.448 14.898 1.00 38.33 448 GLY A C 1
ATOM 2937 O O . GLY A 1 364 ? 21.083 26.599 14.482 1.00 40.67 448 GLY A O 1
ATOM 2938 N N . THR A 1 365 ? 19.969 25.123 15.773 1.00 37.42 449 THR A N 1
ATOM 2939 C CA . THR A 1 365 ? 19.054 26.123 16.320 1.00 37.45 449 THR A CA 1
ATOM 2940 C C . THR A 1 365 ? 18.801 25.881 17.804 1.00 35.33 449 THR A C 1
ATOM 2941 O O . THR A 1 365 ? 19.031 24.796 18.295 1.00 36.43 449 THR A O 1
ATOM 2945 N N . TRP A 1 366 ? 18.310 26.892 18.509 1.00 33.60 450 TRP A N 1
ATOM 2946 C CA . TRP A 1 366 ? 18.085 26.781 19.941 1.00 35.31 450 TRP A CA 1
ATOM 2947 C C . TRP A 1 366 ? 16.723 27.331 20.320 1.00 36.83 450 TRP A C 1
ATOM 2948 O O . TRP A 1 366 ? 16.250 28.268 19.702 1.00 39.80 450 TRP A O 1
ATOM 2959 N N . GLU A 1 367 ? 16.077 26.740 21.315 1.00 38.48 451 GLU A N 1
ATOM 2960 C CA . GLU A 1 367 ? 14.810 27.264 21.803 1.00 39.88 451 GLU A CA 1
ATOM 2961 C C . GLU A 1 367 ? 14.850 27.275 23.293 1.00 40.91 451 GLU A C 1
ATOM 2962 O O . GLU A 1 367 ? 15.649 26.566 23.904 1.00 42.61 451 GLU A O 1
ATOM 2968 N N . PHE A 1 368 ? 13.963 28.047 23.894 1.00 40.98 452 PHE A N 1
ATOM 2969 C CA . PHE A 1 368 ? 13.737 27.872 25.310 1.00 42.57 452 PHE A CA 1
ATOM 2970 C C . PHE A 1 368 ? 12.825 26.685 25.568 1.00 42.92 452 PHE A C 1
ATOM 2971 O O . PHE A 1 368 ? 12.107 26.204 24.675 1.00 41.48 452 PHE A O 1
ATOM 2979 N N . LEU A 1 369 ? 12.860 26.226 26.811 1.00 43.61 453 LEU A N 1
ATOM 2980 C CA . LEU A 1 369 ? 12.164 25.017 27.199 1.00 43.61 453 LEU A CA 1
ATOM 2981 C C . LEU A 1 369 ? 10.718 25.285 27.584 1.00 46.64 453 LEU A C 1
ATOM 2982 O O . LEU A 1 369 ? 10.442 26.055 28.514 1.00 45.21 453 LEU A O 1
ATOM 2987 N N . GLN A 1 370 ? 9.801 24.625 26.885 1.00 46.39 454 GLN A N 1
ATOM 2988 C CA . GLN A 1 370 ? 8.387 24.866 27.058 1.00 49.88 454 GLN A CA 1
ATOM 2989 C C . GLN A 1 370 ? 7.914 24.347 28.404 1.00 46.81 454 GLN A C 1
ATOM 2990 O O . GLN A 1 370 ? 7.934 23.136 28.629 1.00 49.46 454 GLN A O 1
ATOM 2996 N N . ALA A 1 371 ? 7.478 25.240 29.295 1.00 42.85 455 ALA A N 1
ATOM 2997 C CA . ALA A 1 371 ? 7.127 24.814 30.658 1.00 39.66 455 ALA A CA 1
ATOM 2998 C C . ALA A 1 371 ? 5.911 23.892 30.675 1.00 39.49 455 ALA A C 1
ATOM 2999 O O . ALA A 1 371 ? 5.081 23.925 29.748 1.00 41.69 455 ALA A O 1
ATOM 3001 N N . PRO A 1 372 ? 5.803 23.049 31.711 1.00 36.26 456 PRO A N 1
ATOM 3002 C CA . PRO A 1 372 ? 4.653 22.157 31.815 1.00 37.15 456 PRO A CA 1
ATOM 3003 C C . PRO A 1 372 ? 3.360 22.947 31.974 1.00 38.69 456 PRO A C 1
ATOM 3004 O O . PRO A 1 372 ? 3.372 24.014 32.589 1.00 40.11 456 PRO A O 1
ATOM 3008 N N . ALA A 1 373 ? 2.254 22.450 31.428 1.00 39.43 457 ALA A N 1
ATOM 3009 C CA . ALA A 1 373 ? 1.003 23.226 31.482 1.00 41.10 457 ALA A CA 1
ATOM 3010 C C . ALA A 1 373 ? 0.395 23.313 32.876 1.00 43.25 457 ALA A C 1
ATOM 3011 O O . ALA A 1 373 ? -0.213 24.337 33.218 1.00 44.13 457 ALA A O 1
ATOM 3013 N N . PHE A 1 374 ? 0.585 22.251 33.667 1.00 44.07 458 PHE A N 1
ATOM 3014 C CA . PHE A 1 374 ? -0.056 22.095 34.977 1.00 44.51 458 PHE A CA 1
ATOM 3015 C C . PHE A 1 374 ? 0.907 21.652 36.047 1.00 44.18 458 PHE A C 1
ATOM 3016 O O . PHE A 1 374 ? 1.829 20.888 35.766 1.00 45.68 458 PHE A O 1
ATOM 3024 N N . THR A 1 375 ? 0.676 22.091 37.279 1.00 42.77 459 THR A N 1
ATOM 3025 C CA . THR A 1 375 ? 1.513 21.633 38.378 1.00 44.61 459 THR A CA 1
ATOM 3026 C C . THR A 1 375 ? 1.377 20.141 38.626 1.00 46.85 459 THR A C 1
ATOM 3027 O O . THR A 1 375 ? 0.521 19.467 38.020 1.00 43.23 459 THR A O 1
ATOM 3031 N N . 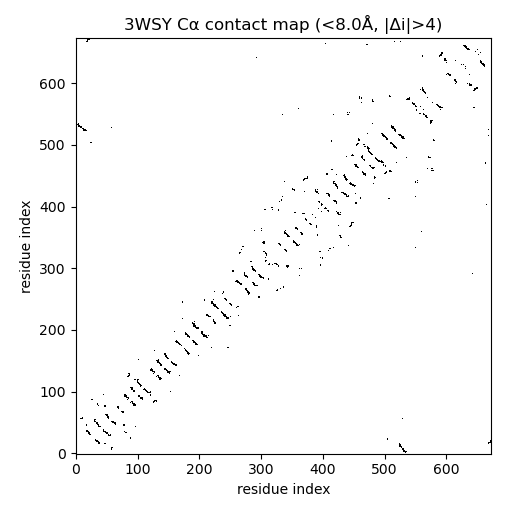GLY A 1 376 ? 2.246 19.635 39.505 1.00 50.45 460 GLY A N 1
ATOM 3032 C CA . GLY A 1 376 ? 2.184 18.252 39.951 1.00 56.21 460 GLY A CA 1
ATOM 3033 C C . GLY A 1 376 ? 0.764 17.930 40.380 1.00 61.87 460 GLY A C 1
ATOM 3034 O O . GLY A 1 376 ? 0.211 16.894 40.025 1.00 63.45 460 GLY A O 1
ATOM 3035 N N . TYR A 1 377 ? 0.165 18.859 41.116 1.00 67.53 461 TYR A N 1
ATOM 3036 C CA . TYR A 1 377 ? -1.135 18.657 41.713 1.00 67.98 461 TYR A CA 1
ATOM 3037 C C . TYR A 1 377 ? -2.274 18.774 40.726 1.00 66.65 461 TYR A C 1
ATOM 3038 O O . TYR A 1 377 ? -3.272 18.073 40.852 1.00 73.83 461 TYR A O 1
ATOM 3047 N N . GLY A 1 378 ? -2.121 19.623 39.722 1.00 61.32 462 GLY A N 1
ATOM 3048 C CA . GLY A 1 378 ? -3.079 19.630 38.630 1.00 58.52 462 GLY A CA 1
ATOM 3049 C C . GLY A 1 378 ? -3.485 21.001 38.162 1.00 58.95 462 GLY A C 1
ATOM 3050 O O . GLY A 1 378 ? -4.059 21.142 37.080 1.00 62.25 462 GLY A O 1
ATOM 3051 N N . GLU A 1 379 ? -3.191 22.015 38.968 1.00 57.89 463 GLU A N 1
ATOM 3052 C CA . GLU A 1 379 ? -3.589 23.377 38.646 1.00 59.39 463 GLU A CA 1
ATOM 3053 C C . GLU A 1 379 ? -2.767 23.958 37.501 1.00 57.22 463 GLU A C 1
ATOM 3054 O O . GLU A 1 379 ? -1.570 23.694 37.370 1.00 53.13 463 GLU A O 1
ATOM 3060 N N . LYS A 1 380 ? -3.444 24.743 36.670 1.00 58.23 464 LYS A N 1
ATOM 3061 C CA . LYS A 1 380 ? -2.836 25.508 35.584 1.00 57.03 464 LYS A CA 1
ATOM 3062 C C . LYS A 1 380 ? -1.573 26.264 36.028 1.00 55.63 464 LYS A C 1
ATOM 3063 O O . LYS A 1 380 ? -1.527 26.827 37.124 1.00 53.09 464 LYS A O 1
ATOM 3069 N N . ILE A 1 381 ? -0.548 26.233 35.176 1.00 54.93 465 ILE A N 1
ATOM 3070 C CA . ILE A 1 381 ? 0.667 27.041 35.342 1.00 54.43 465 ILE A CA 1
ATOM 3071 C C . ILE A 1 381 ? 0.655 28.117 34.269 1.00 58.33 465 ILE A C 1
ATOM 3072 O O . ILE A 1 381 ? 0.576 27.799 33.073 1.00 57.09 465 ILE A O 1
ATOM 3077 N N . ASN A 1 382 ? 0.720 29.383 34.685 1.00 62.95 466 ASN A N 1
ATOM 3078 C CA . ASN A 1 382 ? 0.707 30.473 33.719 1.00 68.46 466 ASN A CA 1
ATOM 3079 C C . ASN A 1 382 ? 2.107 30.788 33.298 1.00 69.09 466 ASN A C 1
ATOM 3080 O O . ASN A 1 382 ? 2.866 31.409 34.047 1.00 71.47 466 ASN A O 1
ATOM 3085 N N . CYS A 1 383 ? 2.459 30.327 32.104 1.00 67.24 467 CYS A N 1
ATOM 3086 C CA . CYS A 1 383 ? 3.782 30.578 31.575 1.00 63.46 467 CYS A CA 1
ATOM 3087 C C . CYS A 1 383 ? 3.756 30.579 30.062 1.00 63.08 467 CYS A C 1
ATOM 3088 O O . CYS A 1 383 ? 3.303 29.612 29.428 1.00 63.92 467 CYS A O 1
ATOM 3091 N N . GLU A 1 384 ? 4.239 31.697 29.520 1.00 62.72 468 GLU A N 1
ATOM 3092 C CA . GLU A 1 384 ? 4.201 32.013 28.102 1.00 63.12 468 GLU A CA 1
ATOM 3093 C C . GLU A 1 384 ? 5.596 32.297 27.589 1.00 64.36 468 GLU A C 1
ATOM 3094 O O . GLU A 1 384 ? 6.301 33.142 28.146 1.00 62.53 468 GLU A O 1
ATOM 3100 N N . LEU A 1 385 ? 5.998 31.604 26.528 1.00 64.85 469 LEU A N 1
ATOM 3101 C CA . LEU A 1 385 ? 7.348 31.782 26.000 1.00 64.87 469 LEU A CA 1
ATOM 3102 C C . LEU A 1 385 ? 7.498 33.244 25.599 1.00 62.34 469 LEU A C 1
ATOM 3103 O O . LEU A 1 385 ? 8.426 33.931 26.032 1.00 58.28 469 LEU A O 1
ATOM 3108 N N . SER A 1 386 ? 6.514 33.724 24.852 1.00 65.10 470 SER A N 1
ATOM 3109 C CA . SER A 1 386 ? 6.425 35.115 24.419 1.00 66.25 470 SER A CA 1
ATOM 3110 C C . SER A 1 386 ? 6.325 36.174 25.536 1.00 64.26 470 SER A C 1
ATOM 3111 O O . SER A 1 386 ? 6.352 37.358 25.237 1.00 63.71 470 SER A O 1
ATOM 3114 N N . GLN A 1 387 ? 6.191 35.770 26.800 1.00 64.59 471 GLN A N 1
ATOM 3115 C CA . GLN A 1 387 ? 6.347 36.715 27.925 1.00 62.53 471 GLN A CA 1
ATOM 3116 C C . GLN A 1 387 ? 7.691 36.528 28.610 1.00 57.73 471 GLN A C 1
ATOM 3117 O O . GLN A 1 387 ? 7.879 37.004 29.730 1.00 50.03 471 GLN A O 1
ATOM 3123 N N . GLY A 1 388 ? 8.597 35.801 27.941 1.00 58.55 472 GLY A N 1
ATOM 3124 C CA . GLY A 1 388 ? 9.954 35.500 28.440 1.00 55.34 472 GLY A CA 1
ATOM 3125 C C . GLY A 1 388 ? 9.995 34.471 29.554 1.00 53.62 472 GLY A C 1
ATOM 3126 O O . GLY A 1 388 ? 10.959 34.408 30.342 1.00 53.69 472 GLY A O 1
ATOM 3127 N N . CYS A 1 389 ? 8.928 33.677 29.625 1.00 52.58 473 CYS A N 1
ATOM 3128 C CA . CYS A 1 389 ? 8.785 32.662 30.647 1.00 51.43 473 CYS A CA 1
ATOM 3129 C C . CYS A 1 389 ? 9.014 31.276 30.036 1.00 49.96 473 CYS A C 1
ATOM 3130 O O . CYS A 1 389 ? 8.453 30.928 28.982 1.00 47.86 473 CYS A O 1
ATOM 3133 N N . SER A 1 390 ? 9.845 30.484 30.706 1.00 44.63 474 SER A N 1
ATOM 3134 C CA . SER A 1 390 ? 10.056 29.125 30.278 1.00 41.16 474 SER A CA 1
ATOM 3135 C C . SER A 1 390 ? 10.525 28.245 31.432 1.00 38.64 474 SER A C 1
ATOM 3136 O O . SER A 1 390 ? 10.546 28.680 32.592 1.00 36.25 474 SER A O 1
ATOM 3139 N N . LEU A 1 391 ? 10.896 27.002 31.102 1.00 35.78 475 LEU A N 1
ATOM 3140 C CA . LEU A 1 391 ? 11.501 26.084 32.068 1.00 32.43 475 LEU A CA 1
ATOM 3141 C C . LEU A 1 391 ? 13.017 26.141 31.988 1.00 31.22 475 LEU A C 1
ATOM 3142 O O . LEU A 1 391 ? 13.596 26.202 30.894 1.00 32.44 475 LEU A O 1
ATOM 3147 N N . HIS A 1 392 ? 13.639 26.158 33.162 1.00 30.86 476 HIS A N 1
ATOM 3148 C CA . HIS A 1 392 ? 15.082 26.343 33.311 1.00 33.37 476 HIS A CA 1
ATOM 3149 C C . HIS A 1 392 ? 15.621 25.295 34.264 1.00 34.01 476 HIS A C 1
ATOM 3150 O O . HIS A 1 392 ? 15.116 25.147 35.381 1.00 35.21 476 HIS A O 1
ATOM 3157 N N . LEU A 1 393 ? 16.664 24.590 33.835 1.00 32.19 477 LEU A N 1
ATOM 3158 C CA . LEU A 1 393 ? 17.176 23.456 34.591 1.00 30.27 477 LEU A CA 1
ATOM 3159 C C . LEU A 1 393 ? 18.568 23.707 35.129 1.00 31.35 477 LEU A C 1
ATOM 3160 O O . LEU A 1 393 ? 19.467 24.086 34.365 1.00 37.32 477 LEU A O 1
ATOM 3165 N N . ALA A 1 394 ? 18.730 23.495 36.437 1.00 29.19 478 ALA A N 1
ATOM 3166 C CA . ALA A 1 394 ? 19.997 23.660 37.152 1.00 28.72 478 ALA A CA 1
ATOM 3167 C C . ALA A 1 394 ? 20.992 22.576 36.794 1.00 29.34 478 ALA A C 1
ATOM 3168 O O . ALA A 1 394 ? 20.602 21.423 36.600 1.00 31.27 478 ALA A O 1
ATOM 3170 N N . GLN A 1 395 ? 22.268 22.961 36.736 1.00 29.27 479 GLN A N 1
ATOM 3171 C CA . GLN A 1 395 ? 23.390 22.103 36.342 1.00 28.85 479 GLN A CA 1
ATOM 3172 C C . GLN A 1 395 ? 24.567 22.400 37.278 1.00 30.58 479 GLN A C 1
ATOM 3173 O O . GLN A 1 395 ? 24.478 23.345 38.046 1.00 30.70 479 GLN A O 1
ATOM 3179 N N . ARG A 1 396 ? 25.651 21.616 37.259 1.00 34.05 480 ARG A N 1
ATOM 3180 C CA . ARG A 1 396 ? 26.571 21.675 38.408 1.00 36.70 480 ARG A CA 1
ATOM 3181 C C . ARG A 1 396 ? 27.021 23.092 38.744 1.00 37.61 480 ARG A C 1
ATOM 3182 O O . ARG A 1 396 ? 27.049 23.480 39.910 1.00 37.04 480 ARG A O 1
ATOM 3190 N N . LEU A 1 397 ? 27.341 23.877 37.726 1.00 37.47 481 LEU A N 1
ATOM 3191 C CA . LEU A 1 397 ? 27.866 25.201 37.969 1.00 39.26 481 LEU A CA 1
ATOM 3192 C C . LEU A 1 397 ? 26.862 26.132 38.661 1.00 40.39 481 LEU A C 1
ATOM 3193 O O . LEU A 1 397 ? 27.181 26.722 39.710 1.00 38.42 481 LEU A O 1
ATOM 3198 N N . SER A 1 398 ? 25.670 26.264 38.057 1.00 40.25 482 SER A N 1
ATOM 3199 C CA . SER A 1 398 ? 24.551 27.002 38.644 1.00 38.35 482 SER A CA 1
ATOM 3200 C C . SER A 1 398 ? 24.491 26.558 40.082 1.00 39.11 482 SER A C 1
ATOM 3201 O O . SER A 1 398 ? 24.480 27.371 40.985 1.00 42.59 482 SER A O 1
ATOM 3204 N N . GLN A 1 399 ? 24.499 25.255 40.299 1.00 37.85 483 GLN A N 1
ATOM 3205 C CA . GLN A 1 399 ? 24.345 24.730 41.640 1.00 38.07 483 GLN A CA 1
ATOM 3206 C C . GLN A 1 399 ? 25.497 25.040 42.554 1.00 37.53 483 GLN A C 1
ATOM 3207 O O . GLN A 1 399 ? 25.276 25.484 43.673 1.00 39.63 483 GLN A O 1
ATOM 3213 N N . LEU A 1 400 ? 26.720 24.817 42.082 1.00 38.52 484 LEU A N 1
ATOM 3214 C CA . LEU A 1 400 ? 27.924 25.085 42.876 1.00 36.77 484 LEU A CA 1
ATOM 3215 C C . LEU A 1 400 ? 28.052 26.538 43.313 1.00 36.58 484 LEU A C 1
ATOM 3216 O O . LEU A 1 400 ? 28.498 26.799 44.417 1.00 36.58 484 LEU A O 1
ATOM 3221 N N . LEU A 1 401 ? 27.647 27.480 42.464 1.00 37.79 485 LEU A N 1
ATOM 3222 C CA . LEU A 1 401 ? 27.537 28.887 42.885 1.00 38.64 485 LEU A CA 1
ATOM 3223 C C . LEU A 1 401 ? 26.657 29.114 44.115 1.00 41.14 485 LEU A C 1
ATOM 3224 O O . LEU A 1 401 ? 27.027 29.860 45.014 1.00 43.33 485 LEU A O 1
ATOM 3229 N N . ASN A 1 402 ? 25.482 28.491 44.141 1.00 45.43 486 ASN A N 1
ATOM 3230 C CA . ASN A 1 402 ? 24.601 28.549 45.311 1.00 47.50 486 ASN A CA 1
ATOM 3231 C C . ASN A 1 402 ? 25.012 27.521 46.364 1.00 44.11 486 ASN A C 1
ATOM 3232 O O . ASN A 1 402 ? 24.232 27.202 47.260 1.00 43.70 486 ASN A O 1
ATOM 3237 N N . LEU A 1 403 ? 26.221 26.982 46.235 1.00 39.78 487 LEU A N 1
ATOM 3238 C CA . LEU A 1 403 ? 26.795 26.096 47.250 1.00 40.73 487 LEU A CA 1
ATOM 3239 C C . LEU A 1 403 ? 26.003 24.818 47.557 1.00 39.56 487 LEU A C 1
ATOM 3240 O O . LEU A 1 403 ? 26.173 24.218 48.624 1.00 37.35 487 LEU A O 1
ATOM 3245 N N . GLN A 1 404 ? 25.169 24.399 46.606 1.00 36.59 488 GLN A N 1
ATOM 3246 C CA . GLN A 1 404 ? 24.301 23.255 46.764 1.00 35.80 488 GLN A CA 1
ATOM 3247 C C . GLN A 1 404 ? 24.954 21.979 46.303 1.00 36.72 488 GLN A C 1
ATOM 3248 O O . GLN A 1 404 ? 24.690 21.518 45.197 1.00 39.73 488 GLN A O 1
ATOM 3254 N N . LEU A 1 405 ? 25.772 21.379 47.153 1.00 36.32 489 LEU A N 1
ATOM 3255 C CA . LEU A 1 405 ? 26.596 20.256 46.721 1.00 37.15 489 LEU A CA 1
ATOM 3256 C C . LEU A 1 405 ? 25.863 18.939 46.561 1.00 39.14 489 LEU A C 1
ATOM 3257 O O . LEU A 1 405 ? 26.449 17.981 46.068 1.00 39.15 489 LEU A O 1
ATOM 3262 N N . ARG A 1 406 ? 24.602 18.872 46.980 1.00 40.64 490 ARG A N 1
ATOM 3263 C CA . ARG A 1 406 ? 23.910 17.591 46.982 1.00 39.80 490 ARG A CA 1
ATOM 3264 C C . ARG A 1 406 ? 22.867 17.470 45.900 1.00 38.63 490 ARG A C 1
ATOM 3265 O O . ARG A 1 406 ? 22.328 16.378 45.672 1.00 40.45 490 ARG A O 1
ATOM 3273 N N . ARG A 1 407 ? 22.597 18.575 45.219 1.00 35.65 491 ARG A N 1
ATOM 3274 C CA . ARG A 1 407 ? 21.565 18.604 44.182 1.00 36.39 491 ARG A CA 1
ATOM 3275 C C . ARG A 1 407 ? 21.873 17.717 42.970 1.00 35.63 491 ARG A C 1
ATOM 3276 O O . ARG A 1 407 ? 22.997 17.262 42.803 1.00 36.85 491 ARG A O 1
ATOM 3284 N N . MET A 1 408 ? 20.882 17.473 42.122 1.00 33.99 492 MET A N 1
ATOM 3285 C CA . MET A 1 408 ? 21.100 16.594 40.995 1.00 31.94 492 MET A CA 1
ATOM 3286 C C . MET A 1 408 ? 21.276 17.286 39.651 1.00 32.37 492 MET A C 1
ATOM 3287 O O . MET A 1 408 ? 20.420 18.081 39.189 1.00 32.71 492 MET A O 1
ATOM 3292 N N . PRO A 1 409 ? 22.365 16.919 38.966 1.00 30.31 493 PRO A N 1
ATOM 3293 C CA . PRO A 1 409 ? 22.589 17.355 37.615 1.00 28.45 493 PRO A CA 1
ATOM 3294 C C . PRO A 1 409 ? 21.496 16.741 36.768 1.00 27.48 493 PRO A C 1
ATOM 3295 O O . PRO A 1 409 ? 20.869 15.780 37.200 1.00 27.84 493 PRO A O 1
ATOM 3299 N N . ILE A 1 410 ? 21.260 17.271 35.585 1.00 25.92 494 ILE A N 1
ATOM 3300 C CA . ILE A 1 410 ? 20.307 16.645 34.696 1.00 26.01 494 ILE A CA 1
ATOM 3301 C C . ILE A 1 410 ? 20.653 15.181 34.520 1.00 26.31 494 ILE A C 1
ATOM 3302 O O . ILE A 1 410 ? 21.790 14.833 34.243 1.00 26.96 494 ILE A O 1
ATOM 3307 N N . LEU A 1 411 ? 19.666 14.321 34.699 1.00 26.31 495 LEU A N 1
ATOM 3308 C CA . LEU A 1 411 ? 19.876 12.912 34.483 1.00 25.88 495 LEU A CA 1
ATOM 3309 C C . LEU A 1 411 ? 19.345 12.444 33.139 1.00 26.50 495 LEU A C 1
ATOM 3310 O O . LEU A 1 411 ? 18.161 12.588 32.828 1.00 27.14 495 LEU A O 1
ATOM 3315 N N . SER A 1 412 ? 20.225 11.875 32.335 1.00 27.07 496 SER A N 1
ATOM 3316 C CA . SER A 1 412 ? 19.778 11.153 31.160 1.00 27.73 496 SER A CA 1
ATOM 3317 C C . SER A 1 412 ? 20.783 10.043 30.871 1.00 29.67 496 SER A C 1
ATOM 3318 O O . SER A 1 412 ? 21.966 10.234 31.090 1.00 30.06 496 SER A O 1
ATOM 3321 N N . LYS A 1 413 ? 20.298 8.889 30.401 1.00 32.03 497 LYS A N 1
ATOM 3322 C CA . LYS A 1 413 ? 21.133 7.689 30.169 1.00 30.61 497 LYS A CA 1
ATOM 3323 C C . LYS A 1 413 ? 20.633 6.887 29.003 1.00 31.49 497 LYS A C 1
ATOM 3324 O O . LYS A 1 413 ? 19.445 6.909 28.717 1.00 31.47 497 LYS A O 1
ATOM 3330 N N . GLU A 1 414 ? 21.527 6.148 28.348 1.00 33.84 498 GLU A N 1
ATOM 3331 C CA . GLU A 1 414 ? 21.118 5.350 27.203 1.00 34.50 498 GLU A CA 1
ATOM 3332 C C . GLU A 1 414 ? 20.219 4.204 27.582 1.00 34.15 498 GLU A C 1
ATOM 3333 O O . GLU A 1 414 ? 19.598 3.614 26.712 1.00 35.58 498 GLU A O 1
ATOM 3339 N N . SER A 1 415 ? 20.137 3.887 28.869 1.00 34.63 499 SER A N 1
ATOM 3340 C CA . SER A 1 415 ? 19.184 2.893 29.324 1.00 34.57 499 SER A CA 1
ATOM 3341 C C . SER A 1 415 ? 17.809 3.318 28.871 1.00 37.01 499 SER A C 1
ATOM 3342 O O . SER A 1 415 ? 17.042 2.483 28.408 1.00 45.74 499 SER A O 1
ATOM 3345 N N . ALA A 1 416 ? 17.509 4.615 28.971 1.00 32.79 500 ALA A N 1
ATOM 3346 C CA . ALA A 1 416 ? 16.172 5.099 28.708 1.00 29.75 500 ALA A CA 1
ATOM 3347 C C . ALA A 1 416 ? 16.134 6.214 27.677 1.00 30.32 500 ALA A C 1
ATOM 3348 O O . ALA A 1 416 ? 15.881 7.369 28.018 1.00 33.12 500 ALA A O 1
ATOM 3350 N N . PRO A 1 417 ? 16.394 5.898 26.406 1.00 29.94 501 PRO A N 1
ATOM 3351 C CA . PRO A 1 417 ? 16.483 7.003 25.441 1.00 30.50 501 PRO A CA 1
ATOM 3352 C C . PRO A 1 417 ? 15.251 7.888 25.441 1.00 30.30 501 PRO A C 1
ATOM 3353 O O . PRO A 1 417 ? 14.139 7.393 25.316 1.00 30.99 501 PRO A O 1
ATOM 3357 N N . GLY A 1 418 ? 15.442 9.185 25.591 1.00 30.54 502 GLY A N 1
ATOM 3358 C CA . GLY A 1 418 ? 14.306 10.097 25.530 1.00 31.38 502 GLY A CA 1
ATOM 3359 C C . GLY A 1 418 ? 13.892 10.624 26.895 1.00 32.21 502 GLY A C 1
ATOM 3360 O O . GLY A 1 418 ? 13.207 11.655 27.001 1.00 32.38 502 GLY A O 1
ATOM 3361 N N . LEU A 1 419 ? 14.322 9.925 27.941 1.00 31.54 503 LEU A N 1
ATOM 3362 C CA . LEU A 1 419 ? 13.895 10.238 29.291 1.00 30.82 503 LEU A CA 1
ATOM 3363 C C . LEU A 1 419 ? 14.935 11.116 29.962 1.00 30.92 503 LEU A C 1
ATOM 3364 O O . LEU A 1 419 ? 16.113 10.705 30.110 1.00 33.00 503 LEU A O 1
ATOM 3369 N N . ILE A 1 420 ? 14.493 12.313 30.350 1.00 27.45 504 ILE A N 1
ATOM 3370 C CA . ILE A 1 420 ? 15.316 13.251 31.099 1.00 26.60 504 ILE A CA 1
ATOM 3371 C C . ILE A 1 420 ? 14.609 13.582 32.396 1.00 27.08 504 ILE A C 1
ATOM 3372 O O . ILE A 1 420 ? 13.392 13.813 32.409 1.00 28.52 504 ILE A O 1
ATOM 3377 N N . ILE A 1 421 ? 15.362 13.612 33.486 1.00 27.36 505 ILE A N 1
ATOM 3378 C CA . ILE A 1 421 ? 14.863 14.152 34.751 1.00 29.07 505 ILE A CA 1
ATOM 3379 C C . ILE A 1 421 ? 15.836 15.229 35.231 1.00 31.90 505 ILE A C 1
ATOM 3380 O O . ILE A 1 421 ? 17.064 15.029 35.218 1.00 31.41 505 ILE A O 1
ATOM 3385 N N . ALA A 1 422 ? 15.284 16.360 35.668 1.00 32.90 506 ALA A N 1
ATOM 3386 C CA . ALA A 1 422 ? 16.112 17.492 36.016 1.00 33.92 506 ALA A CA 1
ATOM 3387 C C . ALA A 1 422 ? 15.537 18.306 37.134 1.00 35.92 506 ALA A C 1
ATOM 3388 O O . ALA A 1 422 ? 14.309 18.388 37.287 1.00 36.74 506 ALA A O 1
ATOM 3390 N N . THR A 1 423 ? 16.443 18.916 37.894 1.00 36.91 507 THR A N 1
ATOM 3391 C CA . THR A 1 423 ? 16.084 19.926 38.867 1.00 37.67 507 THR A CA 1
ATOM 3392 C C . THR A 1 423 ? 16.022 21.298 38.212 1.00 35.54 507 THR A C 1
ATOM 3393 O O . THR A 1 423 ? 16.946 21.697 37.519 1.00 36.30 507 THR A O 1
ATOM 3397 N N . GLY A 1 424 ? 14.945 22.029 38.446 1.00 33.01 508 GLY A N 1
ATOM 3398 C CA . GLY A 1 424 ? 14.762 23.290 37.757 1.00 32.69 508 GLY A CA 1
ATOM 3399 C C . GLY A 1 424 ? 13.649 24.165 38.272 1.00 33.54 508 GLY A C 1
ATOM 3400 O O . GLY A 1 424 ? 13.162 23.972 39.378 1.00 34.18 508 GLY A O 1
ATOM 3401 N N . SER A 1 425 ? 13.244 25.130 37.453 1.00 34.97 509 SER A N 1
ATOM 3402 C CA . SER A 1 425 ? 12.315 26.179 37.871 1.00 36.72 509 SER A CA 1
ATOM 3403 C C . SER A 1 425 ? 11.561 26.742 36.682 1.00 37.75 509 SER A C 1
ATOM 3404 O O . SER A 1 425 ? 12.094 26.794 35.573 1.00 41.42 509 SER A O 1
ATOM 3407 N N . VAL A 1 426 ? 10.327 27.183 36.896 1.00 38.56 510 VAL A N 1
ATOM 3408 C CA . VAL A 1 426 ? 9.599 27.888 35.834 1.00 38.95 510 VAL A CA 1
ATOM 3409 C C . VAL A 1 426 ? 9.562 29.379 36.130 1.00 40.78 510 VAL A C 1
ATOM 3410 O O . VAL A 1 426 ? 9.392 29.781 37.270 1.00 43.91 510 VAL A O 1
ATOM 3414 N N . GLY A 1 427 ? 9.752 30.200 35.110 1.00 43.40 511 GLY A N 1
ATOM 3415 C CA . GLY A 1 427 ? 9.899 31.626 35.331 1.00 47.21 511 GLY A CA 1
ATOM 3416 C C . GLY A 1 427 ? 10.734 32.309 34.272 1.00 50.99 511 GLY A C 1
ATOM 3417 O O . GLY A 1 427 ? 10.970 31.764 33.182 1.00 51.91 511 GLY A O 1
ATOM 3418 N N . LYS A 1 428 ? 11.161 33.525 34.589 1.00 53.17 512 LYS A N 1
ATOM 3419 C CA . LYS A 1 428 ? 11.964 34.320 33.668 1.00 53.65 512 LYS A CA 1
ATOM 3420 C C . LYS A 1 428 ? 13.401 33.819 33.687 1.00 49.55 512 LYS A C 1
ATOM 3421 O O . LYS A 1 428 ? 14.141 34.028 32.735 1.00 51.95 512 LYS A O 1
ATOM 3427 N N . ASN A 1 429 ? 13.779 33.149 34.773 1.00 41.42 513 ASN A N 1
ATOM 3428 C CA . ASN A 1 429 ? 15.107 32.631 34.932 1.00 39.07 513 ASN A CA 1
ATOM 3429 C C . ASN A 1 429 ? 15.190 31.595 36.054 1.00 40.66 513 ASN A C 1
ATOM 3430 O O . ASN A 1 429 ? 14.186 31.185 36.611 1.00 46.22 513 ASN A O 1
ATOM 3435 N N . LEU A 1 430 ? 16.398 31.200 36.409 1.00 38.73 514 LEU A N 1
ATOM 3436 C CA . LEU A 1 430 ? 16.589 30.032 37.213 1.00 40.86 514 LEU A CA 1
ATOM 3437 C C . LEU A 1 430 ? 16.384 30.303 38.678 1.00 43.35 514 LEU A C 1
ATOM 3438 O O . LEU A 1 430 ? 16.590 29.422 39.509 1.00 49.15 514 LEU A O 1
ATOM 3443 N N . ALA A 1 431 ? 15.965 31.514 39.008 1.00 45.16 515 ALA A N 1
ATOM 3444 C CA . ALA A 1 431 ? 15.978 31.951 40.404 1.00 46.87 515 ALA A CA 1
ATOM 3445 C C . ALA A 1 431 ? 14.742 31.678 41.276 1.00 49.71 515 ALA A C 1
ATOM 3446 O O . ALA A 1 431 ? 14.705 32.130 42.407 1.00 57.10 515 ALA A O 1
ATOM 3448 N N . SER A 1 432 ? 13.747 30.941 40.787 1.00 51.24 516 SER A N 1
ATOM 3449 C CA . SER A 1 432 ? 12.579 30.589 41.628 1.00 48.83 516 SER A CA 1
ATOM 3450 C C . SER A 1 432 ? 12.669 29.236 42.371 1.00 50.41 516 SER A C 1
ATOM 3451 O O . SER A 1 432 ? 13.731 28.584 42.400 1.00 50.66 516 SER A O 1
ATOM 3454 N N . LYS A 1 433 ? 11.559 28.842 43.001 1.00 52.45 517 LYS A N 1
ATOM 3455 C CA . LYS A 1 433 ? 11.480 27.590 43.752 1.00 54.92 517 LYS A CA 1
ATOM 3456 C C . LYS A 1 433 ? 11.891 26.488 42.801 1.00 51.44 517 LYS A C 1
ATOM 3457 O O . LYS A 1 433 ? 11.577 26.568 41.607 1.00 52.13 517 LYS A O 1
ATOM 3463 N N . THR A 1 434 ? 12.607 25.485 43.303 1.00 45.23 518 THR A N 1
ATOM 3464 C CA . THR A 1 434 ? 13.050 24.408 42.423 1.00 42.17 518 THR A CA 1
ATOM 3465 C C . THR A 1 434 ? 12.136 23.191 42.507 1.00 39.97 518 THR A C 1
ATOM 3466 O O . THR A 1 434 ? 11.663 22.819 43.578 1.00 42.88 518 THR A O 1
ATOM 3470 N N . ASN A 1 435 ? 11.853 22.580 41.372 1.00 37.32 519 ASN A N 1
ATOM 3471 C CA . ASN A 1 435 ? 11.171 21.297 41.406 1.00 35.27 519 ASN A CA 1
ATOM 3472 C C . ASN A 1 435 ? 11.832 20.295 40.523 1.00 33.84 519 ASN A C 1
ATOM 3473 O O . ASN A 1 435 ? 12.819 20.598 39.860 1.00 37.11 519 ASN A O 1
ATOM 3478 N N . VAL A 1 436 ? 11.255 19.103 40.496 1.00 30.50 520 VAL A N 1
ATOM 3479 C CA . VAL A 1 436 ? 11.728 18.039 39.642 1.00 27.82 520 VAL A CA 1
ATOM 3480 C C . VAL A 1 436 ? 10.860 17.903 38.375 1.00 27.96 520 VAL A C 1
ATOM 3481 O O . VAL A 1 436 ? 9.640 17.727 38.447 1.00 27.82 520 VAL A O 1
ATOM 3485 N N . TYR A 1 437 ? 11.506 18.007 37.222 1.00 26.84 521 TYR A N 1
ATOM 3486 C CA . TYR A 1 437 ? 10.805 18.033 35.963 1.00 27.50 521 TYR A CA 1
ATOM 3487 C C . TYR A 1 437 ? 11.197 16.818 35.120 1.00 30.25 521 TYR A C 1
ATOM 3488 O O . TYR A 1 437 ? 12.357 16.340 35.183 1.00 32.91 521 TYR A O 1
ATOM 3497 N N . ILE A 1 438 ? 10.238 16.290 34.360 1.00 28.79 522 ILE A N 1
ATOM 3498 C CA . ILE A 1 438 ? 10.498 15.103 33.558 1.00 29.17 522 ILE A CA 1
ATOM 3499 C C . ILE A 1 438 ? 9.993 15.226 32.138 1.00 30.13 522 ILE A C 1
ATOM 3500 O O . ILE A 1 438 ? 8.888 15.730 31.890 1.00 30.97 522 ILE A O 1
ATOM 3505 N N . SER A 1 439 ? 10.809 14.752 31.209 1.00 30.18 523 SER A N 1
ATOM 3506 C CA . SER A 1 439 ? 10.380 14.613 29.840 1.00 31.93 523 SER A CA 1
ATOM 3507 C C . SER A 1 439 ? 10.730 13.219 29.362 1.00 33.36 523 SER A C 1
ATOM 3508 O O . SER A 1 439 ? 11.714 12.600 29.823 1.00 33.54 523 SER A O 1
ATOM 3511 N N . SER A 1 440 ? 9.909 12.729 28.441 1.00 32.59 524 SER A N 1
ATOM 3512 C CA . SER A 1 440 ? 10.235 11.529 27.704 1.00 32.71 524 SER A CA 1
ATOM 3513 C C . SER A 1 440 ? 10.141 11.833 26.215 1.00 33.28 524 SER A C 1
ATOM 3514 O O . SER A 1 440 ? 10.142 10.928 25.379 1.00 35.07 524 SER A O 1
ATOM 3517 N N . SER A 1 441 ? 10.066 13.119 25.898 1.00 32.37 525 SER A N 1
ATOM 3518 C CA . SER A 1 441 ? 10.040 13.581 24.526 1.00 31.25 525 SER A CA 1
ATOM 3519 C C . SER A 1 441 ? 11.393 14.185 24.235 1.00 32.25 525 SER A C 1
ATOM 3520 O O . SER A 1 441 ? 11.532 15.075 23.399 1.00 34.03 525 SER A O 1
ATOM 3523 N N . ALA A 1 442 ? 12.402 13.696 24.948 1.00 32.01 526 ALA A N 1
ATOM 3524 C CA . ALA A 1 442 ? 13.769 14.159 24.758 1.00 31.14 526 ALA A CA 1
ATOM 3525 C C . ALA A 1 442 ? 13.865 15.659 24.914 1.00 31.86 526 ALA A C 1
ATOM 3526 O O . ALA A 1 442 ? 14.639 16.290 24.212 1.00 33.19 526 ALA A O 1
ATOM 3528 N N . GLY A 1 443 ? 13.052 16.231 25.802 1.00 32.53 527 GLY A N 1
ATOM 3529 C CA . GLY A 1 443 ? 13.117 17.657 26.106 1.00 32.00 527 GLY A CA 1
ATOM 3530 C C . GLY A 1 443 ? 12.011 18.464 25.469 1.00 32.73 527 GLY A C 1
ATOM 3531 O O . GLY A 1 443 ? 11.746 19.587 25.885 1.00 33.85 527 GLY A O 1
ATOM 3532 N N . ALA A 1 444 ? 11.345 17.901 24.467 1.00 31.92 528 ALA A N 1
ATOM 3533 C CA . ALA A 1 444 ? 10.299 18.651 23.758 1.00 31.53 528 ALA A CA 1
ATOM 3534 C C . ALA A 1 444 ? 9.124 19.135 24.627 1.00 31.93 528 ALA A C 1
ATOM 3535 O O . ALA A 1 444 ? 8.578 20.198 24.359 1.00 32.53 528 ALA A O 1
ATOM 3537 N N . ARG A 1 445 ? 8.738 18.354 25.643 1.00 33.22 529 ARG A N 1
ATOM 3538 C CA . ARG A 1 445 ? 7.609 18.670 26.542 1.00 33.07 529 ARG A CA 1
ATOM 3539 C C . ARG A 1 445 ? 7.917 18.186 27.948 1.00 32.66 529 ARG A C 1
ATOM 3540 O O . ARG A 1 445 ? 8.545 17.145 28.095 1.00 33.52 529 ARG A O 1
ATOM 3548 N N . TRP A 1 446 ? 7.487 18.909 28.982 1.00 31.93 530 TRP A N 1
ATOM 3549 C CA . TRP A 1 446 ? 7.864 18.526 30.365 1.00 32.61 530 TRP A CA 1
ATOM 3550 C C . TRP A 1 446 ? 6.681 18.414 31.280 1.00 35.25 530 TRP A C 1
ATOM 3551 O O . TRP A 1 446 ? 5.629 18.984 31.007 1.00 39.11 530 TRP A O 1
ATOM 3562 N N . ARG A 1 447 ? 6.849 17.700 32.382 1.00 36.43 531 ARG A N 1
ATOM 3563 C CA . ARG A 1 447 ? 5.830 17.707 33.427 1.00 39.50 531 ARG A CA 1
ATOM 3564 C C . ARG A 1 447 ? 6.467 18.112 34.747 1.00 40.11 531 ARG A C 1
ATOM 3565 O O . ARG A 1 447 ? 7.647 17.836 34.962 1.00 43.23 531 ARG A O 1
ATOM 3573 N N . GLU A 1 448 ? 5.718 18.766 35.630 1.00 38.13 532 GLU A N 1
ATOM 3574 C CA . GLU A 1 448 ? 6.240 18.992 36.961 1.00 39.57 532 GLU A CA 1
ATOM 3575 C C . GLU A 1 448 ? 6.002 17.711 37.724 1.00 40.26 532 GLU A C 1
ATOM 3576 O O . GLU A 1 448 ? 4.877 17.384 38.059 1.00 48.16 532 GLU A O 1
ATOM 3582 N N . ALA A 1 449 ? 7.048 16.956 37.980 1.00 37.87 533 ALA A N 1
ATOM 3583 C CA . ALA A 1 449 ? 6.845 15.648 38.538 1.00 37.34 533 ALA A CA 1
ATOM 3584 C C . ALA A 1 449 ? 6.641 15.708 40.035 1.00 40.27 533 ALA A C 1
ATOM 3585 O O . ALA A 1 449 ? 5.687 15.145 40.568 1.00 43.74 533 ALA A O 1
ATOM 3587 N N . LEU A 1 450 ? 7.562 16.367 40.714 1.00 40.10 534 LEU A N 1
ATOM 3588 C CA . LEU A 1 450 ? 7.571 16.387 42.145 1.00 40.61 534 LEU A CA 1
ATOM 3589 C C . LEU A 1 450 ? 7.929 17.799 42.470 1.00 47.14 534 LEU A C 1
ATOM 3590 O O . LEU A 1 450 ? 8.712 18.394 41.739 1.00 51.99 534 LEU A O 1
ATOM 3595 N N . PRO A 1 451 ? 7.372 18.345 43.564 1.00 49.14 535 PRO A N 1
ATOM 3596 C CA . PRO A 1 451 ? 7.580 19.728 43.964 1.00 48.68 535 PRO A CA 1
ATOM 3597 C C . PRO A 1 451 ? 8.966 20.100 44.495 1.00 46.30 535 PRO A C 1
ATOM 3598 O O . PRO A 1 451 ? 9.504 21.135 44.084 1.00 51.45 535 PRO A O 1
ATOM 3602 N N . GLY A 1 452 ? 9.529 19.326 45.414 1.00 40.63 536 GLY A N 1
ATOM 3603 C CA . GLY A 1 452 ? 10.772 19.796 46.034 1.00 41.29 536 GLY A CA 1
ATOM 3604 C C . GLY A 1 452 ? 12.048 19.397 45.322 1.00 42.50 536 GLY A C 1
ATOM 3605 O O . GLY A 1 452 ? 12.018 18.760 44.277 1.00 46.11 536 GLY A O 1
ATOM 3606 N N . PRO A 1 453 ? 13.197 19.766 45.879 1.00 43.18 537 PRO A N 1
ATOM 3607 C CA . PRO A 1 453 ? 14.422 19.068 45.455 1.00 42.46 537 PRO A CA 1
ATOM 3608 C C . PRO A 1 453 ? 14.425 17.593 45.890 1.00 41.62 537 PRO A C 1
ATOM 3609 O O . PRO A 1 453 ? 13.995 17.260 47.001 1.00 42.75 537 PRO A O 1
ATOM 3613 N N . HIS A 1 454 ? 14.925 16.733 45.016 1.00 39.02 538 HIS A N 1
ATOM 3614 C CA . HIS A 1 454 ? 14.963 15.312 45.269 1.00 37.43 538 HIS A CA 1
ATOM 3615 C C . HIS A 1 454 ? 16.243 14.718 44.739 1.00 36.24 538 HIS A C 1
ATOM 3616 O O . HIS A 1 454 ? 16.964 15.353 43.972 1.00 41.37 538 HIS A O 1
ATOM 3623 N N . TYR A 1 455 ? 16.537 13.508 45.184 1.00 34.45 539 TYR A N 1
ATOM 3624 C CA . TYR A 1 455 ? 17.515 12.655 44.558 1.00 34.52 539 TYR A CA 1
ATOM 3625 C C . TYR A 1 455 ? 16.675 11.797 43.671 1.00 37.21 539 TYR A C 1
ATOM 3626 O O . TYR A 1 455 ? 15.610 11.360 44.082 1.00 42.90 539 TYR A O 1
ATOM 3635 N N . TYR A 1 456 ? 17.130 11.478 42.482 1.00 36.12 540 TYR A N 1
ATOM 3636 C CA . TYR A 1 456 ? 16.294 10.643 41.676 1.00 33.69 540 TYR A CA 1
ATOM 3637 C C . TYR A 1 456 ? 17.171 9.700 40.902 1.00 32.35 540 TYR A C 1
ATOM 3638 O O . TYR A 1 456 ? 18.359 9.956 40.771 1.00 32.89 540 TYR A O 1
ATOM 3647 N N . THR A 1 457 ? 16.590 8.608 40.418 1.00 31.25 541 THR A N 1
ATOM 3648 C CA . THR A 1 457 ? 17.292 7.639 39.583 1.00 31.07 541 THR A CA 1
ATOM 3649 C C . THR A 1 457 ? 16.237 6.784 38.879 1.00 32.60 541 THR A C 1
ATOM 3650 O O . THR A 1 457 ? 15.045 6.809 39.253 1.00 32.79 541 THR A O 1
ATOM 3654 N N . TRP A 1 458 ? 16.638 6.014 37.879 1.00 31.73 542 TRP A N 1
ATOM 3655 C CA . TRP A 1 458 ? 15.683 5.070 37.351 1.00 31.32 542 TRP A CA 1
ATOM 3656 C C . TRP A 1 458 ? 16.245 3.658 37.187 1.00 32.03 542 TRP A C 1
ATOM 3657 O O . TRP A 1 458 ? 17.457 3.444 37.257 1.00 30.05 542 TRP A O 1
ATOM 3668 N N . GLY A 1 459 ? 15.349 2.696 36.996 1.00 32.09 543 GLY A N 1
ATOM 3669 C CA . GLY A 1 459 ? 15.762 1.323 36.838 1.00 32.67 543 GLY A CA 1
ATOM 3670 C C . GLY A 1 459 ? 14.917 0.654 35.787 1.00 34.08 543 GLY A C 1
ATOM 3671 O O . GLY A 1 459 ? 13.927 1.229 35.285 1.00 35.88 543 GLY A O 1
ATOM 3672 N N . ASP A 1 460 ? 15.294 -0.571 35.460 1.00 31.52 544 ASP A N 1
ATOM 3673 C CA . ASP A 1 460 ? 14.539 -1.329 34.511 1.00 33.99 544 ASP A CA 1
ATOM 3674 C C . ASP A 1 460 ? 14.430 -0.586 33.177 1.00 32.21 544 ASP A C 1
ATOM 3675 O O . ASP A 1 460 ? 13.379 -0.516 32.553 1.00 30.21 544 ASP A O 1
ATOM 3680 N N . HIS A 1 461 ? 15.550 -0.038 32.742 1.00 31.85 545 HIS A N 1
ATOM 3681 C CA . HIS A 1 461 ? 15.618 0.619 31.448 1.00 30.87 545 HIS A CA 1
ATOM 3682 C C . HIS A 1 461 ? 14.622 1.742 31.348 1.00 31.30 545 HIS A C 1
ATOM 3683 O O . HIS A 1 461 ? 14.043 1.950 30.280 1.00 32.41 545 HIS A O 1
ATOM 3690 N N . GLY A 1 462 ? 14.425 2.454 32.458 1.00 29.56 546 GLY A N 1
ATOM 3691 C CA . GLY A 1 462 ? 13.612 3.650 32.474 1.00 28.87 546 GLY A CA 1
ATOM 3692 C C . GLY A 1 462 ? 12.202 3.400 32.944 1.00 31.02 546 GLY A C 1
ATOM 3693 O O . GLY A 1 462 ? 11.440 4.330 33.164 1.00 31.30 546 GLY A O 1
ATOM 3694 N N . GLY A 1 463 ? 11.830 2.143 33.108 1.00 33.09 547 GLY A N 1
ATOM 3695 C CA . GLY A 1 463 ? 10.432 1.834 33.452 1.00 33.32 547 GLY A CA 1
ATOM 3696 C C . GLY A 1 463 ? 9.997 2.160 34.877 1.00 30.67 547 GLY A C 1
ATOM 3697 O O . GLY A 1 463 ? 8.809 2.286 35.157 1.00 30.71 547 GLY A O 1
ATOM 3698 N N . ILE A 1 464 ? 10.948 2.275 35.788 1.00 29.01 548 ILE A N 1
ATOM 3699 C CA . ILE A 1 464 ? 10.600 2.689 37.131 1.00 29.75 548 ILE A CA 1
ATOM 3700 C C . ILE A 1 464 ? 11.568 3.754 37.633 1.00 31.65 548 ILE A C 1
ATOM 3701 O O . ILE A 1 464 ? 12.805 3.603 37.498 1.00 31.67 548 ILE A O 1
ATOM 3706 N N . ILE A 1 465 ? 10.995 4.813 38.212 1.00 29.75 549 ILE A N 1
ATOM 3707 C CA . ILE A 1 465 ? 11.769 5.934 38.725 1.00 30.75 549 ILE A CA 1
ATOM 3708 C C . ILE A 1 465 ? 11.664 6.056 40.241 1.00 31.22 549 ILE A C 1
ATOM 3709 O O . ILE A 1 465 ? 10.578 5.894 40.803 1.00 34.41 549 ILE A O 1
ATOM 3714 N N . THR A 1 466 ? 12.770 6.367 40.902 1.00 29.16 550 THR A N 1
ATOM 3715 C CA . THR A 1 466 ? 12.719 6.567 42.342 1.00 30.13 550 THR A CA 1
ATOM 3716 C C . THR A 1 466 ? 13.285 7.922 42.745 1.00 30.24 550 THR A C 1
ATOM 3717 O O . THR A 1 466 ? 14.067 8.518 42.006 1.00 32.35 550 THR A O 1
ATOM 3721 N N . ALA A 1 467 ? 12.933 8.372 43.944 1.00 28.21 551 ALA A N 1
ATOM 3722 C CA . ALA A 1 467 ? 13.216 9.726 44.377 1.00 28.59 551 ALA A CA 1
ATOM 3723 C C . ALA A 1 467 ? 13.163 9.853 45.887 1.00 30.30 551 ALA A C 1
ATOM 3724 O O . ALA A 1 467 ? 12.333 9.214 46.530 1.00 33.10 551 ALA A O 1
ATOM 3726 N N . ILE A 1 468 ? 14.033 10.672 46.462 1.00 29.21 552 ILE A N 1
ATOM 3727 C CA . ILE A 1 468 ? 13.965 10.904 47.888 1.00 30.81 552 ILE A CA 1
ATOM 3728 C C . ILE A 1 468 ? 14.134 12.385 48.174 1.00 33.63 552 ILE A C 1
ATOM 3729 O O . ILE A 1 468 ? 15.076 13.002 47.669 1.00 36.29 552 ILE A O 1
ATOM 3734 N N . ALA A 1 469 ? 13.243 12.947 48.993 1.00 34.31 553 ALA A N 1
ATOM 3735 C CA . ALA A 1 469 ? 13.254 14.389 49.251 1.00 34.55 553 ALA A CA 1
ATOM 3736 C C . ALA A 1 469 ? 14.518 14.808 49.969 1.00 36.65 553 ALA A C 1
ATOM 3737 O O . ALA A 1 469 ? 14.919 14.156 50.949 1.00 38.59 553 ALA A O 1
ATOM 3739 N N . GLN A 1 470 ? 15.128 15.894 49.475 1.00 38.44 554 GLN A N 1
ATOM 3740 C CA . GLN A 1 470 ? 16.428 16.399 49.955 1.00 40.02 554 GLN A CA 1
ATOM 3741 C C . GLN A 1 470 ? 16.259 17.340 51.123 1.00 41.78 554 GLN A C 1
ATOM 3742 O O . GLN A 1 470 ? 15.233 18.022 51.213 1.00 39.04 554 GLN A O 1
ATOM 3748 N N . GLY A 1 471 ? 17.250 17.361 52.020 1.00 44.31 555 GLY A N 1
ATOM 3749 C CA . GLY A 1 471 ? 17.344 18.432 53.023 1.00 50.07 555 GLY A CA 1
ATOM 3750 C C . GLY A 1 471 ? 17.037 18.102 54.471 1.00 54.47 555 GLY A C 1
ATOM 3751 O O . GLY A 1 471 ? 17.594 18.690 55.397 1.00 58.76 555 GLY A O 1
ATOM 3752 N N . MET A 1 472 ? 16.124 17.181 54.682 1.00 58.77 556 MET A N 1
ATOM 3753 C CA . MET A 1 472 ? 15.795 16.809 56.022 1.00 64.88 556 MET A CA 1
ATOM 3754 C C . MET A 1 472 ? 15.854 15.301 56.029 1.00 62.80 556 MET A C 1
ATOM 3755 O O . MET A 1 472 ? 15.991 14.686 54.969 1.00 66.07 556 MET A O 1
ATOM 3760 N N . GLU A 1 473 ? 15.787 14.706 57.211 1.00 61.50 557 GLU A N 1
ATOM 3761 C CA . GLU A 1 473 ? 15.752 13.253 57.326 1.00 58.68 557 GLU A CA 1
ATOM 3762 C C . GLU A 1 473 ? 14.420 12.741 56.793 1.00 55.75 557 GLU A C 1
ATOM 3763 O O . GLU A 1 473 ? 13.438 13.485 56.735 1.00 53.06 557 GLU A O 1
ATOM 3769 N N . THR A 1 474 ? 14.387 11.481 56.386 1.00 50.74 558 THR A N 1
ATOM 3770 C CA . THR A 1 474 ? 13.167 10.914 55.822 1.00 48.54 558 THR A CA 1
ATOM 3771 C C . THR A 1 474 ? 13.243 9.405 55.797 1.00 48.10 558 THR A C 1
ATOM 3772 O O . THR A 1 474 ? 14.328 8.823 55.949 1.00 46.42 558 THR A O 1
ATOM 3776 N N . ASN A 1 475 ? 12.084 8.777 55.639 1.00 47.62 559 ASN A N 1
ATOM 3777 C CA . ASN A 1 475 ? 12.027 7.348 55.364 1.00 49.74 559 ASN A CA 1
ATOM 3778 C C . ASN A 1 475 ? 11.054 7.060 54.239 1.00 46.83 559 ASN A C 1
ATOM 3779 O O . ASN A 1 475 ? 10.558 5.950 54.105 1.00 44.88 559 ASN A O 1
ATOM 3784 N N . GLU A 1 476 ? 10.804 8.073 53.426 1.00 46.29 560 GLU A N 1
ATOM 3785 C CA . GLU A 1 476 ? 9.936 7.926 52.280 1.00 47.71 560 GLU A CA 1
ATOM 3786 C C . GLU A 1 476 ? 10.744 7.711 51.021 1.00 45.79 560 GLU A C 1
ATOM 3787 O O . GLU A 1 476 ? 11.746 8.379 50.797 1.00 49.02 560 GLU A O 1
ATOM 3793 N N . LEU A 1 477 ? 10.316 6.751 50.222 1.00 41.67 561 LEU A N 1
ATOM 3794 C CA . LEU A 1 477 ? 10.880 6.547 48.922 1.00 40.69 561 LEU A CA 1
ATOM 3795 C C . LEU A 1 477 ? 9.752 6.759 47.958 1.00 39.34 561 LEU A C 1
ATOM 3796 O O . LEU A 1 477 ? 8.830 5.976 47.889 1.00 41.13 561 LEU A O 1
ATOM 3801 N N . LYS A 1 478 ? 9.809 7.838 47.217 1.00 38.43 562 LYS A N 1
ATOM 3802 C CA . LYS A 1 478 ? 8.802 8.066 46.211 1.00 38.15 562 LYS A CA 1
ATOM 3803 C C . LYS A 1 478 ? 9.171 7.219 44.988 1.00 37.63 562 LYS A C 1
ATOM 3804 O O . LYS A 1 478 ? 10.355 6.988 44.744 1.00 41.36 562 LYS A O 1
ATOM 3810 N N . TYR A 1 479 ? 8.192 6.685 44.267 1.00 34.84 563 TYR A N 1
ATOM 3811 C CA . TYR A 1 479 ? 8.504 5.959 43.023 1.00 34.71 563 TYR A CA 1
ATOM 3812 C C . TYR A 1 479 ? 7.399 6.141 42.022 1.00 33.91 563 TYR A C 1
ATOM 3813 O O . TYR A 1 479 ? 6.257 6.385 42.405 1.00 35.42 563 TYR A O 1
ATOM 3822 N N . SER A 1 480 ? 7.725 6.049 40.742 1.00 31.77 564 SER A N 1
ATOM 3823 C CA . SER A 1 480 ? 6.681 6.124 39.726 1.00 34.13 564 SER A CA 1
ATOM 3824 C C . SER A 1 480 ? 6.978 5.159 38.592 1.00 36.57 564 SER A C 1
ATOM 3825 O O . SER A 1 480 ? 8.164 4.956 38.239 1.00 41.88 564 SER A O 1
ATOM 3828 N N . THR A 1 481 ? 5.913 4.560 38.045 1.00 32.40 565 THR A N 1
ATOM 3829 C CA . THR A 1 481 ? 6.066 3.654 36.924 1.00 31.36 565 THR A CA 1
ATOM 3830 C C . THR A 1 481 ? 5.507 4.295 35.653 1.00 32.58 565 THR A C 1
ATOM 3831 O O . THR A 1 481 ? 5.491 3.683 34.586 1.00 34.24 565 THR A O 1
ATOM 3835 N N . ASN A 1 482 ? 5.056 5.540 35.761 1.00 31.38 566 ASN A N 1
ATOM 3836 C CA . ASN A 1 482 ? 4.445 6.200 34.608 1.00 31.17 566 ASN A CA 1
ATOM 3837 C C . ASN A 1 482 ? 5.088 7.528 34.230 1.00 33.26 566 ASN A C 1
ATOM 3838 O O . ASN A 1 482 ? 4.397 8.483 33.884 1.00 33.26 566 ASN A O 1
ATOM 3843 N N . GLU A 1 483 ? 6.419 7.555 34.273 1.00 35.82 567 GLU A N 1
ATOM 3844 C CA . GLU A 1 483 ? 7.209 8.719 33.912 1.00 35.22 567 GLU A CA 1
ATOM 3845 C C . GLU A 1 483 ? 6.823 9.917 34.762 1.00 37.08 567 GLU A C 1
ATOM 3846 O O . GLU A 1 483 ? 6.756 11.069 34.286 1.00 38.98 567 GLU A O 1
ATOM 3852 N N . GLY A 1 484 ? 6.524 9.630 36.021 1.00 36.92 568 GLY A N 1
ATOM 3853 C CA . GLY A 1 484 ? 6.323 10.682 36.995 1.00 36.82 568 GLY A CA 1
ATOM 3854 C C . GLY A 1 484 ? 4.967 11.339 36.977 1.00 37.82 568 GLY A C 1
ATOM 3855 O O . GLY A 1 484 ? 4.775 12.309 37.706 1.00 42.78 568 GLY A O 1
ATOM 3856 N N . GLU A 1 485 ? 4.022 10.821 36.180 1.00 34.96 569 GLU A N 1
ATOM 3857 C CA . GLU A 1 485 ? 2.635 11.334 36.179 1.00 31.66 569 GLU A CA 1
ATOM 3858 C C . GLU A 1 485 ? 1.971 11.198 37.522 1.00 31.00 569 GLU A C 1
ATOM 3859 O O . GLU A 1 485 ? 1.214 12.085 37.937 1.00 31.99 569 GLU A O 1
ATOM 3865 N N . THR A 1 486 ? 2.268 10.093 38.201 1.00 30.47 570 THR A N 1
ATOM 3866 C CA . THR A 1 486 ? 1.801 9.872 39.567 1.00 32.41 570 THR A CA 1
ATOM 3867 C C . THR A 1 486 ? 2.902 9.226 40.388 1.00 32.89 570 THR A C 1
ATOM 3868 O O . THR A 1 486 ? 3.786 8.548 39.849 1.00 32.40 570 THR A O 1
ATOM 3872 N N . TRP A 1 487 ? 2.828 9.395 41.703 1.00 32.84 571 TRP A N 1
ATOM 3873 C CA . TRP A 1 487 ? 3.868 8.845 42.571 1.00 33.60 571 TRP A CA 1
ATOM 3874 C C . TRP A 1 487 ? 3.268 8.015 43.670 1.00 35.57 571 TRP A C 1
ATOM 3875 O O . TRP A 1 487 ? 2.105 8.175 43.981 1.00 41.44 571 TRP A O 1
ATOM 3886 N N . LYS A 1 488 ? 4.039 7.108 44.244 1.00 36.88 572 LYS A N 1
ATOM 3887 C CA . LYS A 1 488 ? 3.570 6.370 45.414 1.00 39.90 572 LYS A CA 1
ATOM 3888 C C . LYS A 1 488 ? 4.731 6.320 46.359 1.00 42.17 572 LYS A C 1
ATOM 3889 O O . LYS A 1 488 ? 5.891 6.268 45.925 1.00 45.41 572 LYS A O 1
ATOM 3895 N N . THR A 1 489 ? 4.420 6.333 47.647 1.00 41.34 573 THR A N 1
ATOM 3896 C CA . THR A 1 489 ? 5.435 6.416 48.670 1.00 40.22 573 THR A CA 1
ATOM 3897 C C . THR A 1 489 ? 5.633 5.055 49.277 1.00 40.07 573 THR A C 1
ATOM 3898 O O . THR A 1 489 ? 4.681 4.312 49.452 1.00 46.12 573 THR A O 1
ATOM 3902 N N . PHE A 1 490 ? 6.870 4.727 49.596 1.00 39.46 574 PHE A N 1
ATOM 3903 C CA . PHE A 1 490 ? 7.160 3.520 50.327 1.00 43.17 574 PHE A CA 1
ATOM 3904 C C . PHE A 1 490 ? 8.045 3.831 51.538 1.00 44.19 574 PHE A C 1
ATOM 3905 O O . PHE A 1 490 ? 9.069 4.482 51.399 1.00 47.18 574 PHE A O 1
ATOM 3913 N N . ILE A 1 491 ? 7.666 3.361 52.722 1.00 44.36 575 ILE A N 1
ATOM 3914 C CA . ILE A 1 491 ? 8.461 3.639 53.924 1.00 42.40 575 ILE A CA 1
ATOM 3915 C C . ILE A 1 491 ? 9.632 2.678 54.024 1.00 43.94 575 ILE A C 1
ATOM 3916 O O . ILE A 1 491 ? 9.415 1.486 54.180 1.00 50.21 575 ILE A O 1
ATOM 3921 N N . PHE A 1 492 ? 10.865 3.169 53.956 1.00 43.49 576 PHE A N 1
ATOM 3922 C CA . PHE A 1 492 ? 11.973 2.239 53.770 1.00 44.63 576 PHE A CA 1
ATOM 3923 C C . PHE A 1 492 ? 12.690 1.883 55.049 1.00 47.36 576 PHE A C 1
ATOM 3924 O O . PHE A 1 492 ? 13.491 0.935 55.085 1.00 46.03 576 PHE A O 1
ATOM 3932 N N . SER A 1 493 ? 12.427 2.648 56.095 1.00 50.43 577 SER A N 1
ATOM 3933 C CA . SER A 1 493 ? 12.845 2.205 57.411 1.00 58.00 577 SER A CA 1
ATOM 3934 C C . SER A 1 493 ? 11.942 2.811 58.464 1.00 63.94 577 SER A C 1
ATOM 3935 O O . SER A 1 493 ? 11.211 3.781 58.205 1.00 58.90 577 SER A O 1
ATOM 3938 N N . GLU A 1 494 ? 12.013 2.218 59.650 1.00 70.42 578 GLU A N 1
ATOM 3939 C CA . GLU A 1 494 ? 11.068 2.482 60.716 1.00 76.62 578 GLU A CA 1
ATOM 3940 C C . GLU A 1 494 ? 11.171 3.909 61.191 1.00 74.21 578 GLU A C 1
ATOM 3941 O O . GLU A 1 494 ? 10.179 4.631 61.215 1.00 68.47 578 GLU A O 1
ATOM 3947 N N . LYS A 1 495 ? 12.376 4.318 61.563 1.00 76.33 579 LYS A N 1
ATOM 3948 C CA . LYS A 1 495 ? 12.599 5.712 61.893 1.00 77.29 579 LYS A CA 1
ATOM 3949 C C . LYS A 1 495 ? 13.328 6.415 60.746 1.00 70.85 579 LYS A C 1
ATOM 3950 O O . LYS A 1 495 ? 14.201 5.804 60.113 1.00 61.39 579 LYS A O 1
ATOM 3956 N N . PRO A 1 496 ? 12.932 7.680 60.449 1.00 67.72 580 PRO A N 1
ATOM 3957 C CA . PRO A 1 496 ? 13.521 8.427 59.348 1.00 66.87 580 PRO A CA 1
ATOM 3958 C C . PRO A 1 496 ? 15.012 8.680 59.565 1.00 64.97 580 PRO A C 1
ATOM 3959 O O . PRO A 1 496 ? 15.485 8.735 60.709 1.00 63.79 580 PRO A O 1
ATOM 3963 N N . VAL A 1 497 ? 15.737 8.802 58.455 1.00 61.40 581 VAL A N 1
ATOM 3964 C CA . VAL A 1 497 ? 17.191 8.851 58.470 1.00 58.02 581 VAL A CA 1
ATOM 3965 C C . VAL A 1 497 ? 17.680 9.865 57.463 1.00 56.84 581 VAL A C 1
ATOM 3966 O O . VAL A 1 497 ? 16.927 10.298 56.590 1.00 55.36 581 VAL A O 1
ATOM 3970 N N . PHE A 1 498 ? 18.941 10.247 57.595 1.00 57.99 582 PHE A N 1
ATOM 3971 C CA . PHE A 1 498 ? 19.530 11.199 56.680 1.00 62.52 582 PHE A CA 1
ATOM 3972 C C . PHE A 1 498 ? 19.970 10.442 55.444 1.00 62.60 582 PHE A C 1
ATOM 3973 O O . PHE A 1 498 ? 20.646 9.396 55.556 1.00 63.15 582 PHE A O 1
ATOM 3981 N N . VAL A 1 499 ? 19.575 10.949 54.273 1.00 53.76 583 VAL A N 1
ATOM 3982 C CA . VAL A 1 499 ? 19.925 10.261 53.039 1.00 48.00 583 VAL A CA 1
ATOM 3983 C C . VAL A 1 499 ? 21.045 10.945 52.294 1.00 47.44 583 VAL A C 1
ATOM 3984 O O . VAL A 1 499 ? 20.980 12.127 52.011 1.00 51.68 583 VAL A O 1
ATOM 3988 N N . TYR A 1 500 ? 22.062 10.189 51.946 1.00 47.52 584 TYR A N 1
ATOM 3989 C CA . TYR A 1 500 ? 23.188 10.775 51.256 1.00 48.97 584 TYR A CA 1
ATOM 3990 C C . TYR A 1 500 ? 23.126 10.581 49.756 1.00 47.43 584 TYR A C 1
ATOM 3991 O O . TYR A 1 500 ? 23.725 11.339 48.998 1.00 48.09 584 TYR A O 1
ATOM 4000 N N . GLY A 1 501 ? 22.397 9.560 49.330 1.00 46.25 585 GLY A N 1
ATOM 4001 C CA . GLY A 1 501 ? 22.202 9.317 47.913 1.00 44.08 585 GLY A CA 1
ATOM 4002 C C . GLY A 1 501 ? 21.345 8.100 47.648 1.00 41.82 585 GLY A C 1
ATOM 4003 O O . GLY A 1 501 ? 21.110 7.279 48.551 1.00 42.09 585 GLY A O 1
ATOM 4004 N N . LEU A 1 502 ? 20.906 7.982 46.396 1.00 37.38 586 LEU A N 1
ATOM 4005 C CA . LEU A 1 502 ? 19.961 6.967 45.971 1.00 33.40 586 LEU A CA 1
ATOM 4006 C C . LEU A 1 502 ? 20.405 6.448 44.616 1.00 32.62 586 LEU A C 1
ATOM 4007 O O . LEU A 1 502 ? 20.315 7.174 43.647 1.00 36.73 586 LEU A O 1
ATOM 4012 N N . LEU A 1 503 ? 20.900 5.219 44.535 1.00 31.11 587 LEU A N 1
ATOM 4013 C CA . LEU A 1 503 ? 21.522 4.740 43.295 1.00 33.22 587 LEU A CA 1
ATOM 4014 C C . LEU A 1 503 ? 21.044 3.378 42.753 1.00 36.41 587 LEU A C 1
ATOM 4015 O O . LEU A 1 503 ? 20.374 2.623 43.453 1.00 38.24 587 LEU A O 1
ATOM 4020 N N . THR A 1 504 ? 21.401 3.089 41.494 1.00 37.19 588 THR A N 1
ATOM 4021 C CA . THR A 1 504 ? 21.261 1.762 40.891 1.00 35.85 588 THR A CA 1
ATOM 4022 C C . THR A 1 504 ? 22.546 1.346 40.219 1.00 36.96 588 THR A C 1
ATOM 4023 O O . THR A 1 504 ? 23.317 2.188 39.768 1.00 42.04 588 THR A O 1
ATOM 4027 N N . GLU A 1 505 ? 22.786 0.047 40.136 1.00 36.57 589 GLU A N 1
ATOM 4028 C CA . GLU A 1 505 ? 23.972 -0.422 39.462 1.00 34.50 589 GLU A CA 1
ATOM 4029 C C . GLU A 1 505 ? 23.954 0.236 38.105 1.00 32.60 589 GLU A C 1
ATOM 4030 O O . GLU A 1 505 ? 22.912 0.223 37.453 1.00 34.45 589 GLU A O 1
ATOM 4036 N N . PRO A 1 506 ? 25.083 0.850 37.690 1.00 30.25 590 PRO A N 1
ATOM 4037 C CA . PRO A 1 506 ? 25.197 1.433 36.366 1.00 29.70 590 PRO A CA 1
ATOM 4038 C C . PRO A 1 506 ? 24.547 0.563 35.315 1.00 30.44 590 PRO A C 1
ATOM 4039 O O . PRO A 1 506 ? 24.700 -0.650 35.341 1.00 32.79 590 PRO A O 1
ATOM 4043 N N . GLY A 1 507 ? 23.806 1.179 34.411 1.00 30.61 591 GLY A N 1
ATOM 4044 C CA . GLY A 1 507 ? 23.175 0.446 33.334 1.00 33.17 591 GLY A CA 1
ATOM 4045 C C . GLY A 1 507 ? 21.699 0.526 33.577 1.00 36.28 591 GLY A C 1
ATOM 4046 O O . GLY A 1 507 ? 20.876 0.368 32.659 1.00 35.58 591 GLY A O 1
ATOM 4047 N N . GLU A 1 508 ? 21.374 0.779 34.839 1.00 38.35 592 GLU A N 1
ATOM 4048 C CA . GLU A 1 508 ? 20.008 0.977 35.259 1.00 38.24 592 GLU A CA 1
ATOM 4049 C C . GLU A 1 508 ? 19.133 -0.210 34.832 1.00 38.20 592 GLU A C 1
ATOM 4050 O O . GLU A 1 508 ? 17.986 -0.018 34.427 1.00 39.40 592 GLU A O 1
ATOM 4056 N N . LYS A 1 509 ? 19.643 -1.440 34.910 1.00 37.09 593 LYS A N 1
ATOM 4057 C CA . LYS A 1 509 ? 18.809 -2.554 34.406 1.00 35.32 593 LYS A CA 1
ATOM 4058 C C . LYS A 1 509 ? 17.945 -3.229 35.456 1.00 35.81 593 LYS A C 1
ATOM 4059 O O . LYS A 1 509 ? 16.969 -3.890 35.122 1.00 33.98 593 LYS A O 1
ATOM 4065 N N . SER A 1 510 ? 18.315 -3.033 36.719 1.00 38.46 594 SER A N 1
ATOM 4066 C CA . SER A 1 510 ? 17.728 -3.728 37.845 1.00 38.60 594 SER A CA 1
ATOM 4067 C C . SER A 1 510 ? 16.474 -3.061 38.300 1.00 37.99 594 SER A C 1
ATOM 4068 O O . SER A 1 510 ? 16.107 -2.012 37.797 1.00 38.56 594 SER A O 1
ATOM 4071 N N . THR A 1 511 ? 15.811 -3.675 39.263 1.00 36.75 595 THR A N 1
ATOM 4072 C CA . THR A 1 511 ? 14.720 -3.023 39.936 1.00 36.51 595 THR A CA 1
ATOM 4073 C C . THR A 1 511 ? 15.218 -2.795 41.338 1.00 35.85 595 THR A C 1
ATOM 4074 O O . THR A 1 511 ? 14.451 -2.453 42.235 1.00 36.76 595 THR A O 1
ATOM 4078 N N . VAL A 1 512 ? 16.519 -2.983 41.520 1.00 34.32 596 VAL A N 1
ATOM 4079 C CA . VAL A 1 512 ? 17.154 -2.708 42.793 1.00 34.75 596 VAL A CA 1
ATOM 4080 C C . VAL A 1 512 ? 17.720 -1.296 42.897 1.00 34.75 596 VAL A C 1
ATOM 4081 O O . VAL A 1 512 ? 18.343 -0.751 41.961 1.00 33.99 596 VAL A O 1
ATOM 4085 N N . PHE A 1 513 ? 17.483 -0.720 44.068 1.00 33.93 597 PHE A N 1
ATOM 4086 C CA . PHE A 1 513 ? 17.976 0.592 44.411 1.00 33.93 597 PHE A CA 1
ATOM 4087 C C . PHE A 1 513 ? 18.749 0.585 45.720 1.00 36.52 597 PHE A C 1
ATOM 4088 O O . PHE A 1 513 ? 18.416 -0.148 46.655 1.00 40.76 597 PHE A O 1
ATOM 4096 N N . THR A 1 514 ? 19.791 1.406 45.772 1.00 35.38 598 THR A N 1
ATOM 4097 C CA . THR A 1 514 ? 20.604 1.509 46.946 1.00 34.86 598 THR A CA 1
ATOM 4098 C C . THR A 1 514 ? 20.544 2.875 47.583 1.00 38.07 598 THR A C 1
ATOM 4099 O O . THR A 1 514 ? 20.991 3.865 47.015 1.00 40.75 598 THR A O 1
ATOM 4103 N N . ILE A 1 515 ? 19.985 2.907 48.782 1.00 40.41 599 ILE A N 1
ATOM 4104 C CA . ILE A 1 515 ? 19.953 4.100 49.599 1.00 40.10 599 ILE A CA 1
ATOM 4105 C C . ILE A 1 515 ? 21.148 4.085 50.525 1.00 40.66 599 ILE A C 1
ATOM 4106 O O . ILE A 1 515 ? 21.364 3.108 51.228 1.00 42.37 599 ILE A O 1
ATOM 4111 N N . PHE A 1 516 ? 21.924 5.164 50.501 1.00 41.66 600 PHE A N 1
ATOM 4112 C CA . PHE A 1 516 ? 23.022 5.388 51.447 1.00 39.60 600 PHE A CA 1
ATOM 4113 C C . PHE A 1 516 ? 22.597 6.505 52.377 1.00 42.98 600 PHE A C 1
ATOM 4114 O O . PHE A 1 516 ? 21.980 7.487 51.929 1.00 44.20 600 PHE A O 1
ATOM 4122 N N . GLY A 1 517 ? 22.932 6.368 53.659 1.00 44.56 601 GLY A N 1
ATOM 4123 C CA . GLY A 1 517 ? 22.672 7.428 54.624 1.00 46.65 601 GLY A CA 1
ATOM 4124 C C . GLY A 1 517 ? 23.181 7.109 56.007 1.00 50.73 601 GLY A C 1
ATOM 4125 O O . GLY A 1 517 ? 23.958 6.165 56.212 1.00 49.47 601 GLY A O 1
ATOM 4126 N N . SER A 1 518 ? 22.748 7.924 56.958 1.00 54.67 602 SER A N 1
ATOM 4127 C CA . SER A 1 518 ? 23.109 7.739 58.354 1.00 62.46 602 SER A CA 1
ATOM 4128 C C . SER A 1 518 ? 21.880 8.070 59.173 1.00 66.95 602 SER A C 1
ATOM 4129 O O . SER A 1 518 ? 21.084 8.925 58.782 1.00 65.00 602 SER A O 1
ATOM 4132 N N . ASN A 1 519 ? 21.708 7.389 60.299 1.00 73.55 603 ASN A N 1
ATOM 4133 C CA . ASN A 1 519 ? 20.525 7.627 61.131 1.00 85.35 603 ASN A CA 1
ATOM 4134 C C . ASN A 1 519 ? 20.608 8.924 61.960 1.00 87.09 603 ASN A C 1
ATOM 4135 O O . ASN A 1 519 ? 21.689 9.472 62.186 1.00 84.10 603 ASN A O 1
ATOM 4140 N N . LYS A 1 520 ? 19.448 9.407 62.397 1.00 94.12 604 LYS A N 1
ATOM 4141 C CA . LYS A 1 520 ? 19.289 10.767 62.943 1.00 95.42 604 LYS A CA 1
ATOM 4142 C C . LYS A 1 520 ? 19.827 10.927 64.358 1.00 101.47 604 LYS A C 1
ATOM 4143 O O . LYS A 1 520 ? 20.424 11.944 64.707 1.00 98.05 604 LYS A O 1
ATOM 4149 N N . GLU A 1 521 ? 19.577 9.908 65.166 1.00 117.04 605 GLU A N 1
ATOM 4150 C CA . GLU A 1 521 ? 19.873 9.911 66.585 1.00 125.66 605 GLU A CA 1
ATOM 4151 C C . GLU A 1 521 ? 21.328 10.291 66.782 1.00 129.11 605 GLU A C 1
ATOM 4152 O O . GLU A 1 521 ? 21.652 11.295 67.416 1.00 136.48 605 GLU A O 1
ATOM 4158 N N . ASN A 1 522 ? 22.202 9.482 66.203 1.00 125.97 606 ASN A N 1
ATOM 4159 C CA . ASN A 1 522 ? 23.638 9.658 66.372 1.00 122.32 606 ASN A CA 1
ATOM 4160 C C . ASN A 1 522 ? 24.199 10.634 65.340 1.00 120.92 606 ASN A C 1
ATOM 4161 O O . ASN A 1 522 ? 23.529 10.962 64.361 1.00 119.42 606 ASN A O 1
ATOM 4166 N N . VAL A 1 523 ? 25.426 11.097 65.557 1.00 118.05 607 VAL A N 1
ATOM 4167 C CA . VAL A 1 523 ? 26.144 11.815 64.506 1.00 111.52 607 VAL A CA 1
ATOM 4168 C C . VAL A 1 523 ? 26.528 10.831 63.411 1.00 105.64 607 VAL A C 1
ATOM 4169 O O . VAL A 1 523 ? 26.453 9.608 63.594 1.00 103.75 607 VAL A O 1
ATOM 4173 N N . HIS A 1 524 ? 26.951 11.384 62.285 1.00 93.99 608 HIS A N 1
ATOM 4174 C CA . HIS A 1 524 ? 27.194 10.627 61.078 1.00 87.30 608 HIS A CA 1
ATOM 4175 C C . HIS A 1 524 ? 27.892 9.260 61.275 1.00 78.73 608 HIS A C 1
ATOM 4176 O O . HIS A 1 524 ? 28.966 9.173 61.857 1.00 80.09 608 HIS A O 1
ATOM 4183 N N . SER A 1 525 ? 27.231 8.207 60.815 1.00 69.43 609 SER A N 1
ATOM 4184 C CA . SER A 1 525 ? 27.843 6.911 60.594 1.00 64.81 609 SER A CA 1
ATOM 4185 C C . SER A 1 525 ? 27.119 6.321 59.389 1.00 69.13 609 SER A C 1
ATOM 4186 O O . SER A 1 525 ? 25.903 6.510 59.247 1.00 67.56 609 SER A O 1
ATOM 4189 N N . TRP A 1 526 ? 27.873 5.619 58.536 1.00 68.00 610 TRP A N 1
ATOM 4190 C CA . TRP A 1 526 ? 27.394 5.126 57.236 1.00 62.01 610 TRP A CA 1
ATOM 4191 C C . TRP A 1 526 ? 26.476 3.956 57.391 1.00 61.27 610 TRP A C 1
ATOM 4192 O O . TRP A 1 526 ? 26.633 3.129 58.307 1.00 66.86 610 TRP A O 1
ATOM 4203 N N . LEU A 1 527 ? 25.568 3.857 56.430 1.00 55.61 611 LEU A N 1
ATOM 4204 C CA . LEU A 1 527 ? 24.447 2.975 56.527 1.00 49.58 611 LEU A CA 1
ATOM 4205 C C . LEU A 1 527 ? 23.828 2.810 55.140 1.00 46.95 611 LEU A C 1
ATOM 4206 O O . LEU A 1 527 ? 23.519 3.795 54.469 1.00 45.53 611 LEU A O 1
ATOM 4211 N N . ILE A 1 528 ? 23.651 1.560 54.725 1.00 44.86 612 ILE A N 1
ATOM 4212 C CA . ILE A 1 528 ? 23.248 1.220 53.362 1.00 44.94 612 ILE A CA 1
ATOM 4213 C C . ILE A 1 528 ? 22.059 0.273 53.250 1.00 47.83 612 ILE A C 1
ATOM 4214 O O . ILE A 1 528 ? 22.130 -0.880 53.676 1.00 54.02 612 ILE A O 1
ATOM 4219 N N . LEU A 1 529 ? 20.993 0.733 52.613 1.00 47.56 613 LEU A N 1
ATOM 4220 C CA . LEU A 1 529 ? 19.821 -0.101 52.413 1.00 48.16 613 LEU A CA 1
ATOM 4221 C C . LEU A 1 529 ? 19.662 -0.496 50.972 1.00 48.89 613 LEU A C 1
ATOM 4222 O O . LEU A 1 529 ? 19.987 0.254 50.057 1.00 48.98 613 LEU A O 1
ATOM 4227 N N . GLN A 1 530 ? 19.122 -1.687 50.793 1.00 49.16 614 GLN A N 1
ATOM 4228 C CA . GLN A 1 530 ? 18.968 -2.290 49.500 1.00 43.92 614 GLN A CA 1
ATOM 4229 C C . GLN A 1 530 ? 17.510 -2.618 49.342 1.00 42.47 614 GLN A C 1
ATOM 4230 O O . GLN A 1 530 ? 16.862 -3.069 50.280 1.00 48.57 614 GLN A O 1
ATOM 4236 N N . VAL A 1 531 ? 16.990 -2.395 48.151 1.00 38.81 615 VAL A N 1
ATOM 4237 C CA . VAL A 1 531 ? 15.566 -2.291 47.982 1.00 35.24 615 VAL A CA 1
ATOM 4238 C C . VAL A 1 531 ? 15.150 -2.819 46.633 1.00 35.11 615 VAL A C 1
ATOM 4239 O O . VAL A 1 531 ? 15.694 -2.421 45.609 1.00 36.53 615 VAL A O 1
ATOM 4243 N N . ASN A 1 532 ? 14.191 -3.727 46.637 1.00 34.66 616 ASN A N 1
ATOM 4244 C CA . ASN A 1 532 ? 13.781 -4.393 45.416 1.00 34.78 616 ASN A CA 1
ATOM 4245 C C . ASN A 1 532 ? 12.368 -4.004 45.058 1.00 34.12 616 ASN A C 1
ATOM 4246 O O . ASN A 1 532 ? 11.440 -4.222 45.832 1.00 34.97 616 ASN A O 1
ATOM 4251 N N . ALA A 1 533 ? 12.206 -3.419 43.877 1.00 33.28 617 ALA A N 1
ATOM 4252 C CA . ALA A 1 533 ? 10.927 -2.855 43.505 1.00 33.78 617 ALA A CA 1
ATOM 4253 C C . ALA A 1 533 ? 10.294 -3.584 42.351 1.00 36.31 617 ALA A C 1
ATOM 4254 O O . ALA A 1 533 ? 9.488 -3.004 41.627 1.00 36.24 617 ALA A O 1
ATOM 4256 N N . THR A 1 534 ? 10.630 -4.857 42.172 1.00 38.62 618 THR A N 1
ATOM 4257 C CA . THR A 1 534 ? 10.011 -5.607 41.088 1.00 39.49 618 THR A CA 1
ATOM 4258 C C . THR A 1 534 ? 8.495 -5.571 41.20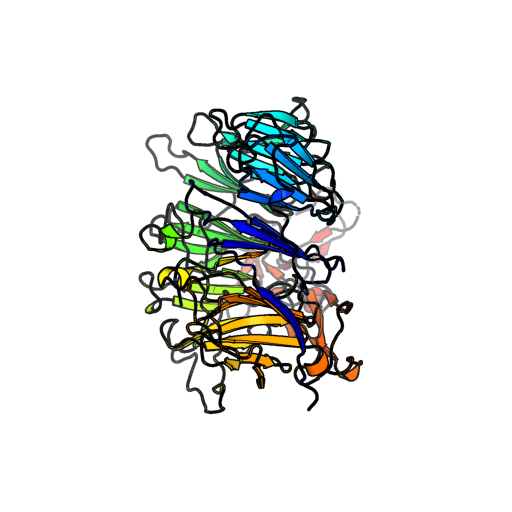4 1.00 41.35 618 THR A C 1
ATOM 4259 O O . THR A 1 534 ? 7.802 -5.341 40.207 1.00 41.24 618 THR A O 1
ATOM 4263 N N . ASP A 1 535 ? 7.975 -5.773 42.409 1.00 42.58 619 ASP A N 1
ATOM 4264 C CA . ASP A 1 535 ? 6.525 -5.939 42.519 1.00 45.71 619 ASP A CA 1
ATOM 4265 C C . ASP A 1 535 ? 5.739 -4.681 42.179 1.00 42.71 619 ASP A C 1
ATOM 4266 O O . ASP A 1 535 ? 4.546 -4.748 41.941 1.00 44.66 619 ASP A O 1
ATOM 4271 N N . ALA A 1 536 ? 6.414 -3.541 42.124 1.00 39.36 620 ALA A N 1
ATOM 4272 C CA . ALA A 1 536 ? 5.771 -2.332 41.660 1.00 35.57 620 ALA A CA 1
ATOM 4273 C C . ALA A 1 536 ? 5.490 -2.404 40.155 1.00 32.37 620 ALA A C 1
ATOM 4274 O O . ALA A 1 536 ? 4.584 -1.760 39.661 1.00 30.20 620 ALA A O 1
ATOM 4276 N N . LEU A 1 537 ? 6.265 -3.186 39.425 1.00 31.79 621 LEU A N 1
ATOM 4277 C CA . LEU A 1 537 ? 6.003 -3.338 38.001 1.00 32.66 621 LEU A CA 1
ATOM 4278 C C . LEU A 1 537 ? 5.181 -4.579 37.768 1.00 35.80 621 LEU A C 1
ATOM 4279 O O . LEU A 1 537 ? 4.380 -4.648 36.822 1.00 37.79 621 LEU A O 1
ATOM 4284 N N . GLY A 1 538 ? 5.408 -5.567 38.630 1.00 36.15 622 GLY A N 1
ATOM 4285 C CA . GLY A 1 538 ? 4.512 -6.701 38.770 1.00 36.03 622 GLY A CA 1
ATOM 4286 C C . GLY A 1 538 ? 4.639 -7.834 37.776 1.00 35.65 622 GLY A C 1
ATOM 4287 O O . GLY A 1 538 ? 4.633 -8.990 38.171 1.00 38.39 622 GLY A O 1
ATOM 4288 N N . VAL A 1 539 ? 4.734 -7.524 36.491 1.00 33.10 623 VAL A N 1
ATOM 4289 C CA . VAL A 1 539 ? 4.514 -8.539 35.478 1.00 31.46 623 VAL A CA 1
ATOM 4290 C C . VAL A 1 539 ? 5.412 -8.232 34.305 1.00 33.30 623 VAL A C 1
ATOM 4291 O O . VAL A 1 539 ? 5.881 -7.111 34.173 1.00 36.29 623 VAL A O 1
ATOM 4295 N N . PRO A 1 540 ? 5.665 -9.218 33.441 1.00 33.51 624 PRO A N 1
ATOM 4296 C CA . PRO A 1 540 ? 6.522 -8.929 32.290 1.00 33.89 624 PRO A CA 1
ATOM 4297 C C . PRO A 1 540 ? 5.788 -8.145 31.209 1.00 33.37 624 PRO A C 1
ATOM 4298 O O . PRO A 1 540 ? 4.578 -8.299 31.047 1.00 38.29 624 PRO A O 1
ATOM 4302 N N . CYS A 1 541 ? 6.515 -7.311 30.489 1.00 31.54 625 CYS A N 1
ATOM 4303 C CA . CYS A 1 541 ? 5.942 -6.609 29.357 1.00 33.05 625 CYS A CA 1
ATOM 4304 C C . CYS A 1 541 ? 5.753 -7.560 28.196 1.00 32.29 625 CYS A C 1
ATOM 4305 O O . CYS A 1 541 ? 6.374 -8.619 28.151 1.00 31.24 625 CYS A O 1
ATOM 4308 N N . THR A 1 542 ? 4.865 -7.170 27.286 1.00 32.65 626 THR A N 1
ATOM 4309 C CA . THR A 1 542 ? 4.479 -7.965 26.134 1.00 32.89 626 THR A CA 1
ATOM 4310 C C . THR A 1 542 ? 4.387 -6.985 24.979 1.00 35.11 626 THR A C 1
ATOM 4311 O O . THR A 1 542 ? 4.445 -5.766 25.186 1.00 33.95 626 THR A O 1
ATOM 4315 N N . GLU A 1 543 ? 4.226 -7.495 23.764 1.00 38.23 627 GLU A N 1
ATOM 4316 C CA . GLU A 1 543 ? 4.367 -6.627 22.592 1.00 42.75 627 GLU A CA 1
ATOM 4317 C C . GLU A 1 543 ? 3.463 -5.401 22.623 1.00 43.98 627 GLU A C 1
ATOM 4318 O O . GLU A 1 543 ? 3.775 -4.360 22.019 1.00 43.75 627 GLU A O 1
ATOM 4324 N N . ASN A 1 544 ? 2.355 -5.562 23.347 1.00 44.19 628 ASN A N 1
ATOM 4325 C CA . ASN A 1 544 ? 1.356 -4.539 23.586 1.00 43.11 628 ASN A CA 1
ATOM 4326 C C . ASN A 1 544 ? 1.822 -3.349 24.377 1.00 42.29 628 ASN A C 1
ATOM 4327 O O . ASN A 1 544 ? 1.200 -2.294 24.338 1.00 42.11 628 ASN A O 1
ATOM 4332 N N . ASP A 1 545 ? 2.884 -3.532 25.142 1.00 38.86 629 ASP A N 1
ATOM 4333 C CA . ASP A 1 545 ? 3.342 -2.487 26.015 1.00 36.58 629 ASP A CA 1
ATOM 4334 C C . ASP A 1 545 ? 4.426 -1.658 25.349 1.00 36.55 629 ASP A C 1
ATOM 4335 O O . ASP A 1 545 ? 4.932 -0.682 25.917 1.00 35.82 629 ASP A O 1
ATOM 4340 N N . TYR A 1 546 ? 4.753 -2.024 24.120 1.00 35.16 630 TYR A N 1
ATOM 4341 C CA . TYR A 1 546 ? 5.740 -1.265 23.397 1.00 36.40 630 TYR A CA 1
ATOM 4342 C C . TYR A 1 546 ? 5.162 -0.508 22.230 1.00 36.85 630 TYR A C 1
ATOM 4343 O O . TYR A 1 546 ? 4.124 -0.874 21.683 1.00 40.64 630 TYR A O 1
ATOM 4352 N N . LYS A 1 547 ? 5.889 0.533 21.850 1.00 36.70 631 LYS A N 1
ATOM 4353 C CA . LYS A 1 547 ? 5.509 1.484 20.837 1.00 37.77 631 LYS A CA 1
ATOM 4354 C C . LYS A 1 547 ? 6.829 2.018 20.270 1.00 38.63 631 LYS A C 1
ATOM 4355 O O . LYS A 1 547 ? 7.858 1.934 20.934 1.00 41.47 631 LYS A O 1
ATOM 4361 N N . LEU A 1 548 ? 6.833 2.528 19.043 1.00 37.75 632 LEU A N 1
ATOM 4362 C CA . LEU A 1 548 ? 8.076 3.009 18.420 1.00 35.37 632 LEU A CA 1
ATOM 4363 C C . LEU A 1 548 ? 8.237 4.526 18.522 1.00 36.52 632 LEU A C 1
ATOM 4364 O O . LEU A 1 548 ? 7.253 5.256 18.459 1.00 38.28 632 LEU A O 1
ATOM 4369 N N . TRP A 1 549 ? 9.472 5.008 18.677 1.00 37.49 633 TRP A N 1
ATOM 4370 C CA . TRP A 1 549 ? 9.731 6.458 18.818 1.00 36.58 633 TRP A CA 1
ATOM 4371 C C . TRP A 1 549 ? 11.118 6.877 18.324 1.00 38.69 633 TRP A C 1
ATOM 4372 O O . TRP A 1 549 ? 12.120 6.196 18.593 1.00 40.58 633 TRP A O 1
ATOM 4383 N N . SER A 1 550 ? 11.161 7.989 17.592 1.00 39.30 634 SER A N 1
ATOM 4384 C CA . SER A 1 550 ? 12.404 8.659 17.246 1.00 39.96 634 SE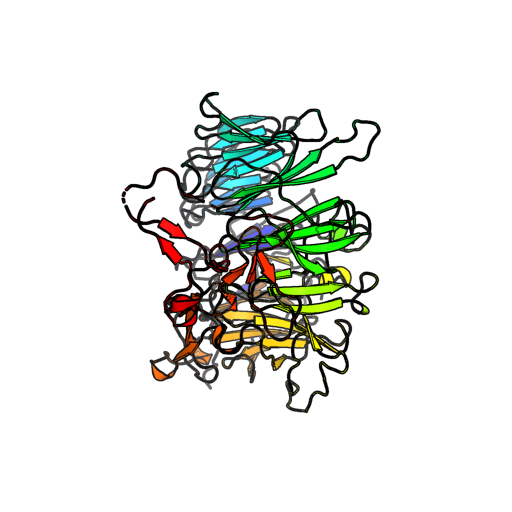R A CA 1
ATOM 4385 C C . SER A 1 550 ? 12.306 10.117 17.656 1.00 40.90 634 SER A C 1
ATOM 4386 O O . SER A 1 550 ? 11.224 10.689 17.676 1.00 42.59 634 SER A O 1
ATOM 4389 N N . PRO A 1 551 ? 13.436 10.736 18.001 1.00 41.10 635 PRO A N 1
ATOM 4390 C CA . PRO A 1 551 ? 13.444 12.185 18.191 1.00 43.16 635 PRO A CA 1
ATOM 4391 C C . PRO A 1 551 ? 12.828 12.982 17.019 1.00 47.51 635 PRO A C 1
ATOM 4392 O O . PRO A 1 551 ? 12.186 14.023 17.236 1.00 49.52 635 PRO A O 1
ATOM 4396 N N . SER A 1 552 ? 13.014 12.491 15.798 1.00 50.91 636 SER A N 1
ATOM 4397 C CA . SER A 1 552 ? 12.383 13.092 14.635 1.00 56.15 636 SER A CA 1
ATOM 4398 C C . SER A 1 552 ? 10.896 13.339 14.866 1.00 57.64 636 SER A C 1
ATOM 4399 O O . SER A 1 552 ? 10.360 14.351 14.421 1.00 58.56 636 SER A O 1
ATOM 4402 N N . ASP A 1 553 ? 10.254 12.419 15.591 1.00 57.63 637 ASP A N 1
ATOM 4403 C CA . ASP A 1 553 ? 8.823 12.493 15.913 1.00 57.75 637 ASP A CA 1
ATOM 4404 C C . ASP A 1 553 ? 8.435 13.757 16.705 1.00 59.05 637 ASP A C 1
ATOM 4405 O O . ASP A 1 553 ? 7.260 14.118 16.783 1.00 59.41 637 ASP A O 1
ATOM 4410 N N . GLU A 1 554 ? 9.418 14.430 17.285 1.00 59.22 638 GLU A N 1
ATOM 4411 C CA . GLU A 1 554 ? 9.137 15.615 18.072 1.00 59.82 638 GLU A CA 1
ATOM 4412 C C . GLU A 1 554 ? 9.411 16.869 17.271 1.00 64.84 638 GLU A C 1
ATOM 4413 O O . GLU A 1 554 ? 8.594 17.790 17.273 1.00 66.86 638 GLU A O 1
ATOM 4419 N N . ARG A 1 555 ? 10.552 16.900 16.580 1.00 69.81 639 ARG A N 1
ATOM 4420 C CA . ARG A 1 555 ? 10.857 17.985 15.627 1.00 70.28 639 ARG A CA 1
ATOM 4421 C C . ARG A 1 555 ? 10.252 17.729 14.208 1.00 68.73 639 ARG A C 1
ATOM 4422 O O . ARG A 1 555 ? 10.966 17.735 13.192 1.00 61.85 639 ARG A O 1
ATOM 4430 N N . GLY A 1 556 ? 8.934 17.494 14.157 1.00 64.83 640 GLY A N 1
ATOM 4431 C CA . GLY A 1 556 ? 8.203 17.309 12.897 1.00 60.79 640 GLY A CA 1
ATOM 4432 C C . GLY A 1 556 ? 8.864 16.471 11.807 1.00 58.62 640 GLY A C 1
ATOM 4433 O O . GLY A 1 556 ? 8.992 16.906 10.667 1.00 57.83 640 GLY A O 1
ATOM 4434 N N . ASN A 1 557 ? 9.286 15.262 12.159 1.00 61.31 641 ASN A N 1
ATOM 4435 C CA . ASN A 1 557 ? 9.803 14.289 11.187 1.00 60.07 641 ASN A CA 1
ATOM 4436 C C . ASN A 1 557 ? 11.119 14.621 10.542 1.00 55.99 641 ASN A C 1
ATOM 4437 O O . ASN A 1 557 ? 11.517 13.933 9.627 1.00 57.42 641 ASN A O 1
ATOM 4442 N N . GLU A 1 558 ? 11.792 15.667 10.991 1.00 55.02 642 GLU A N 1
ATOM 4443 C CA . GLU A 1 558 ? 13.037 16.054 10.351 1.00 56.50 642 GLU A CA 1
ATOM 4444 C C . GLU A 1 558 ? 14.164 15.112 10.776 1.00 55.06 642 GLU A C 1
ATOM 4445 O O . GLU A 1 558 ? 14.376 14.892 11.963 1.00 55.31 642 GLU A O 1
ATOM 4451 N N . CYS A 1 559 ? 14.886 14.557 9.811 1.00 54.77 643 CYS A N 1
ATOM 4452 C CA . CYS A 1 559 ? 16.069 13.767 10.128 1.00 55.05 643 CYS A CA 1
ATOM 4453 C C . CYS A 1 559 ? 17.244 14.637 10.552 1.00 51.37 643 CYS A C 1
ATOM 4454 O O . CYS A 1 559 ? 17.127 15.849 10.691 1.00 49.17 643 CYS A O 1
ATOM 4457 N N . LEU A 1 560 ? 18.380 14.013 10.795 1.00 48.04 644 LEU A N 1
ATOM 4458 C CA . LEU A 1 560 ? 19.531 14.781 11.162 1.00 46.99 644 LEU A CA 1
ATOM 4459 C C . LEU A 1 560 ? 20.718 14.211 10.421 1.00 49.38 644 LEU A C 1
ATOM 4460 O O . LEU A 1 560 ? 21.047 13.027 10.566 1.00 47.77 644 LEU A O 1
ATOM 4465 N N . LEU A 1 561 ? 21.340 15.077 9.621 1.00 48.79 645 LEU A N 1
ATOM 4466 C CA . LEU A 1 561 ? 22.319 14.669 8.624 1.00 47.67 645 LEU A CA 1
ATOM 4467 C C . LEU A 1 561 ? 21.747 13.518 7.822 1.00 46.79 645 LEU A C 1
ATOM 4468 O O . LEU A 1 561 ? 22.429 12.521 7.576 1.00 43.44 645 LEU A O 1
ATOM 4473 N N . GLY A 1 562 ? 20.474 13.674 7.448 1.00 47.94 646 GLY A N 1
ATOM 4474 C CA . GLY A 1 562 ? 19.752 12.706 6.628 1.00 51.74 646 GLY A CA 1
ATOM 4475 C C . GLY A 1 562 ? 19.712 11.281 7.155 1.00 52.59 646 GLY A C 1
ATOM 4476 O O . GLY A 1 562 ? 19.725 10.330 6.385 1.00 57.09 646 GLY A O 1
ATOM 4477 N N . HIS A 1 563 ? 19.684 11.130 8.471 1.00 51.09 647 HIS A N 1
ATOM 4478 C CA . HIS A 1 563 ? 19.469 9.827 9.079 1.00 48.97 647 HIS A CA 1
ATOM 4479 C C . HIS A 1 563 ? 18.821 10.010 10.445 1.00 50.03 647 HIS A C 1
ATOM 4480 O O . HIS A 1 563 ? 18.898 11.086 11.045 1.00 50.35 647 HIS A O 1
ATOM 4487 N N . LYS A 1 564 ? 18.162 8.958 10.916 1.00 47.87 648 LYS A N 1
ATOM 4488 C CA . LYS A 1 564 ? 17.397 9.026 12.137 1.00 47.26 648 LYS A CA 1
ATOM 4489 C C . LYS A 1 564 ? 17.389 7.678 12.840 1.00 48.11 648 LYS A C 1
ATOM 4490 O O . LYS A 1 564 ? 17.620 6.631 12.220 1.00 50.05 648 LYS A O 1
ATOM 4496 N N . THR A 1 565 ? 17.119 7.710 14.141 1.00 45.48 649 THR A N 1
ATOM 4497 C CA . THR A 1 565 ? 17.163 6.507 14.954 1.00 40.85 649 THR A CA 1
ATOM 4498 C C . THR A 1 565 ? 15.778 6.250 15.527 1.00 41.38 649 THR A C 1
ATOM 4499 O O . THR A 1 565 ? 15.159 7.165 16.066 1.00 42.37 649 THR A O 1
ATOM 4503 N N . VAL A 1 566 ? 15.293 5.014 15.405 1.00 39.12 650 VAL A N 1
ATOM 4504 C CA . VAL A 1 566 ? 14.010 4.642 15.999 1.00 37.27 650 VAL A CA 1
ATOM 4505 C C . VAL A 1 566 ? 14.227 3.657 17.134 1.00 38.56 650 VAL A C 1
ATOM 4506 O O . VAL A 1 566 ? 14.974 2.683 16.968 1.00 40.60 650 VAL A O 1
ATOM 4510 N N . PHE A 1 567 ? 13.566 3.913 18.272 1.00 37.54 651 PHE A N 1
ATOM 4511 C CA . PHE A 1 567 ? 13.703 3.099 19.498 1.00 35.82 651 PHE A CA 1
ATOM 4512 C C . PHE A 1 567 ? 12.401 2.385 19.866 1.00 37.35 651 PHE A C 1
ATOM 4513 O O . PHE A 1 567 ? 11.304 2.952 19.727 1.00 37.81 651 PHE A O 1
ATOM 4521 N N . LYS A 1 568 ? 12.507 1.146 20.339 1.00 37.66 652 LYS A N 1
ATOM 4522 C CA . LYS A 1 568 ? 11.334 0.487 20.912 1.00 39.36 652 LYS A CA 1
ATOM 4523 C C . LYS A 1 568 ? 11.281 0.890 22.386 1.00 38.91 652 LYS A C 1
ATOM 4524 O O . LYS A 1 568 ? 12.197 0.583 23.151 1.00 41.46 652 LYS A O 1
ATOM 4530 N N . ARG A 1 569 ? 10.243 1.614 22.786 1.00 36.19 653 ARG A N 1
ATOM 4531 C CA . ARG A 1 569 ? 10.137 2.042 24.174 1.00 35.90 653 ARG A CA 1
ATOM 4532 C C . ARG A 1 569 ? 8.815 1.567 24.698 1.00 35.09 653 ARG A C 1
ATOM 4533 O O . ARG A 1 569 ? 7.849 1.512 23.951 1.00 32.85 653 ARG A O 1
ATOM 4541 N N . ARG A 1 570 ? 8.781 1.207 25.978 1.00 35.45 654 ARG A N 1
ATOM 4542 C CA . ARG A 1 570 ? 7.533 0.852 26.619 1.00 33.74 654 ARG A CA 1
ATOM 4543 C C . ARG A 1 570 ? 6.684 2.117 26.758 1.00 34.27 654 ARG A C 1
ATOM 4544 O O . ARG A 1 570 ? 7.213 3.181 27.039 1.00 35.97 654 ARG A O 1
ATOM 4552 N N . THR A 1 571 ? 5.382 2.010 26.514 1.00 33.86 655 THR A N 1
ATOM 4553 C CA . THR A 1 571 ? 4.469 3.144 26.641 1.00 33.01 655 THR A CA 1
ATOM 4554 C C . THR A 1 571 ? 4.497 3.674 28.067 1.00 33.02 655 THR A C 1
ATOM 4555 O O . THR A 1 571 ? 4.902 2.968 28.975 1.00 33.09 655 THR A O 1
ATOM 4559 N N . PRO A 1 572 ? 4.055 4.920 28.280 1.00 33.05 656 PRO A N 1
ATOM 4560 C CA . PRO A 1 572 ? 4.227 5.472 29.616 1.00 34.12 656 PRO A CA 1
ATOM 4561 C C . PRO A 1 572 ? 3.314 4.845 30.671 1.00 36.33 656 PRO A C 1
ATOM 4562 O O . PRO A 1 572 ? 3.743 4.656 31.817 1.00 36.89 656 PRO A O 1
ATOM 4566 N N . HIS A 1 573 ? 2.095 4.490 30.273 1.00 38.22 657 HIS A N 1
ATOM 4567 C CA . HIS A 1 573 ? 1.126 3.887 31.189 1.00 39.86 657 HIS A CA 1
ATOM 4568 C C . HIS A 1 573 ? 1.266 2.391 31.525 1.00 40.04 657 HIS A C 1
ATOM 4569 O O . HIS A 1 573 ? 0.810 1.945 32.578 1.00 41.57 657 HIS A O 1
ATOM 4576 N N . ALA A 1 574 ? 1.888 1.620 30.641 1.00 38.01 658 ALA A N 1
ATOM 4577 C CA . ALA A 1 574 ? 2.127 0.198 30.890 1.00 37.25 658 ALA A CA 1
ATOM 4578 C C . ALA A 1 574 ? 2.779 -0.080 32.242 1.00 37.46 658 ALA A C 1
ATOM 4579 O O . ALA A 1 574 ? 3.875 0.364 32.473 1.00 46.08 658 ALA A O 1
ATOM 4581 N N . THR A 1 575 ? 2.123 -0.821 33.125 1.00 35.46 659 THR A N 1
ATOM 4582 C CA . THR A 1 575 ? 2.770 -1.305 34.354 1.00 33.45 659 THR A CA 1
ATOM 4583 C C . THR A 1 575 ? 3.248 -2.748 34.173 1.00 37.49 659 THR A C 1
ATOM 4584 O O . THR A 1 575 ? 2.459 -3.697 34.273 1.00 41.54 659 THR A O 1
ATOM 4588 N N . CYS A 1 576 ? 4.534 -2.905 33.889 1.00 35.76 660 CYS A N 1
ATOM 4589 C CA . CYS A 1 576 ? 5.120 -4.193 33.590 1.00 31.59 660 CYS A CA 1
ATOM 4590 C C . CYS A 1 576 ? 6.595 -3.921 33.510 1.00 30.28 660 CYS A C 1
ATOM 4591 O O . CYS A 1 576 ? 7.012 -2.771 33.371 1.00 29.62 660 CYS A O 1
ATOM 4594 N N . PHE A 1 577 ? 7.393 -4.969 33.574 1.00 31.44 661 PHE A N 1
ATOM 4595 C CA . PHE A 1 577 ? 8.829 -4.774 33.633 1.00 34.68 661 PHE A CA 1
ATOM 4596 C C . PHE A 1 577 ? 9.546 -5.350 32.429 1.00 35.36 661 PHE A C 1
ATOM 4597 O O . PHE A 1 577 ? 9.323 -6.487 32.048 1.00 39.93 661 PHE A O 1
ATOM 4605 N N . ASN A 1 578 ? 10.429 -4.546 31.866 1.00 34.38 662 ASN A N 1
ATOM 4606 C CA . ASN A 1 578 ? 11.186 -4.925 30.714 1.00 35.74 662 ASN A CA 1
ATOM 4607 C C . ASN A 1 578 ? 12.106 -6.087 30.958 1.00 35.35 662 ASN A C 1
ATOM 4608 O O . ASN A 1 578 ? 12.291 -6.911 30.086 1.00 35.12 662 ASN A O 1
ATOM 4613 N N . GLY A 1 579 ? 12.671 -6.157 32.155 1.00 35.18 663 GLY A N 1
ATOM 4614 C CA . GLY A 1 579 ? 13.567 -7.237 32.508 1.00 34.81 663 GLY A CA 1
ATOM 4615 C C . GLY A 1 579 ? 15.029 -6.885 32.334 1.00 37.01 663 GLY A C 1
ATOM 4616 O O . GLY A 1 579 ? 15.422 -6.226 31.356 1.00 37.73 663 GLY A O 1
ATOM 4617 N N . GLU A 1 580 ? 15.836 -7.331 33.293 1.00 37.82 664 GLU A N 1
ATOM 4618 C CA . GLU A 1 580 ? 17.246 -7.024 33.327 1.00 37.01 664 GLU A CA 1
ATOM 4619 C C . GLU A 1 580 ? 17.901 -7.291 31.975 1.00 37.17 664 GLU A C 1
ATOM 4620 O O . GLU A 1 580 ? 18.790 -6.567 31.551 1.00 36.49 664 GLU A O 1
ATOM 4626 N N . ASP A 1 581 ? 17.430 -8.307 31.271 1.00 39.94 665 ASP A N 1
ATOM 4627 C CA . ASP A 1 581 ? 18.077 -8.677 30.023 1.00 40.43 665 ASP A CA 1
ATOM 4628 C C . ASP A 1 581 ? 17.497 -8.047 28.786 1.00 39.01 665 ASP A C 1
ATOM 4629 O O . ASP A 1 581 ? 17.951 -8.319 27.688 1.00 40.96 665 ASP A O 1
ATOM 4634 N N . PHE A 1 582 ? 16.506 -7.198 28.970 1.00 38.33 666 PHE A N 1
ATOM 4635 C CA . PHE A 1 582 ? 15.949 -6.452 27.874 1.00 37.99 666 PHE A CA 1
ATOM 4636 C C . PHE A 1 582 ? 17.041 -5.966 26.942 1.00 39.07 666 PHE A C 1
ATOM 4637 O O . PHE A 1 582 ? 18.029 -5.354 27.366 1.00 39.70 666 PHE A O 1
ATOM 4645 N N . ASP A 1 583 ? 16.885 -6.260 25.667 1.00 39.35 667 ASP A N 1
ATOM 4646 C CA . ASP A 1 583 ? 17.910 -5.876 24.735 1.00 40.02 667 ASP A CA 1
ATOM 4647 C C . ASP A 1 583 ? 17.261 -4.970 23.715 1.00 40.63 667 ASP A C 1
ATOM 4648 O O . ASP A 1 583 ? 16.823 -5.411 22.653 1.00 42.38 667 ASP A O 1
ATOM 4653 N N . ARG A 1 584 ? 17.201 -3.690 24.063 1.00 40.25 668 ARG A N 1
ATOM 4654 C CA . ARG A 1 584 ? 16.352 -2.716 23.364 1.00 39.22 668 ARG A CA 1
ATOM 4655 C C . ARG A 1 584 ? 16.599 -2.574 21.868 1.00 38.48 668 ARG A C 1
ATOM 4656 O O . ARG A 1 584 ? 17.661 -2.095 21.457 1.00 39.77 668 ARG A O 1
ATOM 4664 N N . PRO A 1 585 ? 15.613 -2.987 21.049 1.00 37.53 669 PRO A N 1
ATOM 4665 C CA . PRO A 1 585 ? 15.647 -2.749 19.607 1.00 37.89 669 PRO A CA 1
ATOM 4666 C C . PRO A 1 585 ? 15.911 -1.282 19.281 1.00 41.29 669 PRO A C 1
ATOM 4667 O O . PRO A 1 585 ? 15.162 -0.393 19.724 1.00 46.03 669 PRO A O 1
ATOM 4671 N N . VAL A 1 586 ? 16.983 -1.038 18.534 1.00 42.31 670 VAL A N 1
ATOM 4672 C CA . VAL A 1 586 ? 17.247 0.274 17.961 1.00 42.80 670 VAL A CA 1
ATOM 4673 C C . VAL A 1 586 ? 17.529 0.121 16.485 1.00 45.61 670 VAL A C 1
ATOM 4674 O O . VAL A 1 586 ? 18.250 -0.793 16.080 1.00 52.85 670 VAL A O 1
ATOM 4678 N N . VAL A 1 587 ? 16.959 1.002 15.679 1.00 45.67 671 VAL A N 1
ATOM 4679 C CA . VAL A 1 587 ? 17.203 0.959 14.244 1.00 44.60 671 VAL A CA 1
ATOM 4680 C C . VAL A 1 587 ? 17.571 2.341 13.730 1.00 44.84 671 VAL A C 1
ATOM 4681 O O . VAL A 1 587 ? 16.819 3.322 13.901 1.00 44.22 671 VAL A O 1
ATOM 4685 N N . VAL A 1 588 ? 18.730 2.408 13.096 1.00 43.40 672 VAL A N 1
ATOM 4686 C CA . VAL A 1 588 ? 19.142 3.625 12.423 1.00 43.07 672 VAL A CA 1
ATOM 4687 C C . VAL A 1 588 ? 18.835 3.474 10.953 1.00 46.31 672 VAL A C 1
ATOM 4688 O O . VAL A 1 588 ? 18.993 2.388 10.400 1.00 54.13 672 VAL A O 1
ATOM 4692 N N . SER A 1 589 ? 18.403 4.540 10.305 1.00 47.70 673 SER A N 1
ATOM 4693 C CA . SER A 1 589 ? 18.146 4.449 8.876 1.00 52.81 673 SER A CA 1
ATOM 4694 C C . SER A 1 589 ? 18.379 5.779 8.189 1.00 57.33 673 SER A C 1
ATOM 4695 O O . SER A 1 589 ? 18.254 6.831 8.814 1.00 58.84 673 SER A O 1
ATOM 4698 N N . ASN A 1 590 ? 18.722 5.728 6.906 1.00 61.28 674 ASN A N 1
ATOM 4699 C CA . ASN A 1 590 ? 18.760 6.932 6.080 1.00 65.94 674 ASN A CA 1
ATOM 4700 C C . ASN A 1 590 ? 17.361 7.301 5.619 1.00 65.79 674 ASN A C 1
ATOM 4701 O O . ASN A 1 590 ? 16.530 6.421 5.418 1.00 65.06 674 ASN A O 1
ATOM 4706 N N . CYS A 1 591 ? 17.096 8.594 5.480 1.00 66.29 675 CYS A N 1
ATOM 4707 C CA . CYS A 1 591 ? 15.784 9.068 5.026 1.00 73.28 675 CYS A CA 1
ATOM 4708 C C . CYS A 1 591 ? 15.945 9.857 3.744 1.00 73.10 675 CYS A C 1
ATOM 4709 O O . CYS A 1 591 ? 16.985 10.481 3.529 1.00 71.09 675 CYS A O 1
ATOM 4712 N N . SER A 1 592 ? 14.926 9.816 2.887 1.00 72.76 676 SER A N 1
ATOM 4713 C CA . SER A 1 592 ? 15.048 10.452 1.582 1.00 74.36 676 SER A CA 1
ATOM 4714 C C . SER A 1 592 ? 15.290 11.947 1.766 1.00 71.21 676 SER A C 1
ATOM 4715 O O . SER A 1 592 ? 14.896 12.507 2.786 1.00 64.26 676 SER A O 1
ATOM 4718 N N . CYS A 1 593 ? 15.966 12.556 0.785 1.00 72.14 677 CYS A N 1
ATOM 4719 C CA . CYS A 1 593 ? 16.640 13.852 0.932 1.00 69.88 677 CYS A CA 1
ATOM 4720 C C . CYS A 1 593 ? 15.739 15.048 1.087 1.00 70.02 677 CYS A C 1
ATOM 4721 O O . CYS A 1 593 ? 14.612 15.036 0.605 1.00 78.21 677 CYS A O 1
ATOM 4724 N N . THR A 1 594 ? 16.255 16.078 1.755 1.00 65.97 678 THR A N 1
ATOM 4725 C CA . THR A 1 594 ? 15.557 17.356 1.931 1.00 69.60 678 THR A CA 1
ATOM 4726 C C . THR A 1 594 ? 16.450 18.519 1.496 1.00 71.34 678 THR A C 1
ATOM 4727 O O . THR A 1 594 ? 17.637 18.335 1.251 1.00 70.63 678 THR A O 1
ATOM 4731 N N . ARG A 1 595 ? 15.875 19.712 1.397 1.00 76.90 679 ARG A N 1
ATOM 4732 C CA . ARG A 1 595 ? 16.648 20.898 1.059 1.00 83.22 679 ARG A CA 1
ATOM 4733 C C . ARG A 1 595 ? 17.767 21.139 2.078 1.00 86.96 679 ARG A C 1
ATOM 4734 O O . ARG A 1 595 ? 18.868 21.583 1.721 1.00 92.47 679 ARG A O 1
ATOM 4742 N N . GLU A 1 596 ? 17.480 20.826 3.340 1.00 84.70 680 GLU A N 1
ATOM 4743 C CA . GLU A 1 596 ? 18.398 21.120 4.433 1.00 80.20 680 GLU A CA 1
ATOM 4744 C C . GLU A 1 596 ? 19.564 20.160 4.422 1.00 72.64 680 GLU A C 1
ATOM 4745 O O . GLU A 1 596 ? 20.539 20.376 5.138 1.00 68.35 680 GLU A O 1
ATOM 4751 N N . ASP A 1 597 ? 19.464 19.105 3.614 1.00 68.98 681 ASP A N 1
ATOM 4752 C CA . ASP A 1 597 ? 20.595 18.193 3.430 1.00 70.79 681 ASP A CA 1
ATOM 4753 C C . ASP A 1 597 ? 21.704 18.783 2.543 1.00 72.49 681 ASP A C 1
ATOM 4754 O O . ASP A 1 597 ? 22.846 18.311 2.580 1.00 72.29 681 ASP A O 1
ATOM 4759 N N . TYR A 1 598 ? 21.374 19.811 1.760 1.00 75.59 682 TYR A N 1
ATOM 4760 C CA . TYR A 1 598 ? 22.339 20.412 0.840 1.00 74.11 682 TYR A CA 1
ATOM 4761 C C . TYR A 1 598 ? 22.798 21.779 1.283 1.00 75.17 682 TYR A C 1
ATOM 4762 O O . TYR A 1 598 ? 22.091 22.475 2.014 1.00 78.58 682 TYR A O 1
ATOM 4771 N N . GLU A 1 599 ? 24.004 22.137 0.853 1.00 76.39 683 GLU A N 1
ATOM 4772 C CA . GLU A 1 599 ? 24.504 23.500 0.971 1.00 79.99 683 GLU A CA 1
ATOM 4773 C C . GLU A 1 599 ? 25.050 23.978 -0.373 1.00 87.86 683 GLU A C 1
ATOM 4774 O O . GLU A 1 599 ? 25.141 23.209 -1.355 1.00 82.75 683 GLU A O 1
ATOM 4780 N N . CYS A 1 600 ? 25.412 25.258 -0.400 1.00 97.31 684 CYS A N 1
ATOM 4781 C CA . CYS A 1 600 ? 25.971 25.862 -1.589 1.00 97.73 684 CYS A CA 1
ATOM 4782 C C . CYS A 1 600 ? 27.408 25.436 -1.733 1.00 92.47 684 CYS A C 1
ATOM 4783 O O . CYS A 1 600 ? 28.180 25.437 -0.759 1.00 83.71 684 CYS A O 1
ATOM 4786 N N . ASP A 1 601 ? 27.737 25.059 -2.962 1.00 89.17 685 ASP A N 1
ATOM 4787 C CA . ASP A 1 601 ? 29.067 24.627 -3.331 1.00 89.77 685 ASP A CA 1
ATOM 4788 C C . ASP A 1 601 ? 30.124 25.738 -3.205 1.00 97.07 685 ASP A C 1
ATOM 4789 O O . ASP A 1 601 ? 29.794 26.931 -3.111 1.00 97.94 685 ASP A O 1
ATOM 4794 N N . PHE A 1 602 ? 31.394 25.331 -3.184 1.00 104.95 686 PHE A N 1
ATOM 4795 C CA . PHE A 1 602 ? 32.506 26.272 -3.110 1.00 108.05 686 PHE A CA 1
ATOM 4796 C C . PHE A 1 602 ? 32.294 27.291 -4.219 1.00 113.28 686 PHE A C 1
ATOM 4797 O O . PHE A 1 602 ? 32.147 26.920 -5.388 1.00 110.54 686 PHE A O 1
ATOM 4805 N N . GLY A 1 603 ? 32.201 28.563 -3.836 1.00 118.54 687 GLY A N 1
ATOM 4806 C CA . GLY A 1 603 ? 32.044 29.662 -4.795 1.00 124.78 687 GLY A CA 1
ATOM 4807 C C . GLY A 1 603 ? 30.647 29.865 -5.367 1.00 125.16 687 GLY A C 1
ATOM 4808 O O . GLY A 1 603 ? 30.487 30.422 -6.461 1.00 137.83 687 GLY A O 1
ATOM 4809 N N . PHE A 1 604 ? 29.643 29.394 -4.631 1.00 111.59 688 PHE A N 1
ATOM 4810 C CA . PHE A 1 604 ? 28.248 29.672 -4.939 1.00 97.68 688 PHE A CA 1
ATOM 4811 C C . PHE A 1 604 ? 27.643 30.358 -3.729 1.00 99.65 688 PHE A C 1
ATOM 4812 O O . PHE A 1 604 ? 28.200 30.284 -2.629 1.00 101.68 688 PHE A O 1
ATOM 4820 N N . LYS A 1 605 ? 26.521 31.041 -3.921 1.00 101.95 689 LYS A N 1
ATOM 4821 C CA . LYS A 1 605 ? 25.882 31.713 -2.795 1.00 104.66 689 LYS A CA 1
ATOM 4822 C C . LYS A 1 605 ? 24.370 31.842 -2.938 1.00 107.89 689 LYS A C 1
ATOM 4823 O O . LYS A 1 605 ? 23.787 31.546 -3.988 1.00 102.76 689 LYS A O 1
ATOM 4829 N N . MET A 1 606 ? 23.750 32.271 -1.848 1.00 115.10 690 MET A N 1
ATOM 4830 C CA . MET A 1 606 ? 22.318 32.479 -1.791 1.00 124.44 690 MET A CA 1
ATOM 4831 C C . MET A 1 606 ? 21.976 33.767 -2.531 1.00 129.32 690 MET A C 1
ATOM 4832 O O . MET A 1 606 ? 22.604 34.799 -2.281 1.00 131.44 690 MET A O 1
ATOM 4837 N N . SER A 1 607 ? 20.999 33.708 -3.443 1.00 131.62 691 SER A N 1
ATOM 4838 C CA . SER A 1 607 ? 20.509 34.907 -4.143 1.00 137.89 691 SER A CA 1
ATOM 4839 C C . SER A 1 607 ? 19.894 35.894 -3.141 1.00 140.52 691 SER A C 1
ATOM 4840 O O . SER A 1 607 ? 19.468 35.501 -2.051 1.00 145.11 691 SER A O 1
ATOM 4843 N N . GLU A 1 608 ? 19.839 37.167 -3.506 1.00 139.78 692 GLU A N 1
ATOM 4844 C CA . GLU A 1 608 ? 19.389 38.179 -2.561 1.00 140.90 692 GLU A CA 1
ATOM 4845 C C . GLU A 1 608 ? 17.968 37.925 -2.052 1.00 147.59 692 GLU A C 1
ATOM 4846 O O . GLU A 1 608 ? 17.686 38.169 -0.876 1.00 147.53 692 GLU A O 1
ATOM 4852 N N . ASP A 1 609 ? 17.099 37.395 -2.917 1.00 148.65 693 ASP A N 1
ATOM 4853 C CA . ASP A 1 609 ? 15.706 37.122 -2.539 1.00 141.80 693 ASP A CA 1
ATOM 4854 C C . ASP A 1 609 ? 15.641 36.010 -1.497 1.00 146.12 693 ASP A C 1
ATOM 4855 O O . ASP A 1 609 ? 15.559 34.826 -1.828 1.00 148.68 693 ASP A O 1
ATOM 4860 N N . LEU A 1 610 ? 15.712 36.410 -0.230 1.00 143.08 694 LEU A N 1
ATOM 4861 C CA . LEU A 1 610 ? 15.658 35.468 0.869 1.00 140.53 694 LEU A CA 1
ATOM 4862 C C . LEU A 1 610 ? 14.423 34.597 0.695 1.00 147.69 694 LEU A C 1
ATOM 4863 O O . LEU A 1 610 ? 14.478 33.385 0.907 1.00 149.61 694 LEU A O 1
ATOM 4868 N N . SER A 1 611 ? 13.330 35.228 0.265 1.00 151.69 695 SER A N 1
ATOM 4869 C CA . SER A 1 611 ? 12.047 34.567 0.092 1.00 151.81 695 SER A CA 1
ATOM 4870 C C . SER A 1 611 ? 12.225 33.236 -0.623 1.00 162.42 695 SER A C 1
ATOM 4871 O O . SER A 1 611 ? 11.797 32.196 -0.131 1.00 166.64 695 SER A O 1
ATOM 4874 N N . LEU A 1 612 ? 12.866 33.271 -1.783 1.00 161.48 696 LEU A N 1
ATOM 4875 C CA . LEU A 1 612 ? 13.079 32.041 -2.533 1.00 151.11 696 LEU A CA 1
ATOM 4876 C C . LEU A 1 612 ? 14.572 31.747 -2.672 1.00 146.94 696 LEU A C 1
ATOM 4877 O O . LEU A 1 612 ? 15.328 32.564 -3.201 1.00 143.27 696 LEU A O 1
ATOM 4882 N N . GLU A 1 613 ? 14.981 30.579 -2.171 1.00 142.41 697 GLU A N 1
ATOM 4883 C CA . GLU A 1 613 ? 16.402 30.283 -1.923 1.00 134.69 697 GLU A CA 1
ATOM 4884 C C . GLU A 1 613 ? 17.048 29.150 -2.722 1.00 127.91 697 GLU A C 1
ATOM 4885 O O . GLU A 1 613 ? 16.751 27.973 -2.522 1.00 115.20 697 GLU A O 1
ATOM 4891 N N . VAL A 1 614 ? 17.965 29.548 -3.601 1.00 129.10 698 VAL A N 1
ATOM 4892 C CA . VAL A 1 614 ? 18.716 28.658 -4.479 1.00 121.95 698 VAL A CA 1
ATOM 4893 C C . VAL A 1 614 ? 20.182 29.075 -4.359 1.00 124.20 698 VAL A C 1
ATOM 4894 O O . VAL A 1 614 ? 20.498 30.127 -3.802 1.00 111.06 698 VAL A O 1
ATOM 4898 N N . CYS A 1 615 ? 21.080 28.252 -4.881 1.00 137.42 699 CYS A N 1
ATOM 4899 C CA . CYS A 1 615 ? 22.478 28.648 -5.003 1.00 139.60 699 CYS A CA 1
ATOM 4900 C C . CYS A 1 615 ? 22.712 29.170 -6.411 1.00 138.83 699 CYS A C 1
ATOM 4901 O O . CYS A 1 615 ? 22.143 28.676 -7.392 1.00 135.17 699 CYS A O 1
ATOM 4904 N N . VAL A 1 616 ? 23.548 30.193 -6.496 1.00 135.59 700 VAL A N 1
ATOM 4905 C CA . VAL A 1 616 ? 23.821 30.853 -7.754 1.00 131.53 700 VAL A CA 1
ATOM 4906 C C . VAL A 1 616 ? 25.331 31.083 -7.821 1.00 131.62 700 VAL A C 1
ATOM 4907 O O . VAL A 1 616 ? 25.944 31.435 -6.799 1.00 126.45 700 VAL A O 1
ATOM 4911 N N . PRO A 1 617 ? 25.948 30.845 -9.003 1.00 126.10 701 PRO A N 1
ATOM 4912 C CA . PRO A 1 617 ? 27.384 31.138 -9.138 1.00 115.59 701 PRO A CA 1
ATOM 4913 C C . PRO A 1 617 ? 27.725 32.522 -8.555 1.00 113.20 701 PRO A C 1
ATOM 4914 O O . PRO A 1 617 ? 27.098 33.506 -8.939 1.00 116.16 701 PRO A O 1
ATOM 4918 N N . ASP A 1 618 ? 28.653 32.574 -7.591 1.00 123.04 702 ASP A N 1
ATOM 4919 C CA . ASP A 1 618 ? 29.113 33.835 -6.973 1.00 131.92 702 ASP A CA 1
ATOM 4920 C C . ASP A 1 618 ? 29.859 34.624 -8.044 1.00 144.86 702 ASP A C 1
ATOM 4921 O O . ASP A 1 618 ? 30.706 34.042 -8.728 1.00 138.35 702 ASP A O 1
ATOM 4926 N N . PRO A 1 619 ? 29.537 35.935 -8.209 1.00 154.12 703 PRO A N 1
ATOM 4927 C CA . PRO A 1 619 ? 30.218 36.757 -9.228 1.00 154.11 703 PRO A CA 1
ATOM 4928 C C . PRO A 1 619 ? 31.736 36.928 -9.013 1.00 153.41 703 PRO A C 1
ATOM 4929 O O . PRO A 1 619 ? 32.514 36.869 -9.982 1.00 156.37 703 PRO A O 1
ATOM 4933 N N . GLU A 1 620 ? 32.156 37.125 -7.765 1.00 141.96 704 GLU A N 1
ATOM 4934 C CA . GLU A 1 620 ? 33.560 37.465 -7.524 1.00 128.27 704 GLU A CA 1
ATOM 4935 C C . GLU A 1 620 ? 34.535 36.300 -7.714 1.00 127.64 704 GLU A C 1
ATOM 4936 O O . GLU A 1 620 ? 35.625 36.500 -8.229 1.00 123.75 704 GLU A O 1
ATOM 4942 N N . PHE A 1 621 ? 34.152 35.083 -7.340 1.00 133.01 705 PHE A N 1
ATOM 4943 C CA . PHE A 1 621 ? 34.813 33.950 -7.944 1.00 131.73 705 PHE A CA 1
ATOM 4944 C C . PHE A 1 621 ? 34.280 33.949 -9.360 1.00 127.63 705 PHE A C 1
ATOM 4945 O O . PHE A 1 621 ? 33.074 34.004 -9.575 1.00 132.26 705 PHE A O 1
ATOM 4953 N N . SER A 1 622 ? 35.170 33.889 -10.336 1.00 122.08 706 SER A N 1
ATOM 4954 C CA . SER A 1 622 ? 34.749 33.545 -11.687 1.00 127.56 706 SER A CA 1
ATOM 4955 C C . SER A 1 622 ? 34.055 32.193 -11.596 1.00 124.38 706 SER A C 1
ATOM 4956 O O . SER A 1 622 ? 32.976 32.000 -12.148 1.00 121.60 706 SER A O 1
ATOM 4959 N N . GLY A 1 623 ? 34.694 31.270 -10.884 1.00 118.63 707 GLY A N 1
ATOM 4960 C CA . GLY A 1 623 ? 34.139 29.953 -10.641 1.00 99.15 707 GLY A CA 1
ATOM 4961 C C . GLY A 1 623 ? 34.939 29.266 -9.567 1.00 87.80 707 GLY A C 1
ATOM 4962 O O . GLY A 1 623 ? 34.898 28.051 -9.446 1.00 84.94 707 GLY A O 1
ATOM 4963 N N . PRO A 1 628 ? 36.590 20.006 -11.678 1.00 134.11 712 PRO A N 1
ATOM 4964 C CA . PRO A 1 628 ? 37.378 19.587 -12.843 1.00 137.72 712 PRO A CA 1
ATOM 4965 C C . PRO A 1 628 ? 38.302 18.408 -12.496 1.00 144.54 712 PRO A C 1
ATOM 4966 O O . PRO A 1 628 ? 39.369 18.640 -11.928 1.00 153.02 712 PRO A O 1
ATOM 4970 N N . PRO A 1 629 ? 37.880 17.160 -12.792 1.00 138.04 713 PRO A N 1
ATOM 4971 C CA . PRO A 1 629 ? 38.651 16.010 -12.324 1.00 137.07 713 PRO A CA 1
ATOM 4972 C C . PRO A 1 629 ? 39.649 15.444 -13.335 1.00 144.72 713 PRO A C 1
ATOM 4973 O O . PRO A 1 629 ? 39.275 15.052 -14.438 1.00 158.52 713 PRO A O 1
ATOM 4977 N N . VAL A 1 630 ? 40.916 15.392 -12.933 1.00 141.06 714 VAL A N 1
ATOM 4978 C CA . VAL A 1 630 ? 41.960 14.765 -13.725 1.00 142.20 714 VAL A CA 1
ATOM 4979 C C . VAL A 1 630 ? 42.569 13.611 -12.933 1.00 151.75 714 VAL A C 1
ATOM 4980 O O . VAL A 1 630 ? 42.898 13.758 -11.755 1.00 134.72 714 VAL A O 1
ATOM 4984 N N . PRO A 1 631 ? 42.745 12.462 -13.591 1.00 163.86 715 PRO A N 1
ATOM 4985 C CA . PRO A 1 631 ? 42.335 12.230 -14.978 1.00 167.56 715 PRO A CA 1
ATOM 4986 C C . PRO A 1 631 ? 41.058 11.408 -15.151 1.00 164.34 715 PRO A C 1
ATOM 4987 O O . PRO A 1 631 ? 40.826 10.450 -14.413 1.00 159.64 715 PRO A O 1
ATOM 4991 N N . CYS A 1 632 ? 40.259 11.781 -16.148 1.00 167.54 716 CYS A N 1
ATOM 4992 C CA . CYS A 1 632 ? 38.960 11.147 -16.409 1.00 179.64 716 CYS A CA 1
ATOM 4993 C C . CYS A 1 632 ? 38.969 10.198 -17.632 1.00 179.52 716 CYS A C 1
ATOM 4994 O O . CYS A 1 632 ? 39.211 10.671 -18.752 1.00 176.51 716 CYS A O 1
ATOM 4997 N N . PRO A 1 633 ? 38.687 8.871 -17.439 1.00 177.23 717 PRO A N 1
ATOM 4998 C CA . PRO A 1 633 ? 38.539 8.039 -18.625 1.00 171.11 717 PRO A CA 1
ATOM 4999 C C . PRO A 1 633 ? 37.140 7.426 -18.753 1.00 168.97 717 PRO A C 1
ATOM 5000 O O . PRO A 1 633 ? 36.459 7.217 -17.748 1.00 172.36 717 PRO A O 1
ATOM 5004 N N . SER A 1 636 ? 34.515 5.332 -16.492 1.00 137.41 720 SER A N 1
ATOM 5005 C CA . SER A 1 636 ? 34.267 6.242 -15.381 1.00 146.22 720 SER A CA 1
ATOM 5006 C C . SER A 1 636 ? 33.449 7.442 -15.850 1.00 156.91 720 SER A C 1
ATOM 5007 O O . SER A 1 636 ? 33.469 7.784 -17.032 1.00 161.00 720 SER A O 1
ATOM 5010 N N . THR A 1 637 ? 32.729 8.074 -14.925 1.00 164.07 721 THR A N 1
ATOM 5011 C CA . THR A 1 637 ? 31.997 9.303 -15.242 1.00 171.22 721 THR A CA 1
ATOM 5012 C C . THR A 1 637 ? 32.131 10.411 -14.194 1.00 163.25 721 THR A C 1
ATOM 5013 O O . THR A 1 637 ? 31.976 10.197 -12.990 1.00 146.06 721 THR A O 1
ATOM 5017 N N . TYR A 1 638 ? 32.448 11.595 -14.702 1.00 167.69 722 TYR A N 1
ATOM 5018 C CA . TYR A 1 638 ? 32.356 12.859 -14.004 1.00 164.36 722 TYR A CA 1
ATOM 5019 C C . TYR A 1 638 ? 30.903 13.050 -13.593 1.00 163.34 722 TYR A C 1
ATOM 5020 O O . TYR A 1 638 ? 30.008 12.616 -14.313 1.00 178.86 722 TYR A O 1
ATOM 5029 N N . ARG A 1 639 ? 30.661 13.663 -12.438 1.00 144.24 723 ARG A N 1
ATOM 5030 C CA . ARG A 1 639 ? 29.311 14.156 -12.105 1.00 133.64 723 ARG A CA 1
ATOM 5031 C C . ARG A 1 639 ? 29.369 15.615 -11.628 1.00 127.76 723 ARG A C 1
ATOM 5032 O O . ARG A 1 639 ? 29.352 15.867 -10.427 1.00 118.26 723 ARG A O 1
ATOM 5040 N N . ARG A 1 640 ? 29.411 16.569 -12.560 1.00 138.81 724 ARG A N 1
ATOM 5041 C CA . ARG A 1 640 ? 29.649 17.994 -12.207 1.00 142.54 724 ARG A CA 1
ATOM 5042 C C . ARG A 1 640 ? 28.515 18.725 -11.457 1.00 134.23 724 ARG A C 1
ATOM 5043 O O . ARG A 1 640 ? 27.333 18.451 -11.639 1.00 130.29 724 ARG A O 1
ATOM 5051 N N . THR A 1 641 ? 28.922 19.687 -10.630 1.00 125.96 725 THR A N 1
ATOM 5052 C CA . THR A 1 641 ? 28.028 20.423 -9.737 1.00 121.98 725 THR A CA 1
ATOM 5053 C C . THR A 1 641 ? 26.946 21.199 -10.446 1.00 113.16 725 THR A C 1
ATOM 5054 O O . THR A 1 641 ? 27.161 21.727 -11.535 1.00 116.58 725 THR A O 1
ATOM 5058 N N . ARG A 1 642 ? 25.785 21.268 -9.807 1.00 102.53 726 ARG A N 1
ATOM 5059 C CA . ARG A 1 642 ? 24.767 22.246 -10.153 1.00 92.71 726 ARG A CA 1
ATOM 5060 C C . ARG A 1 642 ? 24.826 23.395 -9.162 1.00 89.41 726 ARG A C 1
ATOM 5061 O O . ARG A 1 642 ? 23.897 24.187 -9.077 1.00 87.48 726 ARG A O 1
ATOM 5069 N N . GLY A 1 643 ? 25.921 23.479 -8.413 1.00 92.05 727 GLY A N 1
ATOM 5070 C CA . GLY A 1 643 ? 26.062 24.491 -7.370 1.00 98.79 727 GLY A CA 1
ATOM 5071 C C . GLY A 1 643 ? 25.618 24.042 -5.987 1.00 103.34 727 GLY A C 1
ATOM 5072 O O . GLY A 1 643 ? 25.674 24.805 -5.020 1.00 93.62 727 GLY A O 1
ATOM 5073 N N . TYR A 1 644 ? 25.192 22.793 -5.885 1.00 109.39 728 TYR A N 1
ATOM 5074 C CA . TYR A 1 644 ? 24.654 22.290 -4.639 1.00 113.37 728 TYR A CA 1
ATOM 5075 C C . TYR A 1 644 ? 25.347 21.007 -4.219 1.00 117.37 728 TYR A C 1
ATOM 5076 O O . TYR A 1 644 ? 25.572 20.118 -5.044 1.00 124.38 728 TYR A O 1
ATOM 5085 N N . ARG A 1 645 ? 25.668 20.920 -2.928 1.00 112.77 729 ARG A N 1
ATOM 5086 C CA . ARG A 1 645 ? 26.517 19.855 -2.384 1.00 102.78 729 ARG A CA 1
ATOM 5087 C C . ARG A 1 645 ? 25.938 19.260 -1.092 1.00 99.03 729 ARG A C 1
ATOM 5088 O O . ARG A 1 645 ? 25.599 20.006 -0.178 1.00 99.86 729 ARG A O 1
ATOM 5096 N N . LYS A 1 646 ? 25.833 17.931 -0.995 1.00 88.95 730 LYS A N 1
ATOM 5097 C CA . LYS A 1 646 ? 25.440 17.302 0.276 1.00 80.77 730 LYS A CA 1
ATOM 5098 C C . LYS A 1 646 ? 26.376 17.787 1.379 1.00 80.97 730 LYS A C 1
ATOM 5099 O O . LYS A 1 646 ? 27.593 17.786 1.178 1.00 82.10 730 LYS A O 1
ATOM 5105 N N . ILE A 1 647 ? 25.837 18.222 2.524 1.00 74.17 731 ILE A N 1
ATOM 5106 C CA . ILE A 1 647 ? 26.712 18.747 3.586 1.00 67.49 731 ILE A CA 1
ATOM 5107 C C . ILE A 1 647 ? 27.509 17.618 4.217 1.00 64.12 731 ILE A C 1
ATOM 5108 O O . ILE A 1 647 ? 27.080 16.467 4.175 1.00 60.37 731 ILE A O 1
ATOM 5113 N N . SER A 1 648 ? 28.677 17.949 4.763 1.00 63.20 732 SER A N 1
ATOM 5114 C CA . SER A 1 648 ? 29.588 16.965 5.337 1.00 59.05 732 SER A CA 1
ATOM 5115 C C . SER A 1 648 ? 28.869 15.970 6.211 1.00 61.29 732 SER A C 1
ATOM 5116 O O . SER A 1 648 ? 27.957 16.330 6.958 1.00 65.83 732 SER A O 1
ATOM 5119 N N . GLY A 1 649 ? 29.287 14.714 6.099 1.00 61.60 733 GLY A N 1
ATOM 5120 C CA . GLY A 1 649 ? 28.780 13.626 6.928 1.00 55.59 733 GLY A CA 1
ATOM 5121 C C . GLY A 1 649 ? 27.321 13.254 6.765 1.00 54.43 733 GLY A C 1
ATOM 5122 O O . GLY A 1 649 ? 26.861 12.318 7.399 1.00 60.52 733 GLY A O 1
ATOM 5123 N N . ASP A 1 650 ? 26.589 13.973 5.922 1.00 52.64 734 ASP A N 1
ATOM 5124 C CA . ASP A 1 650 ? 25.155 13.764 5.766 1.00 53.05 734 ASP A CA 1
ATOM 5125 C C . ASP A 1 650 ? 24.863 12.526 4.939 1.00 52.22 734 ASP A C 1
ATOM 5126 O O . ASP A 1 650 ? 25.181 12.491 3.761 1.00 53.07 734 ASP A O 1
ATOM 5131 N N . THR A 1 651 ? 24.222 11.532 5.544 1.00 52.64 735 THR A N 1
ATOM 5132 C CA . THR A 1 651 ? 24.048 10.225 4.906 1.00 54.94 735 THR A CA 1
ATOM 5133 C C . THR A 1 651 ? 22.691 10.097 4.225 1.00 56.76 735 THR A C 1
ATOM 5134 O O . THR A 1 651 ? 22.163 8.993 4.050 1.00 56.45 735 THR A O 1
ATOM 5138 N N . CYS A 1 652 ? 22.149 11.242 3.835 1.00 60.37 736 CYS A N 1
ATOM 5139 C CA . CYS A 1 652 ? 20.888 11.322 3.134 1.00 66.34 736 CYS A CA 1
ATOM 5140 C C . CYS A 1 652 ? 20.764 10.323 1.976 1.00 67.42 736 CYS A C 1
ATOM 5141 O O . CYS A 1 652 ? 21.766 9.977 1.368 1.00 70.05 736 CYS A O 1
ATOM 5144 N N . SER A 1 653 ? 19.551 9.864 1.658 1.00 68.84 737 SER A N 1
ATOM 5145 C CA . SER A 1 653 ? 19.359 9.063 0.431 1.00 69.01 737 SER A CA 1
ATOM 5146 C C . SER A 1 653 ? 17.935 8.970 -0.128 1.00 73.66 737 SER A C 1
ATOM 5147 O O . SER A 1 653 ? 16.974 8.799 0.615 1.00 77.02 737 SER A O 1
ATOM 5150 N N . GLY A 1 654 ? 17.813 9.026 -1.450 1.00 78.93 738 GLY A N 1
ATOM 5151 C CA . GLY A 1 654 ? 16.500 8.937 -2.097 1.00 86.29 738 GLY A CA 1
ATOM 5152 C C . GLY A 1 654 ? 15.767 10.268 -2.164 1.00 95.82 738 GLY A C 1
ATOM 5153 O O . GLY A 1 654 ? 16.246 11.279 -1.627 1.00 105.11 738 GLY A O 1
ATOM 5154 N N . GLY A 1 655 ? 14.607 10.265 -2.828 1.00 94.87 739 GLY A N 1
ATOM 5155 C CA . GLY A 1 655 ? 13.727 11.439 -2.908 1.00 92.73 739 GLY A CA 1
ATOM 5156 C C . GLY A 1 655 ? 13.947 12.340 -4.110 1.00 95.46 739 GLY A C 1
ATOM 5157 O O . GLY A 1 655 ? 15.034 12.354 -4.697 1.00 96.40 739 GLY A O 1
ATOM 5158 N N . ASP A 1 656 ? 12.913 13.100 -4.466 1.00 99.78 740 ASP A N 1
ATOM 5159 C CA . ASP A 1 656 ? 12.964 14.016 -5.615 1.00 105.99 740 ASP A CA 1
ATOM 5160 C C . ASP A 1 656 ? 14.012 15.105 -5.476 1.00 109.70 740 ASP A C 1
ATOM 5161 O O . ASP A 1 656 ? 14.792 15.343 -6.396 1.00 119.95 740 ASP A O 1
ATOM 5166 N N . VAL A 1 657 ? 14.014 15.785 -4.334 1.00 104.00 741 VAL A N 1
ATOM 5167 C CA . VAL A 1 657 ? 14.966 16.877 -4.124 1.00 99.68 741 VAL A CA 1
ATOM 5168 C C . VAL A 1 657 ? 16.413 16.418 -4.359 1.00 97.09 741 VAL A C 1
ATOM 5169 O O . VAL A 1 657 ? 17.250 17.212 -4.765 1.00 89.52 741 VAL A O 1
ATOM 5173 N N . GLU A 1 658 ? 16.695 15.139 -4.110 1.00 100.30 742 GLU A N 1
ATOM 5174 C CA . GLU A 1 658 ? 17.985 14.552 -4.474 1.00 105.22 742 GLU A CA 1
ATOM 5175 C C . GLU A 1 658 ? 18.062 14.469 -5.994 1.00 110.92 742 GLU A C 1
ATOM 5176 O O . GLU A 1 658 ? 19.071 14.864 -6.610 1.00 105.37 742 GLU A O 1
ATOM 5182 N N . ALA A 1 659 ? 16.966 13.960 -6.571 1.00 114.92 743 ALA A N 1
ATOM 5183 C CA . ALA A 1 659 ? 16.847 13.708 -8.004 1.00 114.23 743 ALA A CA 1
ATOM 5184 C C . ALA A 1 659 ? 17.272 14.923 -8.825 1.00 117.25 743 ALA A C 1
ATOM 5185 O O . ALA A 1 659 ? 18.116 14.797 -9.708 1.00 123.49 743 ALA A O 1
ATOM 5187 N N . ARG A 1 660 ? 16.733 16.101 -8.518 1.00 113.45 744 ARG A N 1
ATOM 5188 C CA . ARG A 1 660 ? 17.093 17.279 -9.301 1.00 114.56 744 ARG A CA 1
ATOM 5189 C C . ARG A 1 660 ? 18.297 18.046 -8.744 1.00 119.16 744 ARG A C 1
ATOM 5190 O O . ARG A 1 660 ? 19.231 18.352 -9.485 1.00 138.07 744 ARG A O 1
ATOM 5198 N N . LEU A 1 661 ? 18.288 18.329 -7.444 1.00 117.08 745 LEU A N 1
ATOM 5199 C CA . LEU A 1 661 ? 19.226 19.292 -6.847 1.00 116.69 745 LEU A CA 1
ATOM 5200 C C . LEU A 1 661 ? 20.691 18.828 -6.841 1.00 115.80 745 LEU A C 1
ATOM 5201 O O . LEU A 1 661 ? 21.619 19.608 -6.586 1.00 105.43 745 LEU A O 1
ATOM 5206 N N . GLU A 1 662 ? 20.868 17.549 -7.146 1.00 117.87 746 GLU A N 1
ATOM 5207 C CA . GLU A 1 662 ? 22.157 16.884 -7.153 1.00 126.39 746 GLU A CA 1
ATOM 5208 C C . GLU A 1 662 ? 22.988 17.368 -8.353 1.00 133.64 746 GLU A C 1
ATOM 5209 O O . GLU A 1 662 ? 22.442 17.983 -9.271 1.00 151.92 746 GLU A O 1
ATOM 5215 N N . GLY A 1 663 ? 24.295 17.107 -8.341 1.00 132.79 747 GLY A N 1
ATOM 5216 C CA . GLY A 1 663 ? 25.196 17.509 -9.430 1.00 142.03 747 GLY A CA 1
ATOM 5217 C C . GLY A 1 663 ? 25.050 16.808 -10.780 1.00 150.79 747 GLY A C 1
ATOM 5218 O O . GLY A 1 663 ? 24.612 15.654 -10.860 1.00 160.19 747 GLY A O 1
ATOM 5219 N N . GLU A 1 664 ? 25.447 17.506 -11.844 1.00 144.48 748 GLU A N 1
ATOM 5220 C CA . GLU A 1 664 ? 25.207 17.039 -13.203 1.00 141.01 748 GLU A CA 1
ATOM 5221 C C . GLU A 1 664 ? 26.397 16.251 -13.747 1.00 144.45 748 GLU A C 1
ATOM 5222 O O . GLU A 1 664 ? 27.535 16.698 -13.661 1.00 154.13 748 GLU A O 1
ATOM 5228 N N . LEU A 1 665 ? 26.110 15.082 -14.313 1.00 143.09 749 LEU A N 1
ATOM 5229 C CA . LEU A 1 665 ? 27.124 14.257 -14.972 1.00 144.16 749 LEU A CA 1
ATOM 5230 C C . LEU A 1 665 ? 27.578 14.823 -16.314 1.00 153.81 749 LEU A C 1
ATOM 5231 O O . LEU A 1 665 ? 26.814 15.485 -17.013 1.00 151.88 749 LEU A O 1
ATOM 5236 N N . VAL A 1 666 ? 28.846 14.575 -16.629 1.00 173.03 750 VAL A N 1
ATOM 5237 C CA . VAL A 1 666 ? 29.398 14.706 -17.973 1.00 180.23 750 VAL A CA 1
ATOM 5238 C C . VAL A 1 666 ? 30.423 13.576 -18.145 1.00 197.65 750 VAL A C 1
ATOM 5239 O O . VAL A 1 666 ? 31.450 13.556 -17.452 1.00 201.06 750 VAL A O 1
ATOM 5243 N N . PRO A 1 667 ? 30.148 12.631 -19.072 1.00 205.18 751 PRO A N 1
ATOM 5244 C CA . PRO A 1 667 ? 31.033 11.480 -19.293 1.00 199.15 751 PRO A CA 1
ATOM 5245 C C . PRO A 1 667 ? 32.421 11.967 -19.703 1.00 194.56 751 PRO A C 1
ATOM 5246 O O . PRO A 1 667 ? 32.542 12.975 -20.404 1.00 192.31 751 PRO A O 1
ATOM 5250 N N . CYS A 1 668 ? 33.447 11.247 -19.263 1.00 190.79 752 CYS A N 1
ATOM 5251 C CA . CYS A 1 668 ? 34.804 11.781 -19.185 1.00 198.11 752 CYS A CA 1
ATOM 5252 C C . CYS A 1 668 ? 35.261 12.645 -20.353 1.00 188.99 752 CYS A C 1
ATOM 5253 O O . CYS A 1 668 ? 35.111 12.281 -21.510 1.00 177.59 752 CYS A O 1
ATOM 5256 N N . PRO A 1 669 ? 35.870 13.782 -20.026 1.00 181.13 753 PRO A N 1
ATOM 5257 C CA . PRO A 1 669 ? 36.274 14.814 -20.955 1.00 167.11 753 PRO A CA 1
ATOM 5258 C C . PRO A 1 669 ? 36.134 14.329 -22.391 1.00 159.68 753 PRO A C 1
ATOM 5259 O O . PRO A 1 669 ? 37.080 14.408 -23.170 1.00 155.46 753 PRO A O 1
ATOM 5263 N N . LEU B 2 1 ? 20.894 19.178 57.367 1.00 71.99 42 LEU C N 1
ATOM 5264 C CA . LEU B 2 1 ? 21.630 17.990 56.786 1.00 67.95 42 LEU C CA 1
ATOM 5265 C C . LEU B 2 1 ? 23.101 18.373 56.483 1.00 61.75 42 LEU C C 1
ATOM 5266 O O . LEU B 2 1 ? 23.342 19.261 55.666 1.00 67.03 42 LEU C O 1
ATOM 5271 N N . PRO B 2 2 ? 24.080 17.722 57.162 1.00 55.63 43 PRO C N 1
ATOM 5272 C CA . PRO B 2 2 ? 25.460 18.222 57.287 1.00 56.65 43 PRO C CA 1
ATOM 5273 C C . PRO B 2 2 ? 26.190 18.421 55.964 1.00 61.66 43 PRO C C 1
ATOM 5274 O O . PRO B 2 2 ? 26.157 17.543 55.104 1.00 63.27 43 PRO C O 1
ATOM 5278 N N . GLN B 2 3 ? 26.862 19.565 55.843 1.00 68.43 44 GLN C N 1
ATOM 5279 C CA . GLN B 2 3 ? 27.442 20.054 54.582 1.00 72.91 44 GLN C CA 1
ATOM 5280 C C . GLN B 2 3 ? 28.722 19.352 54.093 1.00 72.37 44 GLN C C 1
ATOM 5281 O O . GLN B 2 3 ? 29.017 19.394 52.901 1.00 74.55 44 GLN C O 1
ATOM 5287 N N . ASP B 2 4 ? 29.485 18.731 54.990 1.00 70.22 45 ASP C N 1
ATOM 5288 C CA . ASP B 2 4 ? 30.766 18.126 54.592 1.00 70.08 45 ASP C CA 1
ATOM 5289 C C . ASP B 2 4 ? 31.000 16.705 55.135 1.00 68.62 45 ASP C C 1
ATOM 5290 O O . ASP B 2 4 ? 32.123 16.325 55.482 1.00 67.11 45 ASP C O 1
ATOM 5295 N N . ARG B 2 5 ? 29.918 15.939 55.205 1.00 64.85 46 ARG C N 1
ATOM 5296 C CA . ARG B 2 5 ? 29.948 14.547 55.594 1.00 60.55 46 ARG C CA 1
ATOM 5297 C C . ARG B 2 5 ? 28.981 13.798 54.720 1.00 55.84 46 ARG C C 1
ATOM 5298 O O . ARG B 2 5 ? 27.903 14.293 54.397 1.00 53.01 46 ARG C O 1
ATOM 5306 N N . GLY B 2 6 ? 29.359 12.585 54.362 1.00 52.00 47 GLY C N 1
ATOM 5307 C CA . GLY B 2 6 ? 28.448 11.696 53.680 1.00 49.91 47 GLY C CA 1
ATOM 5308 C C . GLY B 2 6 ? 28.394 12.040 52.221 1.00 49.53 47 GLY C C 1
ATOM 5309 O O . GLY B 2 6 ? 27.353 12.482 51.714 1.00 47.38 47 GLY C O 1
ATOM 5310 N N . PHE B 2 7 ? 29.536 11.846 51.559 1.00 50.22 48 PHE C N 1
ATOM 5311 C CA . PHE B 2 7 ? 29.661 12.102 50.126 1.00 46.62 48 PHE C CA 1
ATOM 5312 C C . PHE B 2 7 ? 30.090 10.876 49.354 1.00 42.76 48 PHE C C 1
ATOM 5313 O O . PHE B 2 7 ? 30.929 10.084 49.785 1.00 41.47 48 PHE C O 1
ATOM 5321 N N . LEU B 2 8 ? 29.485 10.757 48.189 1.00 39.30 49 LEU C N 1
ATOM 5322 C CA . LEU B 2 8 ? 29.376 9.501 47.518 1.00 39.58 49 LEU C CA 1
ATOM 5323 C C . LEU B 2 8 ? 29.954 9.621 46.131 1.00 40.65 49 LEU C C 1
ATOM 5324 O O . LEU B 2 8 ? 29.767 10.644 45.471 1.00 42.57 49 LEU C O 1
ATOM 5329 N N . VAL B 2 9 ? 30.652 8.582 45.684 1.00 39.85 50 VAL C N 1
ATOM 5330 C CA . VAL B 2 9 ? 31.258 8.580 44.353 1.00 39.86 50 VAL C CA 1
ATOM 5331 C C . VAL B 2 9 ? 31.103 7.193 43.757 1.00 42.92 50 VAL C C 1
ATOM 5332 O O . VAL B 2 9 ? 31.376 6.192 44.441 1.00 47.06 50 VAL C O 1
ATOM 5336 N N . VAL B 2 10 ? 30.696 7.117 42.492 1.00 40.28 51 VAL C N 1
ATOM 5337 C CA . VAL B 2 10 ? 30.615 5.815 41.819 1.00 40.37 51 VAL C CA 1
ATOM 5338 C C . VAL B 2 10 ? 31.880 5.573 40.978 1.00 42.69 51 VAL C C 1
ATOM 5339 O O . VAL B 2 10 ? 32.455 6.537 40.480 1.00 46.94 51 VAL C O 1
ATOM 5343 N N . GLN B 2 11 ? 32.329 4.327 40.811 1.00 41.67 52 GLN C N 1
ATOM 5344 C CA . GLN B 2 11 ? 33.542 4.113 40.009 1.00 43.32 52 GLN C CA 1
ATOM 5345 C C . GLN B 2 11 ? 33.412 3.393 38.667 1.00 42.97 52 GLN C C 1
ATOM 5346 O O . GLN B 2 11 ? 32.816 2.325 38.581 1.00 44.50 52 GLN C O 1
#

Foldseek 3Di:
DPDLKDQLAWDFDQFFAPDKDKADLDPPQLKIKMKRWHDLLDLCTDAIWIWMDRNNFRYIDTCLVLPADPPPDPDHFHFDDKDAALAQSQKIKTFGSPFQKIWITNHSPPHIDMAHAPAGQPDKAADHHQRQKIKGWHCPDPFGWIWIGRGNPRYIDTQDTQWPDKDAADPPLDPPQWMWTWHQDPPRFTWIWIANPSNPDPVRIDTQDGGFDDWDDDVQKIKTKHWADDVHPVDDIAIWIWMGGSPDRIDTADDDDPAGFDDKDWADDDLQKTWMWTAGQVQWIFIWMAFRVHRHTDTQGTAFAKDDCPGPPVPAQCVSPDHGIHTLKDDQPPADAKIKTWGADDHDAFVGIFMWMTRQNRNDIDGFAAAQAALVGHGDDADVVVLKHKGFDAVVNCVRVPNPQADHWDHYSLARQKIKTWADITNTGPDAIAIWITSLSRLHIYRQGRHTWAKDAALSRQKIWIDHPDDWAQWIWMDRQRRSDIDIDRNDDDTFHWRHKDDNPSRNFQKIKTWGAGDPDPDTIIIIIMGSQSQLPAADDPVQWDKDWNCVSVVNDDHLQKTKIWIDGHRPRRHGCHSPNDIDMDMDGEADDPVQKDFDDQWDWDPPPVDTDTDRHVVPVHDDPPAPPKDFAAPRMDGGPSRPHHHDVCCVPRGTHIDHGD/DDDPDDDDDDD

Secondary structure (DSSP, 8-state):
---SSEEEEEEE-----SEEEEEE--TT---EEEEEE--SSSS----EEEEEESSTTS-EEE-GGGSS-STT--SPP-EEEEEE-SS-TT-EEEEESSSSEEEEESSTTSS-EEEE-SS--SEEEE-SS-TT-EEEE-TTSTT--EEEESSSSSSEEEEESSEEEEEE--TTTSPTT-EEEEEE-SSS-EEEEEESSSS--STTEEEEEEEEEEEEEETTEEEEEEEE-SS-SSSPPEEEEEEEETTPPPEEPEE--SS-EEEEEEEEE-SS-EEEEEEETTS-EEEEEPPTTS-EEEEEESSB-EE-SSSTTTTSGGGGT-SS-EESEEE-TT-SS-EEEEEE-SSSSGGGEEEEEESSTTS--EEB---SB-SSS-B----GGGT-EEEE--HHHHHHTT-TTPPPPEE-TTSTT-EEEEEEEESSTTS--EEEEESSTTSS-EEEESS-EEEEEETTTTEEEEEESSS-B-EEEEESSTTSS-EEEE-SSS-EEEEEEE--TT--SSEEEEEEEESSSS---EEEEEE-HHHH-SB--GGGEEEE-GGGTTTT--BTTEEEEEEEE-SS--SB--TT----EEEEE----GGGEEEPTTEEE-S-TTS--EEE-SSS----SS---EEEE-SSEEE-TT-----SHHHHHHSPEEEE--/--TTS-EEEE-

InterPro domains:
  IPR000033 LDLR class B repeat [PF00058] (890-929)
  IPR000033 LDLR class B repeat [PF00058] (933-969)
  IPR000033 LDLR class B repeat [PS51120] (800-843)
  IPR000033 LDLR class B repeat [PS51120] (844-887)
  IPR000033 LDLR class B repeat [PS51120] (888-929)
  IPR000033 LDLR class B repeat [PS51120] (931-972)
  IPR000033 LDLR class B repeat [SM00135] (780-822)
  IPR000033 LDLR class B repeat [SM00135] (824-866)
  IPR000033 LDLR class B repeat [SM00135] (867-912)
  IPR000033 LDLR class B repeat [SM00135] (913-953)
  IPR000033 LDLR class B repeat [SM00135] (954-994)
  IPR002172 Low-density lipoprotein (LDL) receptor class A repeat [PF00057] (1077-1112)
  IPR002172 Low-density lipoprotein (LDL) receptor class A repeat [PF00057] (1117-1153)
  IPR002172 Low-density lipoprotein (LDL) receptor class A repeat [PF00057] (1157-1192)
  IPR002172 Low-density lipoprotein (LDL) receptor class A repeat [PF00057] (1198-1235)
  IPR002172 Low-density lipoprotein (LDL) receptor class A repeat [PF00057] (1239-1271)
  IPR002172 Low-density lipoprotein (LDL) receptor class A repeat [PF00057] (1325-1359)
  IPR002172 Low-density lipoprotein (LDL) receptor class A repeat [PF00057] (1368-1403)
  IPR002172 Low-density lipoprotein (LDL) receptor class A repeat [PF00057] (1417-1453)
  IPR002172 Low-density lipoprotein (LDL) receptor class A repeat [PF00057] (1470-1506)

Organism: Homo sapiens (NCBI:txid9606)